Protein AF-A0A1B6EBG6-F1 (afdb_monomer_lite)

Foldseek 3Di:
DDDDDPDDDDPPVPVVVVVLVVVLVVVLVVLVVVLVVLLLVQCVVVVLVPPPPDDPVVSVVVVVVVVVVVVVVVVVVVPPPDDDDDDDDDDDDDPDPPPPDPPVVVVVVVVVCVPDPVSVVVSPPPRGDPVSVVVSVVSVVVSVVSNVVSPDDPVNVVVVVVVVVVVVVVVVVVVVVVVVVVVVVVVVVVVVVVVVVVVVVVVVVVVVVVVVVVVVVVVVVVVVVVVVVVVVVVVVVVVVVVVVVVVVVVVVVVVVVVVVVVVVVVVVVVVVVVVVVVVVVVVVVVVVVVVVVVVVVVVVVVVVVVVVVVVVVVVVVVVVVVVVVVVVVVVVVVVVVVVVVVVVVVVVVVVVVVVVVVVVVVVVVVVVVVVVDDDDDDDDDDDDDDD

Secondary structure (DSSP, 8-state):
----------TTHHHHHHHHHHHHHHHHHHHHHHHHHHHHHTTHHHHHS-TTSS-HHHHHHHHHHHHHHHHHHHHHHTTS-S-----------------SS-HHHHHHHHHHHHH-SSTTTT-SSSSS-HHHHHHHHHHHHHHHHHHHHHTS-HHHHHHHHHHHHHHHHHHHHHHHHHHHHHHHHHHHHHHHHHHHHHHHHHHHHHHHHHHHHHHHHHHHHHHHHHHHHHHHHHHHHHHHHHHHHHHHHHHHHHHHHHHHHHHHHHHHHHHHHHHHHHHHHHHHHHHHHHHHHHHHHHHHHHHHHHHHHHHHHHHHHHHHHHHHHHHHHHHHHHHHHHHHHHHHHHHHHHHHHHHHHHHHHHHHHHHHHHHTS--------------

pLDDT: mean 76.15, std 21.65, range [29.75, 98.5]

Sequence (387 aa):
MEQCHKRNSSPIGSYFDLEAAEHKKRLLNIIEDSIKKSELLLCLPSIIDNKSILNEDQIEYIQEIIHLIDDEDKSYASLQETNLPPLNSTYVKKSITVDKMKMDDIFHIIKLIQSNTETKHLLSSDTLSEGAIDFINKLKQLYSCIAQRLLLSPCNEKVKKIELNQLYNKNERDKEEVIRLKEKLCKKLLEKEELIEQKKIEIKKEQEKIDKVQKQCIENILKKREDTAKQVNWDMKNSEFRLEELQNELKIAQHQRETQLKEYISSEKELRTKRFKMQSQLAAMLQKYDTDIGDRQAQSEEITAAFEEEKKQLTELQECFDLQEEKYELLMYEKEKYEQSVWEGKLYAIQCKIAARKIQRFFRSYLALSRAKGKKGKGKGKGKKKK

InterPro domains:
  IPR042815 Dynein regulatory complex protein 10 [PTHR31598] (20-386)

Radius of gyration: 119.05 Å; chains: 1; bounding box: 199×51×336 Å

Structure (mmCIF, N/CA/C/O backbone):
data_AF-A0A1B6EBG6-F1
#
_entry.id   AF-A0A1B6EBG6-F1
#
loop_
_atom_site.group_PDB
_atom_site.id
_atom_site.type_symbol
_atom_site.label_atom_id
_atom_site.label_alt_id
_atom_site.label_comp_id
_atom_site.label_asym_id
_atom_site.label_entity_id
_atom_site.label_seq_id
_atom_site.pdbx_PDB_ins_code
_atom_site.Cartn_x
_atom_site.Cartn_y
_atom_site.Cartn_z
_atom_site.occupancy
_atom_site.B_iso_or_equiv
_atom_site.auth_seq_id
_atom_site.auth_comp_id
_atom_site.auth_asym_id
_atom_site.auth_atom_id
_atom_site.pdbx_PDB_model_num
ATOM 1 N N . MET A 1 1 ? -78.189 -10.616 65.320 1.00 39.75 1 MET A N 1
ATOM 2 C CA . MET A 1 1 ? -79.387 -11.253 65.899 1.00 39.75 1 MET A CA 1
ATOM 3 C C . MET A 1 1 ? -79.477 -10.845 67.354 1.00 39.75 1 MET A C 1
ATOM 5 O O . MET A 1 1 ? -78.913 -11.494 68.224 1.00 39.75 1 MET A O 1
ATOM 9 N N . GLU A 1 2 ? -80.114 -9.699 67.570 1.00 34.16 2 GLU A N 1
ATOM 10 C CA . GLU A 1 2 ? -80.626 -9.280 68.869 1.00 34.16 2 GLU A CA 1
ATOM 11 C C . GLU A 1 2 ? -81.743 -10.248 69.266 1.00 34.16 2 GLU A C 1
ATOM 13 O O . GLU A 1 2 ? -82.705 -10.420 68.519 1.00 34.16 2 GLU A O 1
ATOM 18 N N . GLN A 1 3 ? -81.627 -10.890 70.426 1.00 35.03 3 GLN A N 1
ATOM 19 C CA . GLN A 1 3 ? -82.767 -11.538 71.061 1.00 35.03 3 GLN A CA 1
ATOM 20 C C . GLN A 1 3 ? -82.889 -11.068 72.503 1.00 35.03 3 GLN A C 1
ATOM 22 O O . GLN A 1 3 ? -82.057 -11.333 73.368 1.00 35.03 3 GLN A O 1
ATOM 27 N N . CYS A 1 4 ? -83.983 -10.339 72.699 1.00 34.69 4 CYS A N 1
ATOM 28 C CA . CYS A 1 4 ? -84.637 -9.995 73.939 1.00 34.69 4 CYS A CA 1
ATOM 29 C C . CYS A 1 4 ? -84.537 -11.079 75.017 1.00 34.69 4 CYS A C 1
ATOM 31 O O . CYS A 1 4 ? -85.119 -12.153 74.879 1.00 34.69 4 CYS A O 1
ATOM 33 N N . HIS A 1 5 ? -83.996 -10.712 76.175 1.00 33.84 5 HIS A N 1
ATOM 34 C CA . HIS A 1 5 ? -84.451 -11.256 77.451 1.00 33.84 5 HIS A CA 1
ATOM 35 C C . HIS A 1 5 ? -84.776 -10.108 78.411 1.00 33.84 5 HIS A C 1
ATOM 37 O O . HIS A 1 5 ? -84.014 -9.760 79.306 1.00 33.84 5 HIS A O 1
ATOM 43 N N . LYS A 1 6 ? -85.973 -9.535 78.214 1.00 39.28 6 LYS A N 1
ATOM 44 C CA . LYS A 1 6 ? -86.756 -8.945 79.302 1.00 39.28 6 LYS A CA 1
ATOM 45 C C . LYS A 1 6 ? -87.203 -10.101 80.200 1.00 39.28 6 LYS A C 1
ATOM 47 O O . LYS A 1 6 ? -87.991 -10.935 79.764 1.00 39.28 6 LYS A O 1
ATOM 52 N N . ARG A 1 7 ? -86.706 -10.163 81.435 1.00 35.25 7 ARG A N 1
ATOM 53 C CA . ARG A 1 7 ? -87.302 -10.982 82.498 1.00 35.25 7 ARG A CA 1
ATOM 54 C C . ARG A 1 7 ? -87.563 -10.115 83.722 1.00 35.25 7 ARG A C 1
ATOM 56 O O . ARG A 1 7 ? -86.643 -9.729 84.428 1.00 35.25 7 ARG A O 1
ATOM 63 N N . ASN A 1 8 ? -88.851 -9.841 83.901 1.00 34.91 8 ASN A N 1
ATOM 64 C CA . ASN A 1 8 ? -89.603 -9.889 85.150 1.00 34.91 8 ASN A CA 1
ATOM 65 C C . ASN A 1 8 ? -88.948 -9.244 86.378 1.00 34.91 8 ASN A C 1
ATOM 67 O O . ASN A 1 8 ? -88.370 -9.915 87.229 1.00 34.91 8 ASN A O 1
ATOM 71 N N . SER A 1 9 ? -89.166 -7.938 86.512 1.00 35.00 9 SER A N 1
ATOM 72 C CA . SER A 1 9 ? -89.182 -7.247 87.798 1.00 35.00 9 SER A CA 1
ATOM 73 C C . SER A 1 9 ? -90.409 -7.702 88.602 1.00 35.00 9 SER A C 1
ATOM 75 O O . SER A 1 9 ? -91.515 -7.205 88.390 1.00 35.00 9 SER A O 1
ATOM 77 N N . SER A 1 10 ? -90.229 -8.665 89.509 1.00 37.53 10 SER A N 1
ATOM 78 C CA . SER A 1 10 ? -91.221 -8.952 90.553 1.00 37.53 10 SER A CA 1
ATOM 79 C C . SER A 1 10 ? -91.356 -7.740 91.489 1.00 37.53 10 SER A C 1
ATOM 81 O O . SER A 1 10 ? -90.334 -7.255 91.983 1.00 37.53 10 SER A O 1
ATOM 83 N N . PRO A 1 11 ? -92.579 -7.278 91.814 1.00 41.28 11 PRO A N 1
ATOM 84 C CA . PRO A 1 11 ? -92.833 -6.140 92.699 1.00 41.28 11 PRO A CA 1
ATOM 85 C C . PRO A 1 11 ? -92.739 -6.550 94.179 1.00 41.28 11 PRO A C 1
ATOM 87 O O . PRO A 1 11 ? -93.590 -6.209 94.989 1.00 41.28 11 PRO A O 1
ATOM 90 N N . ILE A 1 12 ? -91.713 -7.328 94.533 1.00 43.34 12 ILE A N 1
ATOM 91 C CA . ILE A 1 12 ? -91.461 -7.785 95.912 1.00 43.34 12 ILE A CA 1
ATOM 92 C C . ILE A 1 12 ? -90.379 -6.908 96.577 1.00 43.34 12 ILE A C 1
ATOM 94 O O . ILE A 1 12 ? -90.289 -6.851 97.798 1.00 43.34 12 ILE A O 1
ATOM 98 N N . GLY A 1 13 ? -89.611 -6.141 95.789 1.00 46.44 13 GLY A N 1
ATOM 99 C CA . GLY A 1 13 ? -88.611 -5.195 96.305 1.00 46.44 13 GLY A CA 1
ATOM 100 C C . GLY A 1 13 ? -89.210 -3.970 97.003 1.00 46.44 13 GLY A C 1
ATOM 101 O O . GLY A 1 13 ? -88.637 -3.477 97.962 1.00 46.44 13 GLY A O 1
ATOM 102 N N . SER A 1 14 ? -90.411 -3.530 96.610 1.00 51.00 14 SER A N 1
ATOM 103 C CA . SER A 1 14 ? -90.979 -2.255 97.075 1.00 51.00 14 SER A CA 1
ATOM 104 C C . SER A 1 14 ? -91.249 -2.192 98.581 1.00 51.00 14 SER A C 1
ATOM 106 O O . SER A 1 14 ? -91.132 -1.114 99.152 1.00 51.00 14 SER A O 1
ATOM 108 N N . TYR A 1 15 ? -91.635 -3.299 99.222 1.00 51.75 15 TYR A N 1
ATOM 109 C CA . TYR A 1 15 ? -91.964 -3.297 100.654 1.00 51.75 15 TYR A CA 1
ATOM 110 C C . TYR A 1 15 ? -90.695 -3.353 101.520 1.00 51.75 15 TYR A C 1
ATOM 112 O O . TYR A 1 15 ? -90.538 -2.562 102.446 1.00 51.75 15 TYR A O 1
ATOM 120 N N . PHE A 1 16 ? -89.734 -4.201 101.136 1.00 54.12 16 PHE A N 1
ATOM 121 C CA . PHE A 1 16 ? -88.417 -4.274 101.776 1.00 54.12 16 PHE A CA 1
ATOM 122 C C . PHE A 1 16 ? -87.587 -2.999 101.569 1.00 54.12 16 PHE A C 1
ATOM 124 O O . PHE A 1 16 ? -86.836 -2.614 102.460 1.00 54.12 16 PHE A O 1
ATOM 131 N N . ASP A 1 17 ? -87.731 -2.320 100.428 1.00 56.59 17 ASP A N 1
ATOM 132 C CA . ASP A 1 17 ? -87.020 -1.071 100.140 1.00 56.59 17 ASP A CA 1
ATOM 133 C C . ASP A 1 17 ? -87.580 0.126 100.934 1.00 56.59 17 ASP A C 1
ATOM 135 O O . ASP A 1 17 ? -86.813 1.020 101.295 1.00 56.59 17 ASP A O 1
ATOM 139 N N . LEU A 1 18 ? -88.879 0.131 101.263 1.00 59.19 18 LEU A N 1
ATOM 140 C CA . LEU A 1 18 ? -89.523 1.145 102.114 1.00 59.19 18 LEU A CA 1
ATOM 141 C C . LEU A 1 18 ? -89.114 0.996 103.586 1.00 59.19 18 LEU A C 1
ATOM 143 O O . LEU A 1 18 ? -88.675 1.965 104.205 1.00 59.19 18 LEU A O 1
ATOM 147 N N . GLU A 1 19 ? -89.169 -0.225 104.117 1.00 59.69 19 GLU A N 1
ATOM 148 C CA . GLU A 1 19 ? -88.767 -0.535 105.495 1.00 59.69 19 GLU A CA 1
ATOM 149 C C . GLU A 1 19 ? -87.252 -0.319 105.684 1.00 59.69 19 GLU A C 1
ATOM 151 O O . GLU A 1 19 ? -86.804 0.322 106.637 1.00 59.69 19 GLU A O 1
ATOM 156 N N . ALA A 1 20 ? -86.436 -0.731 104.705 1.00 60.78 20 ALA A N 1
ATOM 157 C CA . ALA A 1 20 ? -85.004 -0.448 104.701 1.00 60.78 20 ALA A CA 1
ATOM 158 C C . ALA A 1 20 ? -84.694 1.055 104.582 1.00 60.78 20 ALA A C 1
ATOM 160 O O . ALA A 1 20 ? -83.731 1.517 105.193 1.00 60.78 20 ALA A O 1
ATOM 161 N N . ALA A 1 21 ? -85.473 1.839 103.830 1.00 62.97 21 ALA A N 1
ATOM 162 C CA . ALA A 1 21 ? -85.311 3.294 103.758 1.00 62.97 21 ALA A CA 1
ATOM 163 C C . ALA A 1 21 ? -85.639 3.983 105.092 1.00 62.97 21 ALA A C 1
ATOM 165 O O . ALA A 1 21 ? -84.940 4.915 105.500 1.00 62.97 21 ALA A O 1
ATOM 166 N N . GLU A 1 22 ? -86.648 3.493 105.807 1.00 63.84 22 GLU A N 1
ATOM 167 C CA . GLU A 1 22 ? -87.023 4.002 107.123 1.00 63.84 22 GLU A CA 1
ATOM 168 C C . GLU A 1 22 ? -85.966 3.657 108.185 1.00 63.84 22 GLU A C 1
ATOM 170 O O . GLU A 1 22 ? -85.532 4.530 108.942 1.00 63.84 22 GLU A O 1
ATOM 175 N N . HIS A 1 23 ? -85.432 2.430 108.165 1.00 65.31 23 HIS A N 1
ATOM 176 C CA . HIS A 1 23 ? -84.299 2.033 109.006 1.00 65.31 23 HIS A CA 1
ATOM 177 C C . HIS A 1 23 ? -83.018 2.821 108.698 1.00 65.31 23 HIS A C 1
ATOM 179 O O . HIS A 1 23 ? -82.321 3.223 109.630 1.00 65.31 23 HIS A O 1
ATOM 185 N N . LYS A 1 24 ? -82.728 3.107 107.419 1.00 68.69 24 LYS A N 1
ATOM 186 C CA . LYS A 1 24 ? -81.608 3.972 106.997 1.00 68.69 24 LYS A CA 1
ATOM 187 C C . LYS A 1 24 ? -81.733 5.374 107.586 1.00 68.69 24 LYS A C 1
ATOM 189 O O . LYS A 1 24 ? -80.773 5.883 108.158 1.00 68.69 24 LYS A O 1
ATOM 194 N N . LYS A 1 25 ? -82.922 5.978 107.490 1.00 69.88 25 LYS A N 1
ATOM 195 C CA . LYS A 1 25 ? -83.197 7.314 108.034 1.00 69.88 25 LYS A CA 1
ATOM 196 C C . LYS A 1 25 ? -83.078 7.336 109.559 1.00 69.88 25 LYS A C 1
ATOM 198 O O . LYS A 1 25 ? -82.500 8.260 110.119 1.00 69.88 25 LYS A O 1
ATOM 203 N N . ARG A 1 26 ? -83.560 6.287 110.231 1.00 70.50 26 ARG A N 1
ATOM 204 C CA . ARG A 1 26 ? -83.475 6.149 111.690 1.00 70.50 26 ARG A CA 1
ATOM 205 C C . ARG A 1 26 ? -82.030 6.001 112.173 1.00 70.50 26 ARG A C 1
ATOM 207 O O . ARG A 1 26 ? -81.647 6.674 113.120 1.00 70.50 26 ARG A O 1
ATOM 214 N N . LEU A 1 27 ? -81.220 5.182 111.500 1.00 70.75 27 LEU A N 1
ATOM 215 C CA . LEU A 1 27 ? -79.791 5.020 111.795 1.00 70.75 27 LEU A CA 1
ATOM 216 C C . LEU A 1 27 ? -78.996 6.312 111.577 1.00 70.75 27 LEU A C 1
ATOM 218 O O . LEU A 1 27 ? -78.186 6.671 112.427 1.00 70.75 27 LEU A O 1
ATOM 222 N N . LEU A 1 28 ? -79.249 7.027 110.476 1.00 73.12 28 LEU A N 1
ATOM 223 C CA . LEU A 1 28 ? -78.593 8.309 110.204 1.00 73.12 28 LEU A CA 1
ATOM 224 C C . LEU A 1 28 ? -78.962 9.369 111.250 1.00 73.12 28 LEU A C 1
ATOM 226 O O . LEU A 1 28 ? -78.067 10.040 111.756 1.00 73.12 28 LEU A O 1
ATOM 230 N N . ASN A 1 29 ? -80.237 9.453 111.640 1.00 74.00 29 ASN A N 1
ATOM 231 C CA . ASN A 1 29 ? -80.686 10.386 112.676 1.00 74.00 29 ASN A CA 1
ATOM 232 C C . ASN A 1 29 ? -80.079 10.072 114.051 1.00 74.00 29 ASN A C 1
ATOM 234 O O . ASN A 1 29 ? -79.683 10.989 114.759 1.00 74.00 29 ASN A O 1
ATOM 238 N N . ILE A 1 30 ? -79.962 8.791 114.425 1.00 74.88 30 ILE A N 1
ATOM 239 C CA . ILE A 1 30 ? -79.330 8.393 115.694 1.00 74.88 30 ILE A CA 1
ATOM 240 C C . ILE A 1 30 ? -77.870 8.850 115.735 1.00 74.88 30 ILE A C 1
ATOM 242 O O . ILE A 1 30 ? -77.429 9.401 116.738 1.00 74.88 30 ILE A O 1
ATOM 246 N N . ILE A 1 31 ? -77.124 8.648 114.647 1.00 69.69 31 ILE A N 1
ATOM 247 C CA . ILE A 1 31 ? -75.711 9.038 114.581 1.00 69.69 31 ILE A CA 1
ATOM 248 C C . ILE A 1 31 ? -75.572 10.565 114.591 1.00 69.69 31 ILE A C 1
ATOM 250 O O . ILE A 1 31 ? -74.693 11.092 115.265 1.00 69.69 31 ILE A O 1
ATOM 254 N N . GLU A 1 32 ? -76.454 11.285 113.899 1.00 74.88 32 GLU A N 1
ATOM 255 C CA . GLU A 1 32 ? -76.462 12.749 113.888 1.00 74.88 32 GLU A CA 1
ATOM 256 C C . GLU A 1 32 ? -76.785 13.341 115.272 1.00 74.88 32 GLU A C 1
ATOM 258 O O . GLU A 1 32 ? -76.116 14.270 115.726 1.00 74.88 32 GLU A O 1
ATOM 263 N N . ASP A 1 33 ? -77.753 12.764 115.986 1.00 71.44 33 ASP A N 1
ATOM 264 C CA . ASP A 1 33 ? -78.082 13.153 117.360 1.00 71.44 33 ASP A CA 1
ATOM 265 C C . ASP A 1 33 ? -76.958 12.805 118.344 1.00 71.44 33 ASP A C 1
ATOM 267 O O . ASP A 1 33 ? -76.707 13.556 119.289 1.00 71.44 33 ASP A O 1
ATOM 271 N N . SER A 1 34 ? -76.253 11.691 118.130 1.00 69.06 34 SER A N 1
ATOM 272 C CA . SER A 1 34 ? -75.056 11.342 118.899 1.00 69.06 34 SER A CA 1
ATOM 273 C C . SER A 1 34 ? -73.919 12.335 118.664 1.00 69.06 34 SER A C 1
ATOM 275 O O . SER A 1 34 ? -73.299 12.755 119.635 1.00 69.06 34 SER A O 1
ATOM 277 N N . ILE A 1 35 ? -73.688 12.777 117.423 1.00 69.25 35 ILE A N 1
ATOM 278 C CA . ILE A 1 35 ? -72.683 13.807 117.110 1.00 69.25 35 ILE A CA 1
ATOM 279 C C . ILE A 1 35 ? -73.016 15.114 117.840 1.00 69.25 35 ILE A C 1
ATOM 281 O O . ILE A 1 35 ? -72.152 15.655 118.523 1.00 69.25 35 ILE A O 1
ATOM 285 N N . LYS A 1 36 ? -74.276 15.568 117.792 1.00 69.31 36 LYS A N 1
ATOM 286 C CA . LYS A 1 36 ? -74.722 16.798 118.477 1.00 69.31 36 LYS A CA 1
ATOM 287 C C . LYS A 1 36 ? -74.581 16.718 120.001 1.00 69.31 36 LYS A C 1
ATOM 289 O O . LYS A 1 36 ? -74.233 17.702 120.646 1.00 69.31 36 LYS A O 1
ATOM 294 N N . LYS A 1 37 ? -74.849 15.553 120.600 1.00 67.88 37 LYS A N 1
ATOM 295 C CA . LYS A 1 37 ? -74.680 15.336 122.049 1.00 67.88 37 LYS A CA 1
ATOM 296 C C . LYS A 1 37 ? -73.206 15.269 122.454 1.00 67.88 37 LYS A C 1
ATOM 298 O O . LYS A 1 37 ? -72.853 15.806 123.498 1.00 67.88 37 LYS A O 1
ATOM 303 N N . SER A 1 38 ? -72.353 14.657 121.631 1.00 66.50 38 SER A N 1
ATOM 304 C CA . SER A 1 38 ? -70.903 14.633 121.848 1.00 66.50 38 SER A CA 1
ATOM 305 C C . SER A 1 38 ? -70.270 16.019 121.692 1.00 66.50 38 SER A C 1
ATOM 307 O O . SER A 1 38 ? -69.427 16.373 122.508 1.00 66.50 38 SER A O 1
ATOM 309 N N . GLU A 1 39 ? -70.719 16.831 120.728 1.00 67.06 39 GLU A N 1
ATOM 310 C CA . GLU A 1 39 ? -70.319 18.243 120.588 1.00 67.06 39 GLU A CA 1
ATOM 311 C C . GLU A 1 39 ? -70.648 19.056 121.856 1.00 67.06 39 GLU A C 1
ATOM 313 O O . GLU A 1 39 ? -69.866 19.905 122.267 1.00 67.06 39 GLU A O 1
ATOM 318 N N . LEU A 1 40 ? -71.768 18.759 122.523 1.00 64.06 40 LEU A N 1
ATOM 319 C CA . LEU A 1 40 ? -72.212 19.471 123.726 1.00 64.06 40 LEU A CA 1
ATOM 320 C C . LEU A 1 40 ? -71.469 19.026 125.001 1.00 64.06 40 LEU A C 1
ATOM 322 O O . LEU A 1 40 ? -71.148 19.860 125.843 1.00 64.06 40 LEU A O 1
ATOM 326 N N . LEU A 1 41 ? -71.154 17.731 125.122 1.00 64.25 41 LEU A N 1
ATOM 327 C CA . LEU A 1 41 ? -70.350 17.166 126.219 1.00 64.25 41 LEU A CA 1
ATOM 328 C C . LEU A 1 41 ? -68.899 17.661 126.207 1.00 64.25 41 LEU A C 1
ATOM 330 O O . LEU A 1 41 ? -68.328 17.921 127.259 1.00 64.25 41 LEU A O 1
ATOM 334 N N . LEU A 1 42 ? -68.308 17.824 125.023 1.00 63.78 42 LEU A N 1
ATOM 335 C CA . LEU A 1 42 ? -66.916 18.260 124.875 1.00 63.78 42 LEU A CA 1
ATOM 336 C C . LEU A 1 42 ? -66.709 19.758 125.173 1.00 63.78 42 LEU A C 1
ATOM 338 O O . LEU A 1 42 ? -65.576 20.178 125.386 1.00 63.78 42 LEU A O 1
ATOM 342 N N . CYS A 1 43 ? -67.787 20.546 125.239 1.00 61.38 43 CYS A N 1
ATOM 343 C CA . CYS A 1 43 ? -67.765 21.973 125.582 1.00 61.38 43 CYS A CA 1
ATOM 344 C C . CYS A 1 43 ? -68.012 22.258 127.077 1.00 61.38 43 CYS A C 1
ATOM 346 O O . CYS A 1 43 ? -67.940 23.414 127.491 1.00 61.38 43 CYS A O 1
ATOM 348 N N . LEU A 1 44 ? -68.315 21.239 127.894 1.00 62.00 44 LEU A N 1
ATOM 349 C CA . LEU A 1 44 ? -68.616 21.406 129.324 1.00 62.00 44 LEU A CA 1
ATOM 350 C C . LEU A 1 44 ? -67.492 22.080 130.136 1.00 62.00 44 LEU A C 1
ATOM 352 O O . LEU A 1 44 ? -67.810 22.992 130.897 1.00 62.00 44 LEU A O 1
ATOM 356 N N . PRO A 1 45 ? -66.205 21.720 129.971 1.00 59.12 45 PRO A N 1
ATOM 357 C CA . PRO A 1 45 ? -65.117 22.342 130.732 1.00 59.12 45 PRO A CA 1
ATOM 358 C C . PRO A 1 45 ? -65.005 23.859 130.492 1.00 59.12 45 PRO A C 1
ATOM 360 O O . PRO A 1 45 ? -64.887 24.636 131.433 1.00 59.12 45 PRO A O 1
ATOM 363 N N . SER A 1 46 ? -65.168 24.310 129.245 1.00 58.22 46 SER A N 1
ATOM 364 C CA . SER A 1 46 ? -65.089 25.731 128.865 1.00 58.22 46 SER A CA 1
ATO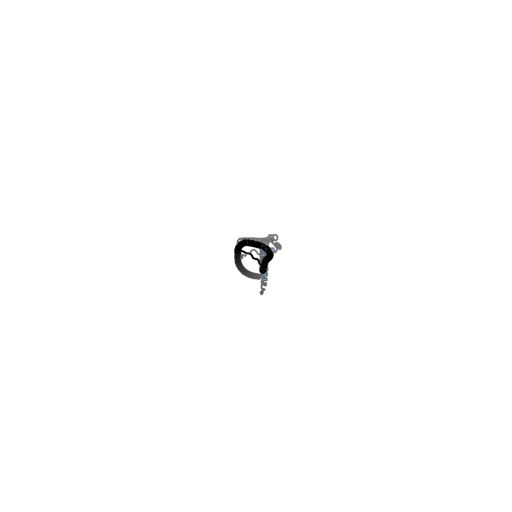M 365 C C . SER A 1 46 ? -66.292 26.571 129.319 1.00 58.22 46 SER A C 1
ATOM 367 O O . SER A 1 46 ? -66.213 27.799 129.374 1.00 58.22 46 SER A O 1
ATOM 369 N N . ILE A 1 47 ? -67.420 25.926 129.630 1.00 58.97 47 ILE A N 1
ATOM 370 C CA . ILE A 1 47 ? -68.619 26.577 130.181 1.00 58.97 47 ILE A CA 1
ATOM 371 C C . ILE A 1 47 ? -68.467 26.791 131.696 1.00 58.97 47 ILE A C 1
ATOM 373 O O . ILE A 1 47 ? -69.001 27.759 132.230 1.00 58.97 47 ILE A O 1
ATOM 377 N N . ILE A 1 48 ? -67.703 25.934 132.375 1.00 58.12 48 ILE A N 1
ATOM 378 C CA . ILE A 1 48 ? -67.468 25.993 133.827 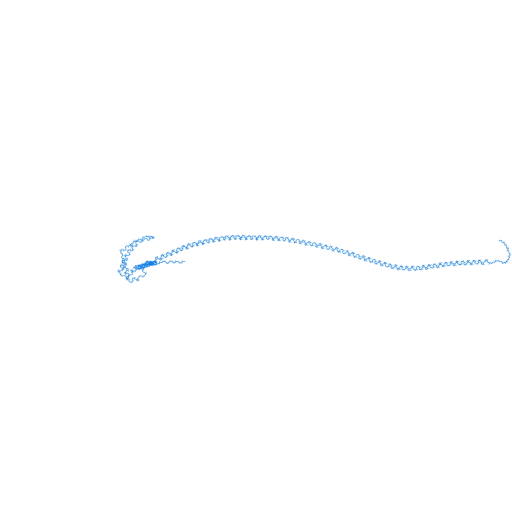1.00 58.12 48 ILE A CA 1
ATOM 379 C C . ILE A 1 48 ? -66.405 27.041 134.184 1.00 58.12 48 ILE A C 1
ATOM 381 O O . ILE A 1 48 ? -66.502 27.681 135.230 1.00 58.12 48 ILE A O 1
ATOM 385 N N . ASP A 1 49 ? -65.450 27.295 133.285 1.00 55.97 49 ASP A N 1
ATOM 386 C CA . ASP A 1 49 ? -64.428 28.338 133.461 1.00 55.97 49 ASP A CA 1
ATOM 387 C C . ASP A 1 49 ? -64.968 29.777 133.291 1.00 55.97 49 ASP A C 1
ATOM 389 O O . ASP A 1 49 ? -64.353 30.736 133.765 1.00 55.97 49 ASP A O 1
ATOM 393 N N . ASN A 1 50 ? -66.151 29.963 132.689 1.00 56.38 50 ASN A N 1
ATOM 394 C CA . ASN A 1 50 ? -66.825 31.263 132.600 1.00 56.38 50 ASN A CA 1
ATOM 395 C C . ASN A 1 50 ? -67.806 31.462 133.770 1.00 56.38 50 ASN A C 1
ATOM 397 O O . ASN A 1 50 ? -68.993 31.153 133.680 1.00 56.38 50 ASN A O 1
ATOM 401 N N . LYS A 1 51 ? -67.313 32.047 134.868 1.00 54.56 51 LYS A N 1
ATOM 402 C CA . LYS A 1 51 ? -68.040 32.288 136.138 1.00 54.56 51 LYS A CA 1
ATOM 403 C C . LYS A 1 51 ? -69.259 33.235 136.079 1.00 54.56 51 LYS A C 1
ATOM 405 O O . LYS A 1 51 ? -69.755 33.644 137.122 1.00 54.56 51 LYS A O 1
ATOM 410 N N . SER A 1 52 ? -69.749 33.622 134.904 1.00 53.12 52 SER A N 1
ATOM 411 C CA . SER A 1 52 ? -70.807 34.634 134.749 1.00 53.12 52 SER A CA 1
ATOM 412 C C . SER A 1 52 ? -72.187 34.091 134.354 1.00 53.12 52 SER A C 1
ATOM 414 O O . SER A 1 52 ? -73.104 34.891 134.198 1.00 53.12 52 SER A O 1
ATOM 416 N N . ILE A 1 53 ? -72.367 32.771 134.190 1.00 55.12 53 ILE A N 1
ATOM 417 C CA . ILE A 1 53 ? -73.615 32.204 133.624 1.00 55.12 53 ILE A CA 1
ATOM 418 C C . ILE A 1 53 ? -74.278 31.136 134.523 1.00 55.12 53 ILE A C 1
ATOM 420 O O . ILE A 1 53 ? -75.449 30.809 134.331 1.00 55.12 53 ILE A O 1
ATOM 424 N N . LEU A 1 54 ? -73.588 30.614 135.539 1.00 57.91 54 LEU A N 1
ATOM 425 C CA . LEU A 1 54 ? -74.125 29.590 136.446 1.00 57.91 54 LEU A CA 1
ATOM 426 C C . LEU A 1 54 ? -74.155 30.122 137.886 1.00 57.91 54 LEU A C 1
ATOM 428 O O . LEU A 1 54 ? -73.197 30.753 138.329 1.00 57.91 54 LEU A O 1
ATOM 432 N N . ASN A 1 55 ? -75.256 29.880 138.608 1.00 55.50 55 ASN A N 1
ATOM 433 C CA . ASN A 1 55 ? -75.362 30.228 140.030 1.00 55.50 55 ASN A CA 1
ATOM 434 C C . ASN A 1 55 ? -74.301 29.455 140.832 1.00 55.50 55 ASN A C 1
ATOM 436 O O . ASN A 1 55 ? -74.003 28.311 140.493 1.00 55.50 55 A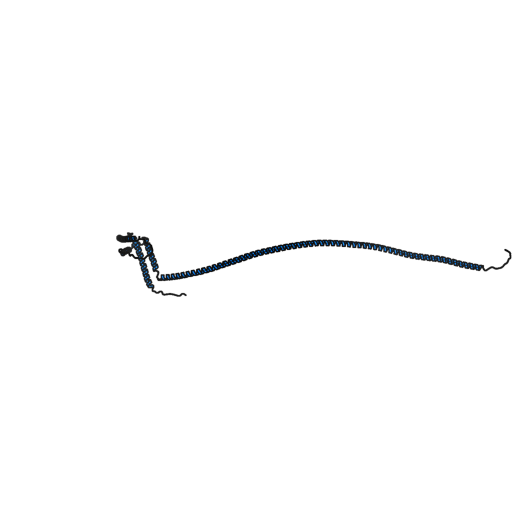SN A O 1
ATOM 440 N N . GLU A 1 56 ? -73.755 30.064 141.888 1.00 52.44 56 GLU A N 1
ATOM 441 C CA . GLU A 1 56 ? -72.640 29.521 142.688 1.00 52.44 56 GLU A CA 1
ATOM 442 C C . GLU A 1 56 ? -72.913 28.075 143.161 1.00 52.44 56 GLU A C 1
ATOM 444 O O . GLU A 1 56 ? -72.071 27.201 142.970 1.00 52.44 56 GLU A O 1
ATOM 449 N N . ASP A 1 57 ? -74.153 27.781 143.572 1.00 54.84 57 ASP A N 1
ATOM 450 C CA . ASP A 1 57 ? -74.614 26.438 143.967 1.00 54.84 57 ASP A CA 1
ATOM 451 C C . ASP A 1 57 ? -74.609 25.403 142.816 1.00 54.84 57 ASP A C 1
ATOM 453 O O . ASP A 1 57 ? -74.456 24.201 143.031 1.00 54.84 57 ASP A O 1
ATOM 457 N N . GLN A 1 58 ? -74.797 25.842 141.566 1.00 57.66 58 GLN A N 1
ATOM 458 C CA . GLN A 1 58 ? -74.776 24.968 140.383 1.00 57.66 58 GLN A CA 1
ATOM 459 C C . GLN A 1 58 ? -73.350 24.696 139.902 1.00 57.66 58 GLN A C 1
ATOM 461 O O . GLN A 1 58 ? -73.077 23.612 139.389 1.00 57.66 58 GLN A O 1
ATOM 466 N N . ILE A 1 59 ? -72.446 25.665 140.070 1.00 59.69 59 ILE A N 1
ATOM 467 C CA . ILE A 1 59 ? -71.018 25.485 139.791 1.00 59.69 59 ILE A CA 1
ATOM 468 C C . ILE A 1 59 ? -70.426 24.499 140.796 1.00 59.69 59 ILE A C 1
ATOM 470 O O . ILE A 1 59 ? -69.696 23.602 140.383 1.00 59.69 59 ILE A O 1
ATOM 474 N N . GLU A 1 60 ? -70.793 24.606 142.074 1.00 56.97 60 GLU A N 1
ATOM 475 C CA . GLU A 1 60 ? -70.323 23.697 143.122 1.00 56.97 60 GLU A CA 1
ATOM 476 C C . GLU A 1 60 ? -70.801 22.255 142.870 1.00 56.97 60 GLU A C 1
ATOM 478 O O . GLU A 1 60 ? -69.992 21.332 142.891 1.00 56.97 60 GLU A O 1
ATOM 483 N N . TYR A 1 61 ? -72.066 22.062 142.469 1.00 62.62 61 TYR A N 1
ATOM 484 C CA . TYR A 1 61 ? -72.600 20.740 142.103 1.00 62.62 61 TYR A CA 1
ATOM 485 C C . TYR A 1 61 ? -71.927 20.131 140.857 1.00 62.62 61 TYR A C 1
ATOM 487 O O . TYR A 1 61 ? -71.659 18.930 140.800 1.00 62.62 61 TYR A O 1
ATOM 495 N N . ILE A 1 62 ? -71.623 20.947 139.842 1.00 60.88 62 ILE A N 1
ATOM 496 C CA . ILE A 1 62 ? -70.934 20.482 138.628 1.00 60.88 62 ILE A CA 1
ATOM 497 C C . ILE A 1 62 ? -69.450 20.196 138.912 1.00 60.88 62 ILE A C 1
ATOM 499 O O . ILE A 1 62 ? -68.911 19.221 138.390 1.00 60.88 62 ILE A O 1
ATOM 503 N N . GLN A 1 63 ? -68.791 20.998 139.752 1.00 59.84 63 GLN A N 1
ATOM 504 C CA . GLN A 1 63 ? -67.408 20.766 140.176 1.00 59.84 63 GLN A CA 1
ATOM 505 C C . GLN A 1 63 ? -67.281 19.526 141.061 1.00 59.84 63 GLN A C 1
ATOM 507 O O . GLN A 1 63 ? -66.327 18.775 140.889 1.00 59.84 63 GLN A O 1
ATOM 512 N N . GLU A 1 64 ? -68.251 19.254 141.937 1.00 58.97 64 GLU A N 1
ATOM 513 C CA . GLU A 1 64 ? -68.291 18.030 142.744 1.00 58.97 64 GLU A CA 1
ATOM 514 C C . GLU A 1 64 ? -68.404 16.780 141.852 1.00 58.97 64 GLU A C 1
ATOM 516 O O . GLU A 1 64 ? -67.696 15.793 142.055 1.00 58.97 64 GLU A O 1
ATOM 521 N N . ILE A 1 65 ? -69.206 16.848 140.783 1.00 61.03 65 ILE A N 1
ATOM 522 C CA . ILE A 1 65 ? -69.331 15.758 139.804 1.00 61.03 65 ILE A CA 1
ATOM 523 C C . ILE A 1 65 ? -68.071 15.616 138.935 1.00 61.03 65 ILE A C 1
ATOM 525 O O . ILE A 1 65 ? -67.667 14.494 138.642 1.00 61.03 65 ILE A O 1
ATOM 529 N N . ILE A 1 66 ? -67.408 16.708 138.550 1.00 61.38 66 ILE A N 1
ATOM 530 C CA . ILE A 1 66 ? -66.137 16.641 137.804 1.00 61.38 66 ILE A CA 1
ATOM 531 C C . ILE A 1 66 ? -65.002 16.109 138.673 1.00 61.38 66 ILE A C 1
ATOM 533 O O . ILE A 1 66 ? -64.205 15.310 138.193 1.00 61.38 66 ILE A O 1
ATOM 537 N N . HIS A 1 67 ? -64.956 16.470 139.954 1.00 59.72 67 HIS A N 1
ATOM 538 C CA . HIS A 1 67 ? -63.958 15.939 140.877 1.00 59.72 67 HIS A CA 1
ATOM 539 C C . HIS A 1 67 ? -64.143 14.429 141.103 1.00 59.72 67 HIS A C 1
ATOM 541 O O . HIS A 1 67 ? -63.160 13.700 141.226 1.00 59.72 67 HIS A O 1
ATOM 547 N N . LEU A 1 68 ? -65.391 13.943 141.085 1.00 58.62 68 LEU A N 1
ATOM 548 C CA . LEU A 1 68 ? -65.697 12.509 141.074 1.00 58.62 68 LEU A CA 1
ATOM 549 C C . LEU A 1 68 ? -65.252 11.822 139.769 1.00 58.62 68 LEU A C 1
ATOM 551 O O . LEU A 1 68 ? -64.811 10.676 139.814 1.00 58.62 68 LEU A O 1
ATOM 555 N N . ILE A 1 69 ? -65.324 12.509 138.623 1.00 59.22 69 ILE A N 1
ATOM 556 C CA . ILE A 1 69 ? -64.847 11.997 137.325 1.00 59.22 69 ILE A CA 1
ATOM 557 C C . ILE A 1 69 ? -63.309 11.944 137.281 1.00 59.22 69 ILE A C 1
ATOM 559 O O . ILE A 1 69 ? -62.757 10.932 136.857 1.00 59.22 69 ILE A O 1
ATOM 563 N N . ASP A 1 70 ? -62.612 12.967 137.782 1.00 58.25 70 ASP A N 1
ATOM 564 C CA . ASP A 1 70 ? -61.141 13.010 137.834 1.00 58.25 70 ASP A CA 1
ATOM 565 C C . ASP A 1 70 ? -60.542 11.960 138.794 1.00 58.25 70 ASP A C 1
ATOM 567 O O . ASP A 1 70 ? -59.450 11.432 138.545 1.00 58.25 70 ASP A O 1
ATOM 571 N N . ASP A 1 71 ? -61.240 11.627 139.887 1.00 55.47 71 ASP A N 1
ATOM 572 C CA . ASP A 1 71 ? -60.822 10.562 140.808 1.00 55.47 71 ASP A CA 1
ATOM 573 C C . ASP A 1 71 ? -61.037 9.155 140.217 1.00 55.47 71 ASP A C 1
ATOM 575 O O . ASP A 1 71 ? -60.234 8.252 140.481 1.00 55.47 71 ASP A O 1
ATOM 579 N N . GLU A 1 72 ? -62.043 8.960 139.353 1.00 53.50 72 GLU A N 1
ATOM 580 C CA . GLU A 1 72 ? -62.171 7.724 138.570 1.00 53.50 72 GLU A CA 1
ATOM 581 C C . GLU A 1 72 ? -61.149 7.661 137.416 1.00 53.50 72 GLU A C 1
ATOM 583 O O . GLU A 1 72 ? -60.548 6.605 137.209 1.00 53.50 72 GLU A O 1
ATOM 588 N N . ASP A 1 73 ? -60.839 8.767 136.728 1.00 51.00 73 ASP A N 1
ATOM 589 C CA . ASP A 1 73 ? -59.879 8.787 135.607 1.00 51.00 73 ASP A CA 1
ATOM 590 C C . ASP A 1 73 ? -58.425 8.505 136.044 1.00 51.00 73 ASP A C 1
ATOM 592 O O . ASP A 1 73 ? -57.672 7.823 135.338 1.00 51.00 73 ASP A O 1
ATOM 596 N N . LYS A 1 74 ? -58.027 8.897 137.264 1.00 53.66 74 LYS A N 1
ATOM 597 C CA . LYS A 1 74 ? -56.739 8.470 137.857 1.00 53.66 74 LYS A CA 1
ATOM 598 C C . LYS A 1 74 ? -56.684 6.962 138.142 1.00 53.66 74 LYS A C 1
ATOM 600 O O . LYS A 1 74 ? -55.603 6.362 138.098 1.00 53.66 74 LYS A O 1
ATOM 605 N N . SER A 1 75 ? -57.836 6.332 138.384 1.00 52.12 75 SER A N 1
ATOM 606 C CA . SER A 1 75 ? -57.963 4.874 138.530 1.00 52.12 75 SER A CA 1
ATOM 607 C C . SER A 1 75 ? -57.819 4.139 137.187 1.00 52.12 75 SER A C 1
ATOM 609 O O . SER A 1 75 ? -57.327 3.012 137.147 1.00 52.12 75 SER A O 1
ATOM 611 N N . TYR A 1 76 ? -58.154 4.791 136.066 1.00 48.62 76 TYR A N 1
ATOM 612 C CA . TYR A 1 76 ? -57.963 4.246 134.715 1.00 48.62 76 TYR A CA 1
ATOM 613 C C . TYR A 1 76 ? -56.569 4.498 134.129 1.00 48.62 76 TYR A C 1
ATOM 615 O O . TYR A 1 76 ? -56.034 3.625 133.438 1.00 48.62 76 TYR A O 1
ATOM 623 N N . ALA A 1 77 ? -55.940 5.639 134.430 1.00 44.66 77 ALA A N 1
ATOM 624 C CA . ALA A 1 77 ? -54.598 5.969 133.938 1.00 44.66 77 ALA A CA 1
ATOM 625 C C . ALA A 1 77 ? -53.513 4.991 134.437 1.00 44.66 77 ALA A C 1
ATOM 627 O O . ALA A 1 77 ? -52.539 4.724 133.735 1.00 44.66 77 ALA A O 1
ATOM 628 N N . SER A 1 78 ? -53.710 4.374 135.605 1.00 48.31 78 SER A N 1
ATOM 629 C CA . SER A 1 78 ? -52.784 3.389 136.185 1.00 48.31 78 SER A CA 1
ATOM 630 C C . SER A 1 78 ? -52.858 1.985 135.550 1.00 48.31 78 SER A C 1
ATOM 632 O O . SER A 1 78 ? -52.021 1.135 135.850 1.00 48.31 78 SER A O 1
ATOM 634 N N . LEU A 1 79 ? -53.794 1.732 134.622 1.00 47.94 79 LEU A N 1
ATOM 635 C CA . LEU A 1 79 ? -53.917 0.457 133.892 1.00 47.94 79 LEU A CA 1
ATOM 636 C C . LEU A 1 79 ? -53.320 0.477 132.469 1.00 47.94 79 LEU A C 1
ATOM 638 O O . LEU A 1 79 ? -53.253 -0.576 131.834 1.00 47.94 79 LEU A O 1
ATOM 642 N N . GLN A 1 80 ? -52.863 1.626 131.955 1.00 44.12 80 GLN A N 1
ATOM 643 C CA . GLN A 1 80 ? -52.354 1.751 130.576 1.00 44.12 80 GLN A CA 1
ATOM 644 C C . GLN A 1 80 ? -50.828 1.594 130.416 1.00 44.12 80 GLN A C 1
ATOM 646 O O . GLN A 1 80 ? -50.342 1.565 129.289 1.00 44.12 80 GLN A O 1
ATOM 651 N N . GLU A 1 81 ? -50.058 1.403 131.493 1.00 41.62 81 GLU A N 1
ATOM 652 C CA . GLU A 1 81 ? -48.585 1.302 131.416 1.00 41.62 81 GLU A CA 1
ATOM 653 C C . GLU A 1 81 ? -48.015 -0.105 131.132 1.00 41.62 81 GLU A C 1
ATOM 655 O O . GLU A 1 81 ? -46.806 -0.320 131.230 1.00 41.62 81 GLU A O 1
ATOM 660 N N . THR A 1 82 ? -48.823 -1.082 130.705 1.00 39.53 82 THR A N 1
ATOM 661 C CA . THR A 1 82 ? -48.282 -2.393 130.288 1.00 39.53 82 THR A CA 1
ATOM 662 C C . THR A 1 82 ? -48.363 -2.601 128.776 1.00 39.53 82 THR A C 1
ATOM 664 O O . THR A 1 82 ? -49.423 -2.782 128.187 1.00 39.53 82 THR A O 1
ATOM 667 N N . ASN A 1 83 ? -47.179 -2.555 128.160 1.00 43.19 83 ASN A N 1
ATOM 668 C CA . ASN A 1 83 ? -46.863 -2.855 126.762 1.00 43.19 83 ASN A CA 1
ATOM 669 C C . ASN A 1 83 ? -47.676 -4.015 126.159 1.00 43.19 83 ASN A C 1
ATOM 671 O O . ASN A 1 83 ? -47.621 -5.116 126.704 1.00 43.19 83 ASN A O 1
ATOM 675 N N . LEU A 1 84 ? -48.248 -3.847 124.953 1.00 33.28 84 LEU A N 1
ATOM 676 C CA . LEU A 1 84 ? -48.402 -4.984 124.033 1.00 33.28 84 LEU A CA 1
ATOM 677 C C . LEU A 1 84 ? -48.439 -4.622 122.521 1.00 33.28 84 LEU A C 1
ATOM 679 O O . LEU A 1 84 ? -49.018 -3.596 122.160 1.00 33.28 84 LEU A O 1
ATOM 683 N N . PRO A 1 85 ? -47.836 -5.458 121.636 1.00 38.59 85 PRO A N 1
ATOM 684 C CA . PRO A 1 85 ? -47.679 -5.252 120.183 1.00 38.59 85 PRO A CA 1
ATOM 685 C C . PRO A 1 85 ? -48.874 -5.805 119.354 1.00 38.59 85 PRO A C 1
ATOM 687 O O . PRO A 1 85 ? -49.853 -6.266 119.939 1.00 38.59 85 PRO A O 1
ATOM 690 N N . PRO A 1 86 ? -48.842 -5.754 117.998 1.00 45.03 86 PRO A N 1
ATOM 691 C CA . PRO A 1 86 ? -50.043 -5.628 117.172 1.00 45.03 86 PRO A CA 1
ATOM 692 C C . PRO A 1 86 ? -50.641 -6.948 116.641 1.00 45.03 86 PRO A C 1
ATOM 694 O O . PRO A 1 86 ? -49.994 -7.990 116.609 1.00 45.03 86 PRO A O 1
ATOM 697 N N . LEU A 1 87 ? -51.850 -6.789 116.083 1.00 39.62 87 LEU A N 1
ATOM 698 C CA . LEU A 1 87 ? -52.710 -7.702 115.308 1.00 39.62 87 LEU A CA 1
ATOM 699 C C . LEU A 1 87 ? -53.657 -8.650 116.076 1.00 39.62 87 LEU A C 1
ATOM 701 O O . LEU A 1 87 ? -53.265 -9.410 116.950 1.00 39.62 87 LEU A O 1
ATOM 705 N N . ASN A 1 88 ? -54.905 -8.658 115.579 1.00 34.50 88 ASN A N 1
ATOM 706 C CA . ASN A 1 88 ? -56.061 -9.518 115.880 1.00 34.50 88 ASN A CA 1
ATOM 707 C C . ASN A 1 88 ? -56.956 -9.096 117.060 1.00 34.50 88 ASN A C 1
ATOM 709 O O . ASN A 1 88 ? -56.889 -9.610 118.172 1.00 34.50 88 ASN A O 1
ATOM 713 N N . SER A 1 89 ? -57.891 -8.193 116.746 1.00 29.75 89 SER A N 1
ATOM 714 C CA . SER A 1 89 ? -59.062 -7.874 117.567 1.00 29.75 89 SER A CA 1
ATOM 715 C C . SER A 1 89 ? -60.058 -9.039 117.550 1.00 29.75 89 SER A C 1
ATOM 717 O O . SER A 1 89 ? -60.892 -9.165 116.652 1.00 29.75 89 SER A O 1
ATOM 719 N N . THR A 1 90 ? -59.971 -9.889 118.570 1.00 32.62 90 THR A N 1
ATOM 720 C CA . THR A 1 90 ? -61.112 -10.666 119.063 1.00 32.62 90 THR A CA 1
ATOM 721 C C . THR A 1 90 ? -61.567 -10.030 120.367 1.00 32.62 90 THR A C 1
ATOM 723 O O . THR A 1 90 ? -60.890 -10.094 121.388 1.00 32.62 90 THR A O 1
ATOM 726 N N . TYR A 1 91 ? -62.726 -9.386 120.285 1.00 31.67 91 TYR A N 1
ATOM 727 C CA . TYR A 1 91 ? -63.509 -8.849 121.385 1.00 31.67 91 TYR A CA 1
ATOM 728 C C . TYR A 1 91 ? -63.698 -9.872 122.513 1.00 31.67 91 TYR A C 1
ATOM 730 O O . TYR A 1 91 ? -64.325 -10.908 122.298 1.00 31.67 91 TYR A O 1
ATOM 738 N N . VAL A 1 92 ? -63.305 -9.516 123.739 1.00 32.56 92 VAL A N 1
ATOM 739 C CA . VAL A 1 92 ? -63.973 -10.011 124.949 1.00 32.56 92 VAL A CA 1
ATOM 740 C C . VAL A 1 92 ? -64.234 -8.842 125.891 1.00 32.56 92 VAL A C 1
ATOM 742 O O . VAL A 1 92 ? -63.330 -8.189 126.401 1.00 32.56 92 VAL A O 1
ATOM 745 N N . LYS A 1 93 ? -65.533 -8.611 126.080 1.00 38.47 93 LYS A N 1
ATOM 746 C CA . LYS A 1 93 ? -66.181 -7.755 127.069 1.00 38.47 93 LYS A CA 1
ATOM 747 C C . LYS A 1 93 ? -65.528 -7.864 128.452 1.00 38.47 93 LYS A C 1
ATOM 749 O O . LYS A 1 93 ? -65.575 -8.924 129.072 1.00 38.47 93 LYS A O 1
ATOM 754 N N . LYS A 1 94 ? -65.115 -6.726 129.001 1.00 34.41 94 LYS A N 1
ATOM 755 C CA . LYS A 1 94 ? -65.336 -6.420 130.416 1.00 34.41 94 LYS A CA 1
ATOM 756 C C . LYS A 1 94 ? -66.169 -5.151 130.472 1.00 34.41 94 LYS A C 1
ATOM 758 O O . LYS A 1 94 ? -65.665 -4.047 130.315 1.00 34.41 94 LYS A O 1
ATOM 763 N N . SER A 1 95 ? -67.475 -5.363 130.604 1.00 32.56 95 SER A N 1
ATOM 764 C CA . SER A 1 95 ? -68.421 -4.346 131.034 1.00 32.56 95 SER A CA 1
ATOM 765 C C . SER A 1 95 ? -67.979 -3.874 132.410 1.00 32.56 95 SER A C 1
ATOM 767 O O . SER A 1 95 ? -68.044 -4.640 133.371 1.00 32.56 95 SER A O 1
ATOM 769 N N . ILE A 1 96 ? -67.497 -2.643 132.488 1.00 33.75 96 ILE A N 1
ATOM 770 C CA . ILE A 1 96 ? -67.362 -1.959 133.761 1.00 33.75 96 ILE A CA 1
ATOM 771 C C . ILE A 1 96 ? -68.773 -1.517 134.116 1.00 33.75 96 ILE A C 1
ATOM 773 O O . ILE A 1 96 ? -69.423 -0.752 133.407 1.00 33.75 96 ILE A O 1
ATOM 777 N N . THR A 1 97 ? -69.263 -2.136 135.176 1.00 34.44 97 THR A N 1
ATOM 778 C CA . THR A 1 97 ? -70.409 -1.738 135.976 1.00 34.44 97 THR A CA 1
ATOM 779 C C . THR A 1 97 ? -70.224 -0.290 136.421 1.00 34.44 97 THR A C 1
ATOM 781 O O . THR A 1 97 ? -69.575 -0.023 137.429 1.00 34.44 97 THR A O 1
ATOM 784 N N . VAL A 1 98 ? -70.777 0.641 135.644 1.00 39.66 98 VAL A N 1
ATOM 785 C CA . VAL A 1 98 ? -71.044 2.023 136.058 1.00 39.66 98 VAL A CA 1
ATOM 786 C C . VAL A 1 98 ? -72.220 1.962 137.032 1.00 39.66 98 VAL A C 1
ATOM 788 O O . VAL A 1 98 ? -73.362 2.183 136.650 1.00 39.66 98 VAL A O 1
ATOM 791 N N . ASP A 1 99 ? -71.957 1.548 138.272 1.00 45.94 99 ASP A N 1
ATOM 792 C CA . ASP A 1 99 ? -72.997 1.356 139.296 1.00 45.94 99 ASP A CA 1
ATOM 793 C C . ASP A 1 99 ? -72.986 2.436 140.389 1.00 45.94 99 ASP A C 1
ATOM 795 O O . ASP A 1 99 ? -73.630 2.284 141.425 1.00 45.94 99 ASP A O 1
ATOM 799 N N . LYS A 1 100 ? -72.315 3.574 140.159 1.00 51.31 100 LYS A N 1
ATOM 800 C CA . LYS A 1 100 ? -72.448 4.780 141.005 1.00 51.31 100 LYS A CA 1
ATOM 801 C C . LYS A 1 100 ? -72.434 6.108 140.242 1.00 51.31 100 LYS A C 1
ATOM 803 O O . LYS A 1 100 ? -72.163 7.147 140.826 1.00 51.31 100 LYS A O 1
ATOM 808 N N . MET A 1 101 ? -72.809 6.092 138.967 1.00 48.22 101 MET A N 1
ATOM 809 C CA . MET A 1 101 ? -73.044 7.307 138.187 1.00 48.22 101 MET A CA 1
ATOM 810 C C . MET A 1 101 ? -74.421 7.156 137.550 1.00 48.22 101 MET A C 1
ATOM 812 O O . MET A 1 101 ? -74.589 6.367 136.617 1.00 48.22 101 MET A O 1
ATOM 816 N N . LYS A 1 102 ? -75.458 7.818 138.080 1.00 57.31 102 LYS A N 1
ATOM 817 C CA . LYS A 1 102 ? -76.754 7.754 137.401 1.00 57.31 102 LYS A CA 1
ATOM 818 C C . LYS A 1 102 ? -76.572 8.498 136.080 1.00 57.31 102 LYS A C 1
ATOM 820 O O . LYS A 1 102 ? -76.288 9.689 136.068 1.00 57.31 102 LYS A O 1
ATOM 825 N N . MET A 1 103 ? -76.752 7.805 134.954 1.00 53.72 103 MET A N 1
ATOM 826 C CA . MET A 1 103 ? -76.887 8.429 133.626 1.00 53.72 103 MET A CA 1
ATOM 827 C C . MET A 1 103 ? -77.916 9.569 133.640 1.00 53.72 103 MET A C 1
ATOM 829 O O . MET A 1 103 ? -77.800 10.504 132.853 1.00 53.72 103 MET A O 1
ATOM 833 N N . ASP A 1 104 ? -78.875 9.515 134.567 1.00 55.97 104 ASP A N 1
ATOM 834 C CA . ASP A 1 104 ? -79.834 10.579 134.845 1.00 55.97 104 ASP A CA 1
ATOM 835 C C . ASP A 1 104 ? -79.183 11.885 135.316 1.00 55.97 104 ASP A C 1
ATOM 837 O O . ASP A 1 104 ? -79.693 12.934 134.944 1.00 55.97 104 ASP A O 1
ATOM 841 N N . ASP A 1 105 ? -78.056 11.853 136.036 1.00 58.06 105 ASP A N 1
ATOM 842 C CA . ASP A 1 105 ? -77.352 13.041 136.541 1.00 58.06 105 ASP A CA 1
ATOM 843 C C . ASP A 1 105 ? -76.590 13.749 135.404 1.00 58.06 105 ASP A C 1
ATOM 845 O O . ASP A 1 105 ? -76.708 14.962 135.230 1.00 58.06 105 ASP A O 1
ATOM 849 N N . ILE A 1 106 ? -75.924 12.990 134.520 1.00 59.66 106 ILE A N 1
ATOM 850 C CA . ILE A 1 106 ? -75.304 13.518 133.285 1.00 59.66 106 ILE A CA 1
ATOM 851 C C . ILE A 1 106 ? -76.381 14.048 132.328 1.00 59.66 106 ILE A C 1
ATOM 853 O O . ILE A 1 106 ? -76.237 15.123 131.742 1.00 59.66 106 ILE A O 1
ATOM 857 N N . PHE A 1 107 ? -77.499 13.328 132.180 1.00 58.75 107 PHE A N 1
ATOM 858 C CA . PHE A 1 107 ? -78.639 13.815 131.409 1.00 58.75 107 PHE A CA 1
ATOM 859 C C . PHE A 1 107 ? -79.277 15.052 132.051 1.00 58.75 107 PHE A C 1
ATOM 861 O O . PHE A 1 107 ? -79.710 15.925 131.304 1.00 58.75 107 PHE A O 1
ATOM 868 N N . HIS A 1 108 ? -79.318 15.172 133.384 1.00 61.03 108 HIS A N 1
ATOM 869 C CA . HIS A 1 108 ? -79.814 16.363 134.082 1.00 61.03 108 HIS A CA 1
ATOM 870 C C . HIS A 1 108 ? -78.925 17.571 133.806 1.00 61.03 108 HIS A C 1
ATOM 872 O O . HIS A 1 108 ? -79.449 18.628 133.468 1.00 61.03 108 HIS A O 1
ATOM 878 N N . ILE A 1 109 ? -77.601 17.398 133.842 1.00 59.97 109 ILE A N 1
ATOM 879 C CA . ILE A 1 109 ? -76.624 18.434 133.484 1.00 59.97 109 ILE A CA 1
ATOM 880 C C . ILE A 1 109 ? -76.800 18.857 132.018 1.00 59.97 109 ILE A C 1
ATOM 882 O O . ILE A 1 109 ? -76.922 20.044 131.725 1.00 59.97 109 ILE A O 1
ATOM 886 N N . ILE A 1 110 ? -76.925 17.903 131.089 1.00 60.22 110 ILE A N 1
ATOM 887 C CA . ILE A 1 110 ? -77.166 18.198 129.667 1.00 60.22 110 ILE A CA 1
ATOM 888 C C . ILE A 1 110 ? -78.511 18.915 129.467 1.00 60.22 110 ILE A C 1
ATOM 890 O O . ILE A 1 110 ? -78.599 19.843 128.663 1.00 60.22 110 ILE A O 1
ATOM 894 N N . LYS A 1 111 ? -79.560 18.538 130.207 1.00 62.25 111 LYS A N 1
ATOM 895 C CA . LYS A 1 111 ? -80.891 19.159 130.119 1.00 62.25 111 LYS A CA 1
ATOM 896 C C . LYS A 1 111 ? -80.915 20.559 130.742 1.00 62.25 111 LYS A C 1
ATOM 898 O O . LYS A 1 111 ? -81.560 21.445 130.186 1.00 62.25 111 LYS A O 1
ATOM 903 N N . LEU A 1 112 ? -80.191 20.779 131.841 1.00 60.34 112 LEU A N 1
ATOM 904 C CA . LEU A 1 112 ? -79.994 22.085 132.481 1.00 60.34 112 LEU A CA 1
ATOM 905 C C . LEU A 1 112 ? -79.218 23.039 131.560 1.00 60.34 112 LEU A C 1
ATOM 907 O O . LEU A 1 112 ? -79.663 24.161 131.333 1.00 60.34 112 LEU A O 1
ATOM 911 N N . ILE A 1 113 ? -78.138 22.569 130.926 1.00 58.94 113 ILE A N 1
ATOM 912 C CA . ILE A 1 113 ? -77.342 23.354 129.965 1.00 58.94 113 ILE A CA 1
ATOM 913 C C . ILE A 1 113 ? -78.135 23.654 128.681 1.00 58.94 113 ILE A C 1
ATOM 915 O O . ILE A 1 113 ? -78.005 24.744 128.126 1.00 58.94 113 ILE A O 1
ATOM 919 N N . GLN A 1 114 ? -78.996 22.736 128.224 1.00 58.53 114 GLN A N 1
ATOM 920 C CA . GLN A 1 114 ? -79.886 22.946 127.071 1.00 58.53 114 GLN A CA 1
ATOM 921 C C . GLN A 1 114 ? -81.077 23.881 127.356 1.00 58.53 114 GLN A C 1
ATOM 923 O O . GLN A 1 114 ? -81.696 24.362 126.404 1.00 58.53 114 GLN A O 1
ATOM 928 N N . SER A 1 115 ? -81.403 24.131 128.631 1.00 56.53 115 SER A N 1
ATOM 929 C CA . SER A 1 115 ? -82.523 24.990 129.050 1.00 56.53 115 SER A CA 1
ATOM 930 C C . SER A 1 115 ? -82.152 26.479 129.144 1.00 56.53 115 SER A C 1
ATOM 932 O O . SER A 1 115 ? -83.048 27.319 129.114 1.00 56.53 115 SER A O 1
ATOM 934 N N . ASN A 1 116 ? -80.859 26.822 129.190 1.00 56.97 116 ASN A N 1
ATOM 935 C CA . ASN A 1 116 ? -80.378 28.203 129.096 1.00 56.97 116 ASN A CA 1
ATOM 936 C C . ASN A 1 116 ? -80.170 28.604 127.627 1.00 56.97 116 ASN A C 1
ATOM 938 O O . ASN A 1 116 ? -79.479 27.932 126.867 1.00 56.97 116 ASN A O 1
ATOM 942 N N . THR A 1 117 ? -80.767 29.714 127.194 1.00 56.75 117 THR A N 1
ATOM 943 C CA . THR A 1 117 ? -80.694 30.180 125.796 1.00 56.75 117 THR A CA 1
ATOM 944 C C . THR A 1 117 ? -79.348 30.806 125.421 1.00 56.75 117 THR A C 1
ATOM 946 O O . THR A 1 117 ? -79.017 30.855 124.239 1.00 56.75 117 THR A O 1
ATOM 949 N N . GLU A 1 118 ? -78.541 31.226 126.398 1.00 53.69 118 GLU A N 1
ATOM 950 C CA . GLU A 1 118 ? -77.257 31.910 126.166 1.00 53.69 118 GLU A CA 1
ATOM 951 C C . GLU A 1 118 ? -76.054 30.954 126.046 1.00 53.69 118 GLU A C 1
ATOM 953 O O . GLU A 1 118 ? -75.070 31.279 125.384 1.00 53.69 118 GLU A O 1
ATOM 958 N N . THR A 1 119 ? -76.159 29.716 126.544 1.00 53.06 119 THR A N 1
ATOM 959 C CA . THR A 1 119 ? -75.137 28.660 126.366 1.00 53.06 119 THR A CA 1
ATOM 960 C C . THR A 1 119 ? -75.072 28.140 124.924 1.00 53.06 119 THR A C 1
ATOM 962 O O . THR A 1 119 ? -74.050 27.600 124.503 1.00 53.06 119 THR A O 1
ATOM 965 N N . LYS A 1 120 ? -76.123 28.358 124.117 1.00 53.44 120 LYS A N 1
ATOM 966 C CA . LYS A 1 120 ? -76.131 28.030 122.681 1.00 53.44 120 LYS A CA 1
ATOM 967 C C . LYS A 1 120 ? -75.216 28.921 121.840 1.00 53.44 120 LYS A C 1
ATOM 969 O O . LYS A 1 120 ? -74.772 28.482 120.783 1.00 53.44 120 LYS A O 1
ATOM 974 N N . HIS A 1 121 ? -74.932 30.146 122.286 1.00 53.38 121 HIS A N 1
ATOM 975 C CA . HIS A 1 121 ? -74.090 31.089 121.544 1.00 53.38 121 HIS A CA 1
ATOM 976 C C . HIS A 1 121 ? -72.583 30.886 121.786 1.00 53.38 121 HIS A C 1
ATOM 978 O O . HIS A 1 121 ? -71.787 31.292 120.942 1.00 53.38 121 HIS A O 1
ATOM 984 N N . LEU A 1 122 ? -72.190 30.178 122.856 1.00 51.66 122 LEU A N 1
ATOM 985 C CA . LEU A 1 122 ? -70.797 29.779 123.113 1.00 51.66 122 LEU A CA 1
ATOM 986 C C . LEU A 1 122 ? -70.346 28.525 122.329 1.00 51.66 122 LEU A C 1
ATOM 988 O O . LEU A 1 122 ? -69.178 28.159 122.393 1.00 51.66 122 LEU A O 1
ATOM 992 N N . LEU A 1 123 ? -71.235 27.881 121.560 1.00 53.38 123 LEU A N 1
ATOM 993 C CA . LEU A 1 123 ? -70.956 26.683 120.739 1.00 53.38 123 LEU A CA 1
ATOM 994 C C . LEU A 1 123 ? -70.218 26.981 119.416 1.00 53.38 123 LEU A C 1
ATOM 996 O O . LEU A 1 123 ? -70.267 26.188 118.475 1.00 53.38 123 LEU A O 1
ATOM 1000 N N . SER A 1 124 ? -69.537 28.120 119.317 1.00 51.94 124 SER A N 1
ATOM 1001 C CA . SER A 1 124 ? -68.722 28.450 118.146 1.00 51.94 124 SER A CA 1
ATOM 1002 C C . SER A 1 124 ? -67.290 27.984 118.400 1.00 51.94 124 SER A C 1
ATOM 1004 O O . SER A 1 124 ? -66.640 28.568 119.254 1.00 51.94 124 SER A O 1
ATOM 1006 N N . SER A 1 125 ? -66.895 26.906 117.706 1.00 52.94 125 SER A N 1
ATOM 1007 C CA . SER A 1 125 ? -65.580 26.280 117.392 1.00 52.94 125 SER A CA 1
ATOM 1008 C C . SER A 1 125 ? -64.252 26.658 118.079 1.00 52.94 125 SER A C 1
ATOM 1010 O O . SER A 1 125 ? -63.285 25.926 117.885 1.00 52.94 125 SER A O 1
ATOM 1012 N N . ASP A 1 126 ? -64.157 27.722 118.866 1.00 53.47 126 ASP A N 1
ATOM 1013 C CA . ASP A 1 126 ? -62.893 28.360 119.246 1.00 53.47 126 ASP A CA 1
ATOM 1014 C C . ASP A 1 126 ? -62.472 28.056 120.699 1.00 53.47 126 ASP A C 1
ATOM 1016 O O . ASP A 1 126 ? -61.426 28.514 121.151 1.00 53.47 126 ASP A O 1
ATOM 1020 N N . THR A 1 127 ? -63.249 27.249 121.431 1.00 54.44 127 THR A N 1
ATOM 1021 C CA . THR A 1 127 ? -62.964 26.821 122.819 1.00 54.44 127 THR A CA 1
ATOM 1022 C C . THR A 1 127 ? -62.671 25.322 122.971 1.00 54.44 127 THR A C 1
ATOM 1024 O O . THR A 1 127 ? -62.417 24.861 124.082 1.00 54.44 127 THR A O 1
ATOM 1027 N N . LEU A 1 128 ? -62.668 24.546 121.878 1.00 60.06 128 LEU A N 1
ATOM 1028 C CA . LEU A 1 128 ? -62.449 23.094 121.916 1.00 60.06 128 LEU A CA 1
ATOM 1029 C C . LEU A 1 128 ? -60.970 22.704 121.757 1.00 60.06 128 LEU A C 1
ATOM 1031 O O . LEU A 1 128 ? -60.255 23.228 120.907 1.00 60.06 128 LEU A O 1
ATOM 1035 N N . SER A 1 129 ? -60.539 21.703 122.530 1.00 60.41 129 SER A N 1
ATOM 1036 C CA . SER A 1 129 ? -59.237 21.039 122.371 1.00 60.41 129 SER A CA 1
ATOM 1037 C C . SER A 1 129 ? -59.101 20.382 120.986 1.00 60.41 129 SER A C 1
ATOM 1039 O O . SER A 1 129 ? -60.062 19.818 120.459 1.00 60.41 129 SER A O 1
ATOM 1041 N N . GLU A 1 130 ? -57.894 20.396 120.410 1.00 66.12 130 GLU A N 1
ATOM 1042 C CA . GLU A 1 130 ? -57.578 19.831 119.085 1.00 66.12 130 GLU A CA 1
ATOM 1043 C C . GLU A 1 130 ? -58.033 18.363 118.945 1.00 66.12 130 GLU A C 1
ATOM 1045 O O . GLU A 1 130 ? -58.594 17.972 117.921 1.00 66.12 130 GLU A O 1
ATOM 1050 N N . GLY A 1 131 ? -57.921 17.566 120.016 1.00 64.62 131 GLY A N 1
ATOM 1051 C CA . GLY A 1 131 ? -58.395 16.176 120.042 1.00 64.62 131 GLY A CA 1
ATOM 1052 C C . GLY A 1 131 ? -59.923 16.021 119.969 1.00 64.62 131 GLY A C 1
ATOM 1053 O O . GLY A 1 131 ? -60.419 15.036 119.419 1.00 64.62 131 GLY A O 1
ATOM 1054 N N . ALA A 1 132 ? -60.684 17.000 120.464 1.00 63.44 132 ALA A N 1
ATOM 1055 C CA . ALA A 1 132 ? -62.146 17.000 120.398 1.00 63.44 132 ALA A CA 1
ATOM 1056 C C . ALA A 1 132 ? -62.642 17.305 118.976 1.00 63.44 132 ALA A C 1
ATOM 1058 O O . ALA A 1 132 ? -63.559 16.648 118.475 1.00 63.44 132 ALA A O 1
ATOM 1059 N N . ILE A 1 133 ? -61.984 18.248 118.294 1.00 69.06 133 ILE A N 1
ATOM 1060 C CA . ILE A 1 133 ? -62.261 18.593 116.893 1.00 69.06 133 ILE A CA 1
ATOM 1061 C C . ILE A 1 133 ? -61.969 17.391 115.983 1.00 69.06 133 ILE A C 1
ATOM 1063 O O . ILE A 1 133 ? -62.775 17.056 115.111 1.00 69.06 133 ILE A O 1
ATOM 1067 N N . ASP A 1 134 ? -60.859 16.691 116.218 1.00 75.38 134 ASP A N 1
ATOM 1068 C CA . ASP A 1 134 ? -60.459 15.532 115.418 1.00 75.38 134 ASP A CA 1
ATOM 1069 C C . ASP A 1 134 ? -61.415 14.333 115.601 1.00 75.38 134 ASP A C 1
ATOM 1071 O O . ASP A 1 134 ? -61.782 13.652 114.636 1.00 75.38 134 ASP A O 1
ATOM 1075 N N . PHE A 1 135 ? -61.918 14.118 116.822 1.00 75.56 135 PHE A N 1
ATOM 1076 C CA . PHE A 1 135 ? -62.958 13.124 117.105 1.00 75.56 135 PHE A CA 1
ATOM 1077 C C . PHE A 1 135 ? -64.285 13.447 116.400 1.00 75.56 135 PHE A C 1
ATOM 1079 O O . PHE A 1 135 ? -64.866 12.578 115.740 1.00 75.56 135 PHE A O 1
ATOM 1086 N N . ILE A 1 136 ? -64.739 14.705 116.462 1.00 74.56 136 ILE A N 1
ATOM 1087 C CA . ILE A 1 136 ? -65.952 15.166 115.768 1.00 74.56 136 ILE A CA 1
ATOM 1088 C C . ILE A 1 136 ? -65.800 15.008 114.247 1.00 74.56 136 ILE A C 1
ATOM 1090 O O . ILE A 1 136 ? -66.722 14.535 113.575 1.00 74.56 136 ILE A O 1
ATOM 1094 N N . ASN A 1 137 ? -64.631 15.328 113.688 1.00 78.06 137 ASN A N 1
ATOM 1095 C CA . ASN A 1 137 ? -64.353 15.161 112.261 1.00 78.06 137 ASN A CA 1
ATOM 1096 C C . ASN A 1 137 ? -64.368 13.689 111.830 1.00 78.06 137 ASN A C 1
ATOM 1098 O O . ASN A 1 137 ? -64.951 13.363 110.792 1.00 78.06 137 ASN A O 1
ATOM 1102 N N . LYS A 1 138 ? -63.805 12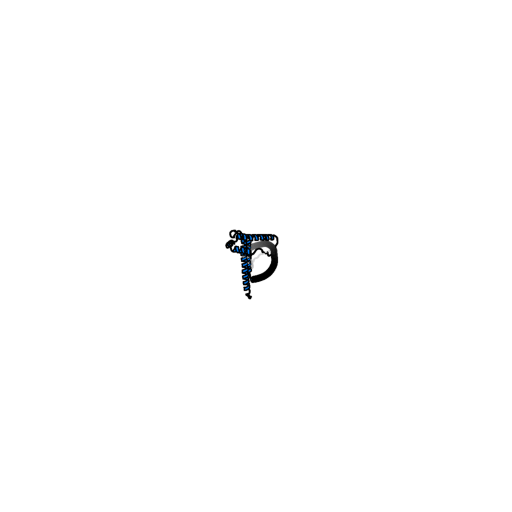.775 112.629 1.00 79.94 138 LYS A N 1
ATOM 1103 C CA . LYS A 1 138 ? -63.882 11.328 112.359 1.00 79.94 138 LYS A CA 1
ATOM 1104 C C . LYS A 1 138 ? -65.312 10.799 112.444 1.00 79.94 138 LYS A C 1
ATOM 1106 O O . LYS A 1 138 ? -65.697 9.983 111.607 1.00 79.94 138 LYS A O 1
ATOM 1111 N N . LEU A 1 139 ? -66.129 11.293 113.376 1.00 74.25 139 LEU A N 1
ATOM 1112 C CA . LEU A 1 139 ? -67.554 10.951 113.433 1.00 74.25 139 LEU A CA 1
ATOM 1113 C C . LEU A 1 139 ? -68.333 11.487 112.220 1.00 74.25 139 LEU A C 1
ATOM 1115 O O . LEU A 1 139 ? -69.172 10.775 111.669 1.00 74.25 139 LEU A O 1
ATOM 1119 N N . LYS A 1 140 ? -68.014 12.694 111.736 1.00 77.56 140 LYS A N 1
ATOM 1120 C CA . LYS A 1 140 ? -68.592 13.254 110.499 1.00 77.56 140 LYS A CA 1
ATOM 1121 C C . LYS A 1 140 ? -68.162 12.469 109.249 1.00 77.56 140 LYS A C 1
ATOM 1123 O O . LYS A 1 140 ? -68.985 12.230 108.365 1.00 77.56 140 LYS A O 1
ATOM 1128 N N . GLN A 1 141 ? -66.916 11.993 109.180 1.00 78.56 141 GLN A N 1
ATOM 1129 C CA . GLN A 1 141 ? -66.457 11.080 108.120 1.00 78.56 141 GLN A CA 1
ATOM 1130 C C . GLN A 1 141 ? -67.121 9.700 108.209 1.00 78.56 141 GLN A C 1
ATOM 1132 O O . GLN A 1 141 ? -67.457 9.099 107.190 1.00 78.56 141 GLN A O 1
ATOM 1137 N N . LEU A 1 142 ? -67.354 9.192 109.420 1.00 78.44 142 LEU A N 1
ATOM 1138 C CA . LEU A 1 142 ? -68.096 7.951 109.618 1.00 78.44 142 LEU A CA 1
ATOM 1139 C C . LEU A 1 142 ? -69.542 8.100 109.129 1.00 78.44 142 LEU A C 1
ATOM 1141 O O . LEU A 1 142 ? -70.032 7.223 108.417 1.00 78.44 142 LEU A O 1
ATOM 1145 N N . TYR A 1 143 ? -70.191 9.228 109.430 1.00 77.38 143 TYR A N 1
ATOM 1146 C CA . TYR A 1 143 ? -71.515 9.564 108.905 1.00 77.38 143 TYR A CA 1
ATOM 1147 C C . TYR A 1 143 ? -71.529 9.582 107.369 1.00 77.38 143 TYR A C 1
ATOM 1149 O O . TYR A 1 143 ? -72.382 8.931 106.766 1.00 77.38 143 TYR A O 1
ATOM 1157 N N . SER A 1 144 ? -70.566 10.244 106.715 1.00 75.31 144 SER A N 1
ATOM 1158 C CA . SER A 1 144 ? -70.518 10.298 105.245 1.00 75.31 144 SER A CA 1
ATOM 1159 C C . SER A 1 144 ? -70.263 8.923 104.610 1.00 75.31 144 SER A C 1
ATOM 1161 O O . SER A 1 144 ? -70.896 8.573 103.611 1.00 75.31 144 SER A O 1
ATOM 1163 N N . CYS A 1 145 ? -69.410 8.100 105.222 1.00 73.44 145 CYS A N 1
ATOM 1164 C CA . CYS A 1 145 ? -69.087 6.753 104.753 1.00 73.44 145 CYS A CA 1
ATOM 1165 C C . CYS A 1 145 ? -70.277 5.786 104.917 1.00 73.44 145 CYS A C 1
ATOM 1167 O O . CYS A 1 145 ? -70.593 5.002 104.016 1.00 73.44 145 CYS A O 1
ATOM 1169 N N . ILE A 1 146 ? -70.996 5.880 106.042 1.00 71.56 146 ILE A N 1
ATOM 1170 C CA . ILE A 1 146 ? -72.224 5.119 106.299 1.00 71.56 146 ILE A CA 1
ATOM 1171 C C . ILE A 1 146 ? -73.345 5.574 105.356 1.00 71.56 146 ILE A C 1
ATOM 1173 O O . ILE A 1 146 ? -74.008 4.725 104.762 1.00 71.56 146 ILE A O 1
ATOM 1177 N N . ALA A 1 147 ? -73.513 6.879 105.129 1.00 70.69 147 ALA A N 1
ATOM 1178 C CA . ALA A 1 147 ? -74.492 7.411 104.181 1.00 70.69 147 ALA A CA 1
ATOM 1179 C C . ALA A 1 147 ? -74.238 6.914 102.745 1.00 70.69 147 ALA A C 1
ATOM 1181 O O . ALA A 1 147 ? -75.164 6.451 102.078 1.00 70.69 147 ALA A O 1
ATOM 1182 N N . GLN A 1 148 ? -72.982 6.916 102.287 1.00 69.69 148 GLN A N 1
ATOM 1183 C CA . GLN A 1 148 ? -72.610 6.387 100.969 1.00 69.69 148 GLN A CA 1
ATOM 1184 C C . GLN A 1 148 ? -72.856 4.878 100.842 1.00 69.69 148 GLN A C 1
ATOM 1186 O O . GLN A 1 148 ? -73.338 4.418 99.806 1.00 69.69 148 GLN A O 1
ATOM 1191 N N . ARG A 1 149 ? -72.576 4.096 101.892 1.00 66.25 149 ARG A N 1
ATOM 1192 C CA . ARG A 1 149 ? -72.841 2.649 101.896 1.00 66.25 149 ARG A CA 1
ATOM 1193 C C . ARG A 1 149 ? -74.329 2.314 101.972 1.00 66.25 149 ARG A C 1
ATOM 1195 O O . ARG A 1 149 ? -74.764 1.368 101.328 1.00 66.25 149 ARG A O 1
ATOM 1202 N N . LEU A 1 150 ? -75.124 3.104 102.691 1.00 67.00 150 LEU A N 1
ATOM 1203 C CA . LEU A 1 150 ? -76.576 2.922 102.790 1.00 67.00 150 LEU A CA 1
ATOM 1204 C C . LEU A 1 150 ? -77.317 3.299 101.493 1.00 67.00 150 LEU A C 1
ATOM 1206 O O . LEU A 1 150 ? -78.439 2.833 101.283 1.00 67.00 150 LEU A O 1
ATOM 1210 N N . LEU A 1 151 ? -76.710 4.090 100.600 1.00 64.56 151 LEU A N 1
ATOM 1211 C CA . LEU A 1 151 ? -77.242 4.381 99.259 1.00 64.56 151 LEU A CA 1
ATOM 1212 C C . LEU A 1 151 ? -77.078 3.213 98.269 1.00 64.56 151 LEU A C 1
ATOM 1214 O O . LEU A 1 151 ? -77.731 3.194 97.225 1.00 64.56 151 LEU A O 1
ATOM 1218 N N . LEU A 1 152 ? -76.251 2.214 98.586 1.00 60.50 152 LEU A N 1
ATOM 1219 C CA . LEU A 1 152 ? -76.074 1.029 97.752 1.00 60.50 152 LEU A CA 1
ATOM 1220 C C . LEU A 1 152 ? -77.105 -0.040 98.143 1.00 60.50 152 LEU A C 1
ATOM 1222 O O . LEU A 1 152 ? -77.130 -0.537 99.266 1.00 60.50 152 LEU A O 1
ATOM 1226 N N . SER A 1 153 ? -77.994 -0.385 97.206 1.00 62.06 153 SER A N 1
ATOM 1227 C CA . SER A 1 153 ? -78.894 -1.534 97.356 1.00 62.06 153 SER A CA 1
ATOM 1228 C C . SER A 1 153 ? -78.123 -2.839 97.088 1.00 62.06 153 SER A C 1
ATOM 1230 O O . SER A 1 153 ? -77.333 -2.878 96.137 1.00 62.06 153 SER A O 1
ATOM 1232 N N . PRO A 1 154 ? -78.376 -3.933 97.836 1.00 62.34 154 PRO A N 1
ATOM 1233 C CA . PRO A 1 154 ? -77.749 -5.243 97.616 1.00 62.34 154 PRO A CA 1
ATOM 1234 C C . PRO A 1 154 ? -77.858 -5.775 96.174 1.00 62.34 154 PRO A C 1
ATOM 1236 O O . PRO A 1 154 ? -77.042 -6.588 95.737 1.00 62.34 154 PRO A O 1
ATOM 1239 N N . CYS A 1 155 ? -78.854 -5.322 95.407 1.00 65.00 155 CYS A N 1
ATOM 1240 C CA . CYS A 1 155 ? -79.002 -5.656 93.989 1.00 65.00 155 CYS A CA 1
ATOM 1241 C C . CYS A 1 155 ? -77.944 -4.980 93.099 1.00 65.00 155 CYS A C 1
ATOM 1243 O O . CYS A 1 155 ? -77.405 -5.626 92.200 1.00 65.00 155 CYS A O 1
ATOM 1245 N N . ASN A 1 156 ? -77.580 -3.725 93.374 1.00 69.50 156 ASN A N 1
ATOM 1246 C CA . ASN A 1 156 ? -76.588 -2.984 92.587 1.00 69.50 156 ASN A CA 1
ATOM 1247 C C . ASN A 1 156 ? -75.174 -3.557 92.771 1.00 69.50 156 ASN A C 1
ATOM 1249 O O . ASN A 1 156 ? -74.396 -3.608 91.820 1.00 69.50 156 ASN A O 1
ATOM 1253 N N . GLU A 1 157 ? -74.852 -4.064 93.964 1.00 70.62 157 GLU A N 1
ATOM 1254 C CA . GLU A 1 157 ? -73.581 -4.757 94.212 1.00 70.62 157 GLU A CA 1
ATOM 1255 C C . GLU A 1 157 ? -73.467 -6.068 93.422 1.00 70.62 157 GLU A C 1
ATOM 1257 O O . GLU A 1 157 ? -72.404 -6.377 92.878 1.00 70.62 157 GLU A O 1
ATOM 1262 N N . LYS A 1 158 ? -74.568 -6.822 93.295 1.00 76.56 158 LYS A N 1
ATOM 1263 C CA . LYS A 1 158 ? -74.609 -8.046 92.479 1.00 76.56 158 LYS A CA 1
ATOM 1264 C C . LYS A 1 158 ? -74.419 -7.745 90.992 1.00 76.56 158 LYS A C 1
ATOM 1266 O O . LYS A 1 158 ? -73.640 -8.441 90.344 1.00 76.56 158 LYS A O 1
ATOM 1271 N N . VAL A 1 159 ? -75.079 -6.710 90.466 1.00 80.19 159 VAL A N 1
ATOM 1272 C CA . VAL A 1 159 ? -74.932 -6.282 89.060 1.00 80.19 159 VAL A CA 1
ATOM 1273 C C . VAL A 1 159 ? -73.495 -5.850 88.776 1.00 80.19 159 VAL A C 1
ATOM 1275 O O . VAL A 1 159 ? -72.865 -6.394 87.872 1.00 80.19 159 VAL A O 1
ATOM 1278 N N . LYS A 1 160 ? -72.925 -4.986 89.623 1.00 83.69 160 LYS A N 1
ATOM 1279 C CA . LYS A 1 160 ? -71.533 -4.533 89.496 1.00 83.69 160 LYS A CA 1
ATOM 1280 C C . LYS A 1 160 ? -70.541 -5.698 89.527 1.00 83.69 160 LYS A C 1
ATOM 1282 O O . LYS A 1 160 ? -69.573 -5.703 88.775 1.00 83.69 160 LYS A O 1
ATOM 1287 N N . LYS A 1 161 ? -70.784 -6.717 90.360 1.00 84.50 161 LYS A N 1
ATOM 1288 C CA . LYS A 1 161 ? -69.952 -7.930 90.419 1.00 84.50 161 LYS A CA 1
ATOM 1289 C C . LYS A 1 161 ? -70.044 -8.773 89.140 1.00 84.50 161 LYS A C 1
ATOM 1291 O O . LYS A 1 161 ? -69.028 -9.299 88.691 1.00 84.50 161 LYS A O 1
ATOM 1296 N N . ILE A 1 162 ? -71.233 -8.903 88.548 1.00 84.50 162 ILE A N 1
ATOM 1297 C CA . ILE A 1 162 ? -71.426 -9.621 87.277 1.00 84.50 162 ILE A CA 1
ATOM 1298 C C . ILE A 1 162 ? -70.724 -8.881 86.134 1.00 84.50 162 ILE A C 1
ATOM 1300 O O . ILE A 1 162 ? -69.995 -9.512 85.372 1.00 84.50 162 ILE A O 1
ATOM 1304 N N . GLU A 1 163 ? -70.886 -7.561 86.045 1.00 87.75 163 GLU A N 1
ATOM 1305 C CA . GLU A 1 163 ? -70.194 -6.723 85.056 1.00 87.75 163 GLU A CA 1
ATOM 1306 C C . GLU A 1 163 ? -68.670 -6.816 85.205 1.00 87.75 163 GLU A C 1
ATOM 1308 O O . GLU A 1 163 ? -67.963 -7.008 84.216 1.00 87.75 163 GLU A O 1
ATOM 1313 N N . LEU A 1 164 ? -68.158 -6.776 86.441 1.00 89.25 164 LEU A N 1
ATOM 1314 C CA . LEU A 1 164 ? -66.729 -6.928 86.718 1.00 89.25 164 LEU A CA 1
ATOM 1315 C C . LEU A 1 164 ? -66.202 -8.295 86.256 1.00 89.25 164 LEU A C 1
ATOM 1317 O O . LEU A 1 164 ? -65.150 -8.367 85.629 1.00 89.25 164 LEU A O 1
ATOM 1321 N N . ASN A 1 165 ? -66.951 -9.373 86.508 1.00 88.00 165 ASN A N 1
ATOM 1322 C CA . ASN A 1 165 ? -66.594 -10.716 86.046 1.00 88.00 165 ASN A CA 1
ATOM 1323 C C . ASN A 1 165 ? -66.650 -10.842 84.516 1.00 88.00 165 ASN A C 1
ATOM 1325 O O . ASN A 1 165 ? -65.806 -11.508 83.920 1.00 88.00 165 ASN A O 1
ATOM 1329 N N . GLN A 1 166 ? -67.621 -10.206 83.856 1.00 90.38 166 GLN A N 1
ATOM 1330 C CA . GLN A 1 166 ? -67.696 -10.184 82.392 1.00 90.38 166 GLN A CA 1
ATOM 1331 C C . GLN A 1 166 ? -66.516 -9.425 81.780 1.00 90.38 166 GLN A C 1
ATOM 1333 O O . GLN A 1 166 ? -65.913 -9.915 80.823 1.00 90.38 166 GLN A O 1
ATOM 1338 N N . LEU A 1 167 ? -66.156 -8.269 82.347 1.00 90.94 167 LEU A N 1
ATOM 1339 C CA . LEU A 1 167 ? -64.968 -7.512 81.953 1.00 90.94 167 LEU A CA 1
ATOM 1340 C C . LEU A 1 167 ? -63.690 -8.308 82.207 1.00 90.94 167 LEU A C 1
ATOM 1342 O O . LEU A 1 167 ? -62.821 -8.324 81.344 1.00 90.94 167 LEU A O 1
ATOM 1346 N N . TYR A 1 168 ? -63.594 -9.016 83.332 1.00 92.38 168 TYR A N 1
ATOM 1347 C CA . TYR A 1 168 ? -62.465 -9.894 83.632 1.00 92.38 168 TYR A CA 1
ATOM 1348 C C . TYR A 1 168 ? -62.332 -11.016 82.595 1.00 92.38 168 TYR A C 1
ATOM 1350 O O . TYR A 1 168 ? -61.285 -11.153 81.974 1.00 92.38 168 TYR A O 1
ATOM 1358 N N . ASN A 1 169 ? -63.414 -11.746 82.309 1.00 91.62 169 ASN A N 1
ATOM 1359 C CA . ASN A 1 169 ? -63.417 -12.813 81.303 1.00 91.62 169 ASN A CA 1
ATOM 1360 C C . ASN A 1 169 ? -63.165 -12.293 79.880 1.00 91.62 169 ASN A C 1
ATOM 1362 O O . ASN A 1 169 ? -62.673 -13.024 79.021 1.00 91.62 169 ASN A O 1
ATOM 1366 N N . LYS A 1 170 ? -63.556 -11.050 79.579 1.00 92.75 170 LYS A N 1
ATOM 1367 C CA . LYS A 1 170 ? -63.202 -10.399 78.315 1.00 92.75 170 LYS A CA 1
ATOM 1368 C C . LYS A 1 170 ? -61.711 -10.063 78.285 1.00 92.75 170 LYS A C 1
ATOM 1370 O O . LYS A 1 170 ? -61.053 -10.417 77.323 1.00 92.75 170 LYS A O 1
ATOM 1375 N N . ASN A 1 171 ? -61.179 -9.485 79.355 1.00 92.31 171 ASN A N 1
ATOM 1376 C CA . ASN A 1 171 ? -59.765 -9.146 79.473 1.00 92.31 171 ASN A CA 1
ATOM 1377 C C . ASN A 1 171 ? -58.869 -10.396 79.394 1.00 92.31 171 ASN A C 1
ATOM 1379 O O . ASN A 1 171 ? -57.853 -10.371 78.716 1.00 92.31 171 ASN A O 1
ATOM 1383 N N . GLU A 1 172 ? -59.262 -11.516 80.008 1.00 93.44 172 GLU A N 1
ATOM 1384 C CA . GLU A 1 172 ? -58.544 -12.791 79.859 1.00 93.44 172 GLU A CA 1
ATOM 1385 C C . GLU A 1 172 ? -58.551 -13.296 78.406 1.00 93.44 172 GLU A C 1
ATOM 1387 O O . GLU A 1 172 ? -57.498 -13.645 77.877 1.00 93.44 172 GLU A O 1
ATOM 1392 N N . ARG A 1 173 ? -59.694 -13.238 77.707 1.00 93.44 173 ARG A N 1
ATOM 1393 C CA . ARG A 1 173 ? -59.760 -13.582 76.273 1.00 93.44 173 ARG A CA 1
ATOM 1394 C C . ARG A 1 173 ? -58.912 -12.652 75.406 1.00 93.44 173 ARG A C 1
ATOM 1396 O O . ARG A 1 173 ? -58.185 -13.128 74.539 1.00 93.44 173 ARG A O 1
ATOM 1403 N N . ASP A 1 174 ? -58.968 -11.349 75.662 1.00 93.50 174 ASP A N 1
ATOM 1404 C CA . ASP A 1 174 ? -58.181 -10.351 74.940 1.00 93.50 174 ASP A CA 1
ATOM 1405 C C . ASP A 1 174 ? -56.674 -10.578 75.185 1.00 93.50 174 ASP A C 1
ATOM 1407 O O . ASP A 1 174 ? -55.873 -10.478 74.257 1.00 93.50 174 ASP A O 1
ATOM 1411 N N . LYS A 1 175 ? -56.265 -10.967 76.404 1.00 94.12 175 LYS A N 1
ATOM 1412 C CA . LYS A 1 175 ? -54.876 -11.362 76.706 1.00 94.12 175 LYS A CA 1
ATOM 1413 C C . LYS A 1 175 ? -54.447 -12.597 75.918 1.00 94.12 175 LYS A C 1
ATOM 1415 O O . LYS A 1 175 ? -53.363 -12.584 75.336 1.00 94.12 175 LYS A O 1
ATOM 1420 N N . GLU A 1 176 ? -55.270 -13.643 75.877 1.00 94.06 176 GLU A N 1
ATOM 1421 C CA . GLU A 1 176 ? -54.993 -14.845 75.079 1.00 94.06 176 GLU A CA 1
ATOM 1422 C C . GLU A 1 176 ? -54.879 -14.518 73.583 1.00 94.06 176 GLU A C 1
ATOM 1424 O O . GLU A 1 176 ? -53.981 -15.015 72.897 1.00 94.06 176 GLU A O 1
ATOM 1429 N N . GLU A 1 177 ? -55.749 -13.649 73.068 1.00 94.56 177 GLU A N 1
ATOM 1430 C CA . GLU A 1 177 ? -55.702 -13.198 71.679 1.00 94.56 177 GLU A CA 1
ATOM 1431 C C . GLU A 1 177 ? -54.434 -12.386 71.389 1.00 94.56 177 GLU A C 1
ATOM 1433 O O . GLU A 1 177 ? -53.756 -12.640 70.391 1.00 94.56 177 GLU A O 1
ATOM 1438 N N . VAL A 1 178 ? -54.040 -11.486 72.294 1.00 94.56 178 VAL A N 1
ATOM 1439 C CA . VAL A 1 178 ? -52.771 -10.750 72.206 1.00 94.56 178 VAL A CA 1
ATOM 1440 C C . VAL A 1 178 ? -51.580 -11.708 72.189 1.00 94.56 178 VAL A C 1
ATOM 1442 O O . VAL A 1 178 ? -50.663 -11.506 71.394 1.00 94.56 178 VAL A O 1
ATOM 1445 N N . ILE A 1 179 ? -51.580 -12.760 73.015 1.00 95.19 179 ILE A N 1
ATOM 1446 C CA . ILE A 1 179 ? -50.516 -13.776 73.008 1.00 95.19 179 ILE A CA 1
ATOM 1447 C C . ILE A 1 179 ? -50.479 -14.495 71.654 1.00 95.19 179 ILE A C 1
ATOM 1449 O O . ILE A 1 179 ? -49.425 -14.532 71.020 1.00 95.19 179 ILE A O 1
ATOM 1453 N N . ARG A 1 180 ? -51.621 -14.973 71.139 1.00 95.69 180 ARG A N 1
ATOM 1454 C CA . ARG A 1 180 ? -51.685 -15.633 69.819 1.00 95.69 180 ARG A CA 1
ATOM 1455 C C . ARG A 1 180 ? -51.219 -14.727 68.682 1.00 95.69 180 ARG A C 1
ATOM 1457 O O . ARG A 1 180 ? -50.542 -15.190 67.763 1.00 95.69 180 ARG A O 1
ATOM 1464 N N . LEU A 1 181 ? -51.598 -13.450 68.700 1.00 95.38 181 LEU A N 1
ATOM 1465 C CA . LEU A 1 181 ? -51.175 -12.484 67.687 1.00 95.38 181 LEU A CA 1
ATOM 1466 C C . LEU A 1 181 ? -49.675 -12.201 67.783 1.00 95.38 181 LEU A C 1
ATOM 1468 O O . LEU A 1 181 ? -49.009 -12.168 66.749 1.00 95.38 181 LEU A O 1
ATOM 1472 N N . LYS A 1 182 ? -49.126 -12.080 68.998 1.00 95.00 182 LYS A N 1
ATOM 1473 C CA . LYS A 1 182 ? -47.679 -11.959 69.220 1.00 95.00 182 LYS A CA 1
ATOM 1474 C C . LYS A 1 182 ? -46.926 -13.179 68.698 1.00 95.00 182 LYS A C 1
ATOM 1476 O O . LYS A 1 182 ? -45.940 -13.013 67.992 1.00 95.00 182 LYS A O 1
ATOM 1481 N N . GLU A 1 183 ? -47.410 -14.390 68.959 1.00 95.38 183 GLU A N 1
ATOM 1482 C CA . GLU A 1 183 ? -46.804 -15.618 68.432 1.00 95.38 183 GLU A CA 1
ATOM 1483 C C . GLU A 1 183 ? -46.837 -15.674 66.902 1.00 95.38 183 GLU A C 1
ATOM 1485 O O . GLU A 1 183 ? -45.830 -15.995 66.270 1.00 95.38 183 GLU A O 1
ATOM 1490 N N . LYS A 1 184 ? -47.977 -15.336 66.283 1.00 95.94 184 LYS A N 1
ATOM 1491 C CA . LYS A 1 184 ? -48.091 -15.256 64.817 1.00 95.94 184 LYS A CA 1
ATOM 1492 C C . LYS A 1 184 ? -47.141 -14.210 64.238 1.00 95.94 184 LYS A C 1
ATOM 1494 O O . LYS A 1 184 ? -46.518 -14.472 63.211 1.00 95.94 184 LYS A O 1
ATOM 1499 N N . LEU A 1 185 ? -47.013 -13.056 64.891 1.00 95.69 185 LEU A N 1
ATOM 1500 C CA . LEU A 1 185 ? -46.091 -12.002 64.483 1.00 95.69 185 LEU A CA 1
ATOM 1501 C C . LEU A 1 185 ? -44.636 -12.471 64.591 1.00 95.69 185 LEU A C 1
ATOM 1503 O O . LEU A 1 185 ? -43.901 -12.334 63.621 1.00 95.69 185 LEU A O 1
ATOM 1507 N N . CYS A 1 186 ? -44.241 -13.090 65.708 1.00 95.69 186 CYS A N 1
ATOM 1508 C CA . CYS A 1 186 ? -42.900 -13.653 65.879 1.00 95.69 186 CYS A CA 1
ATOM 1509 C C . CYS A 1 186 ? -42.578 -14.699 64.806 1.00 95.69 186 CYS A C 1
ATOM 1511 O O . CYS A 1 186 ? -41.509 -14.637 64.207 1.00 95.69 186 CYS A O 1
ATOM 1513 N N . LYS A 1 187 ? -43.511 -15.610 64.495 1.00 96.50 187 LYS A N 1
ATOM 1514 C CA . LYS A 1 187 ? -43.330 -16.585 63.404 1.00 96.50 187 LYS A CA 1
ATOM 1515 C C . LYS A 1 187 ? -43.125 -15.899 62.052 1.00 96.50 187 LYS A C 1
ATOM 1517 O O . LYS A 1 187 ? -42.213 -16.258 61.320 1.00 96.50 187 LYS A O 1
ATOM 1522 N N . LYS A 1 188 ? -43.928 -14.877 61.737 1.00 95.81 188 LYS A N 1
ATOM 1523 C CA . LYS A 1 188 ? -43.806 -14.123 60.478 1.00 95.81 188 LYS A CA 1
ATOM 1524 C C . LYS A 1 188 ? -42.526 -13.295 60.391 1.00 95.81 188 LYS A C 1
ATOM 1526 O O . LYS A 1 188 ? -42.006 -13.120 59.292 1.00 95.81 188 LYS A O 1
ATOM 1531 N N . LEU A 1 189 ? -42.033 -12.780 61.517 1.00 95.31 189 LEU A N 1
ATOM 1532 C CA . LEU A 1 189 ? -40.743 -12.098 61.583 1.00 95.31 189 LEU A CA 1
ATOM 1533 C C . LEU A 1 189 ? -39.602 -13.082 61.329 1.00 95.31 189 LEU A C 1
ATOM 1535 O O . LEU A 1 189 ? -38.805 -12.819 60.438 1.00 95.31 189 LEU A O 1
ATOM 1539 N N . LEU A 1 190 ? -39.599 -14.241 61.996 1.00 96.75 190 LEU A N 1
ATOM 1540 C CA . LEU A 1 190 ? -38.597 -15.291 61.779 1.00 96.75 190 LEU A CA 1
ATOM 1541 C C . LEU A 1 190 ? -38.571 -15.784 60.324 1.00 96.75 190 LEU A C 1
ATOM 1543 O O . LEU A 1 190 ? -37.507 -15.807 59.717 1.00 96.75 190 LEU A O 1
ATOM 1547 N N . GLU A 1 191 ? -39.732 -16.087 59.729 1.00 96.69 191 GLU A N 1
ATOM 1548 C CA . GLU A 1 191 ? -39.832 -16.481 58.310 1.00 96.69 191 GLU A CA 1
ATOM 1549 C C . GLU A 1 191 ? -39.244 -15.409 57.371 1.00 96.69 191 GLU A C 1
ATOM 1551 O O . GLU A 1 191 ? -38.562 -15.723 56.393 1.00 96.69 191 GLU A O 1
ATOM 1556 N N . LYS A 1 192 ? -39.497 -14.123 57.657 1.00 96.50 192 LYS A N 1
ATOM 1557 C CA . LYS A 1 192 ? -38.910 -13.015 56.890 1.00 96.50 192 LYS A CA 1
ATOM 1558 C C . LYS A 1 192 ? -37.404 -12.908 57.099 1.00 96.50 192 LYS A C 1
ATOM 1560 O O . LYS A 1 192 ? -36.696 -12.663 56.127 1.00 96.50 192 LYS A O 1
ATOM 1565 N N . GLU A 1 193 ? -36.928 -13.063 58.329 1.00 96.31 193 GLU A N 1
ATOM 1566 C CA . GLU A 1 193 ? -35.506 -13.009 58.680 1.00 96.31 193 GLU A CA 1
ATOM 1567 C C . GLU A 1 193 ? -34.725 -14.104 57.935 1.00 96.31 193 GLU A C 1
ATOM 1569 O O . GLU A 1 193 ? -33.705 -13.820 57.307 1.00 96.31 193 GLU A O 1
ATOM 1574 N N . GLU A 1 194 ? -35.257 -15.331 57.911 1.00 96.50 194 GLU A N 1
ATOM 1575 C CA . GLU A 1 194 ? -34.686 -16.460 57.168 1.00 96.50 194 GLU A CA 1
ATOM 1576 C C . GLU A 1 194 ? -34.637 -16.187 55.660 1.00 96.50 194 GLU A C 1
ATOM 1578 O O . GLU A 1 194 ? -33.610 -16.418 55.019 1.00 96.50 194 GLU A O 1
ATOM 1583 N N . LEU A 1 195 ? -35.716 -15.647 55.083 1.00 97.12 195 LEU A N 1
ATOM 1584 C CA . LEU A 1 195 ? -35.763 -15.314 53.659 1.00 97.12 195 LEU A CA 1
ATOM 1585 C C . LEU A 1 195 ? -34.786 -14.184 53.303 1.00 97.12 195 LEU A C 1
ATOM 1587 O O . LEU A 1 195 ? -34.134 -14.236 52.258 1.00 97.12 195 LEU A O 1
ATOM 1591 N N . ILE A 1 196 ? -34.646 -13.180 54.173 1.00 96.62 196 ILE A N 1
ATOM 1592 C CA . ILE A 1 196 ? -33.649 -12.115 54.022 1.00 96.62 196 ILE A CA 1
ATOM 1593 C C . ILE A 1 196 ? -32.239 -12.710 54.039 1.00 96.62 196 ILE A C 1
ATOM 1595 O O . ILE A 1 196 ? -31.415 -12.331 53.207 1.00 96.62 196 ILE A O 1
ATOM 1599 N N . GLU A 1 197 ? -31.950 -13.649 54.939 1.00 96.44 197 GLU A N 1
ATOM 1600 C CA . GLU A 1 197 ? -30.624 -14.259 55.024 1.00 96.44 197 GLU A CA 1
ATOM 1601 C C . GLU A 1 197 ? -30.313 -15.137 53.804 1.00 96.44 197 GLU A C 1
ATOM 1603 O O . GLU A 1 197 ? -29.231 -15.031 53.223 1.00 96.44 197 GLU A O 1
ATOM 1608 N N . GLN A 1 198 ? -31.288 -15.911 53.319 1.00 97.25 198 GLN A N 1
ATOM 1609 C CA . GLN A 1 198 ? -31.161 -16.652 52.059 1.00 97.25 198 GLN A CA 1
ATOM 1610 C C . GLN A 1 198 ? -30.868 -15.715 50.882 1.00 97.25 198 GLN A C 1
ATOM 1612 O O . GLN A 1 198 ? -29.937 -15.958 50.110 1.00 97.25 198 GLN A O 1
ATOM 1617 N N . LYS A 1 199 ? -31.600 -14.598 50.776 1.00 97.25 199 LYS A N 1
ATOM 1618 C CA . LYS A 1 199 ? -31.383 -13.601 49.719 1.00 97.25 199 LYS A CA 1
ATOM 1619 C C . LYS A 1 199 ? -30.024 -12.917 49.833 1.00 97.25 199 LYS A C 1
ATOM 1621 O O . LYS A 1 199 ? -29.368 -12.714 48.817 1.00 97.25 199 LYS A O 1
ATOM 1626 N N . LYS A 1 200 ? -29.543 -12.620 51.043 1.00 97.00 200 LYS A N 1
ATOM 1627 C CA . LYS A 1 200 ? -28.181 -12.097 51.248 1.00 97.00 200 LYS A CA 1
ATOM 1628 C C . LYS A 1 200 ? -27.114 -13.080 50.769 1.00 97.00 200 LYS A C 1
ATOM 1630 O O . LYS A 1 200 ? -26.126 -12.653 50.175 1.00 97.00 200 LYS A O 1
ATOM 1635 N N . ILE A 1 201 ? -27.294 -14.379 51.013 1.00 97.12 201 ILE A N 1
ATOM 1636 C CA . ILE A 1 201 ? -26.372 -15.418 50.531 1.00 97.12 201 ILE A CA 1
ATOM 1637 C C . ILE A 1 201 ? -26.396 -15.495 48.998 1.00 97.12 201 ILE A C 1
ATOM 1639 O O . ILE A 1 201 ? -25.335 -15.590 48.382 1.00 97.12 201 ILE A O 1
ATOM 1643 N N . GLU A 1 202 ? -27.575 -15.431 48.373 1.00 97.38 202 GLU A N 1
ATOM 1644 C CA . GLU A 1 202 ? -27.708 -15.388 46.909 1.00 97.38 202 GLU A CA 1
ATOM 1645 C C . GLU A 1 202 ? -27.000 -14.167 46.310 1.00 97.38 202 GLU A C 1
ATOM 1647 O O . GLU A 1 202 ? -26.177 -14.332 45.411 1.00 97.38 202 GLU A O 1
ATOM 1652 N N . ILE A 1 203 ? -27.222 -12.974 46.873 1.00 97.31 203 ILE A N 1
ATOM 1653 C CA . ILE A 1 203 ? -26.565 -11.731 46.439 1.00 97.31 203 ILE A CA 1
ATOM 1654 C C . ILE A 1 203 ? -25.040 -11.858 46.525 1.00 97.31 203 ILE A C 1
ATOM 1656 O O . ILE A 1 203 ? -24.341 -11.496 45.582 1.00 97.31 203 ILE A O 1
ATOM 1660 N N . LYS A 1 204 ? -24.499 -12.416 47.618 1.00 97.44 204 LYS A N 1
ATOM 1661 C CA . LYS A 1 204 ? -23.047 -12.639 47.753 1.00 97.44 204 LYS A CA 1
ATOM 1662 C C . LYS A 1 204 ? -22.508 -13.579 46.670 1.00 97.44 204 LYS A C 1
ATOM 1664 O O . LYS A 1 204 ? -21.495 -13.270 46.051 1.00 97.44 204 LYS A O 1
ATOM 1669 N N . LYS A 1 205 ? -23.203 -14.688 46.394 1.00 97.62 205 LYS A N 1
ATOM 1670 C CA . LYS A 1 205 ? -22.812 -15.636 45.333 1.00 97.62 205 LYS A CA 1
ATOM 1671 C C . LYS A 1 205 ? -22.859 -15.000 43.944 1.00 97.62 205 LYS A C 1
ATOM 1673 O O . LYS A 1 205 ? -22.022 -15.311 43.099 1.00 97.62 205 LYS A O 1
ATOM 1678 N N . GLU A 1 206 ? -23.850 -14.159 43.671 1.00 97.56 206 GLU A N 1
ATOM 1679 C CA . GLU A 1 206 ? -23.941 -13.427 42.405 1.00 97.56 206 GLU A CA 1
ATOM 1680 C C . GLU A 1 206 ? -22.830 -12.386 42.277 1.00 97.56 206 GLU A C 1
ATOM 1682 O O . GLU A 1 206 ? -22.196 -12.317 41.224 1.00 97.56 206 GLU A O 1
ATOM 1687 N N . GLN A 1 207 ? -22.515 -11.667 43.356 1.00 97.62 207 GLN A N 1
ATOM 1688 C CA . GLN A 1 207 ? -21.402 -10.721 43.389 1.00 97.62 207 GLN A CA 1
ATOM 1689 C C . GLN A 1 207 ? -20.063 -11.412 43.086 1.00 97.62 207 GLN A C 1
ATOM 1691 O O . GLN A 1 207 ? -19.315 -10.956 42.227 1.00 97.62 207 GLN A O 1
ATOM 1696 N N . GLU A 1 208 ? -19.795 -12.570 43.695 1.00 97.69 208 GLU A N 1
ATOM 1697 C CA . GLU A 1 208 ? -18.587 -13.362 43.416 1.00 97.69 208 GLU A CA 1
ATOM 1698 C C . GLU A 1 208 ? -18.501 -13.815 41.949 1.00 97.69 208 GLU A C 1
ATOM 1700 O O . GLU A 1 208 ? -17.420 -13.820 41.350 1.00 97.69 208 GLU A O 1
ATOM 1705 N N . LYS A 1 209 ? -19.636 -14.191 41.340 1.00 97.94 209 LYS A N 1
ATOM 1706 C CA . LYS A 1 209 ? -19.691 -14.541 39.912 1.00 97.94 209 LYS A CA 1
ATOM 1707 C C . LYS A 1 209 ? -19.388 -13.332 39.034 1.00 97.94 209 LYS A C 1
ATOM 1709 O O . LYS A 1 209 ? -18.624 -13.474 38.080 1.00 97.94 209 LYS A O 1
ATOM 1714 N N . ILE A 1 210 ? -19.960 -12.170 39.352 1.00 97.81 210 ILE A N 1
ATOM 1715 C CA . ILE A 1 210 ? -19.703 -10.915 38.636 1.00 97.81 210 ILE A CA 1
ATOM 1716 C C . ILE A 1 210 ? -18.215 -10.575 38.709 1.00 97.81 210 ILE A C 1
ATOM 1718 O O . ILE A 1 210 ? -17.591 -10.381 37.666 1.00 97.81 210 ILE A O 1
ATOM 1722 N N . ASP A 1 211 ? -17.621 -10.602 39.901 1.00 97.75 211 ASP A N 1
ATOM 1723 C CA . ASP A 1 211 ? -16.204 -10.293 40.101 1.00 97.75 211 ASP A CA 1
ATOM 1724 C C . ASP A 1 211 ? -15.298 -11.273 39.337 1.00 97.75 211 ASP A C 1
ATOM 1726 O O . ASP A 1 211 ? -14.288 -10.881 38.746 1.00 97.75 211 ASP A O 1
ATOM 1730 N N . LYS A 1 212 ? -15.662 -12.563 39.301 1.00 98.06 212 LYS A N 1
ATOM 1731 C CA . LYS A 1 212 ? -14.936 -13.577 38.526 1.00 98.06 212 LYS A CA 1
ATOM 1732 C C . LYS A 1 212 ? -14.997 -13.297 37.025 1.00 98.06 212 LYS A C 1
ATOM 1734 O O . LYS A 1 212 ? -13.962 -13.354 36.362 1.00 98.06 212 LYS A O 1
ATOM 1739 N N . VAL A 1 213 ? -16.180 -12.987 36.494 1.00 98.12 213 VAL A N 1
ATOM 1740 C CA . VAL A 1 213 ? -16.353 -12.651 35.073 1.00 98.12 213 VAL A CA 1
ATOM 1741 C C . VAL A 1 213 ? -15.592 -11.373 34.733 1.00 98.12 213 VAL A C 1
ATOM 1743 O O . VAL A 1 213 ? -14.874 -11.350 33.739 1.00 98.12 213 VAL A O 1
ATOM 1746 N N . GLN A 1 214 ? -15.659 -10.340 35.576 1.00 97.81 214 GLN A N 1
ATOM 1747 C CA . GLN A 1 214 ? -14.908 -9.099 35.374 1.00 97.81 214 GLN A CA 1
ATOM 1748 C C . GLN A 1 214 ? -13.398 -9.347 35.308 1.00 97.81 214 GLN A C 1
ATOM 1750 O O . GLN A 1 214 ? -12.747 -8.876 34.376 1.00 97.81 214 GLN A O 1
ATOM 1755 N N . LYS A 1 215 ? -12.842 -10.136 36.238 1.00 97.81 215 LYS A N 1
ATOM 1756 C CA . LYS A 1 215 ? -11.417 -10.509 36.220 1.00 97.81 215 LYS A CA 1
ATOM 1757 C C . LYS A 1 215 ? -11.035 -11.242 34.934 1.00 97.81 215 LYS A C 1
ATOM 1759 O O . LYS A 1 215 ? -10.055 -10.867 34.297 1.00 97.81 215 LYS A O 1
ATOM 1764 N N . GLN A 1 216 ? -11.838 -12.220 34.515 1.00 97.94 216 GLN A N 1
ATOM 1765 C CA . GLN A 1 216 ? -11.611 -12.955 33.266 1.00 97.94 216 GLN A CA 1
ATOM 1766 C C . GLN A 1 216 ? -11.701 -12.048 32.034 1.00 97.94 216 GLN A C 1
ATOM 1768 O O . GLN A 1 216 ? -10.889 -12.166 31.121 1.00 97.94 216 GLN A O 1
ATOM 1773 N N . CYS A 1 217 ? -12.658 -11.119 31.993 1.00 97.19 217 CYS A N 1
ATOM 1774 C CA . CYS A 1 217 ? -12.769 -10.144 30.913 1.00 97.19 217 CYS A CA 1
ATOM 1775 C C . CYS A 1 217 ? -11.529 -9.249 30.838 1.00 97.19 217 CYS A C 1
ATOM 1777 O O . CYS A 1 217 ? -10.986 -9.072 29.750 1.00 97.19 217 CYS A O 1
ATOM 1779 N N . ILE A 1 218 ? -11.059 -8.723 31.973 1.00 97.81 218 ILE A N 1
ATOM 1780 C CA . ILE A 1 218 ? -9.854 -7.884 32.032 1.00 97.81 218 ILE A CA 1
ATOM 1781 C C . ILE A 1 218 ? -8.633 -8.670 31.544 1.00 97.81 218 ILE A C 1
ATOM 1783 O O . ILE A 1 218 ? -7.903 -8.184 30.683 1.00 97.81 218 ILE A O 1
ATOM 1787 N N . GLU A 1 219 ? -8.436 -9.894 32.031 1.00 98.06 219 GLU A N 1
ATOM 1788 C CA . GLU A 1 219 ? -7.322 -10.754 31.624 1.00 98.06 219 GLU A CA 1
ATOM 1789 C C . GLU A 1 219 ? -7.365 -11.079 30.122 1.00 98.06 219 GLU A C 1
ATOM 1791 O O . GLU A 1 219 ? -6.361 -10.937 29.424 1.00 98.06 219 GLU A O 1
ATOM 1796 N N . ASN A 1 220 ? -8.544 -11.413 29.589 1.00 98.00 220 ASN A N 1
ATOM 1797 C CA . ASN A 1 220 ? -8.734 -11.670 28.161 1.00 98.00 220 ASN A CA 1
ATOM 1798 C C . ASN A 1 220 ? -8.450 -10.431 27.302 1.00 98.00 220 ASN A C 1
ATOM 1800 O O . ASN A 1 220 ? -7.842 -10.548 26.237 1.00 98.00 220 ASN A O 1
ATOM 1804 N N . ILE A 1 221 ? -8.873 -9.244 27.748 1.00 97.88 221 ILE A N 1
ATOM 1805 C CA . ILE A 1 221 ? -8.597 -7.980 27.054 1.00 97.88 221 ILE A CA 1
ATOM 1806 C C . ILE A 1 221 ? -7.093 -7.697 27.052 1.00 97.88 221 ILE A C 1
ATOM 1808 O O . ILE A 1 221 ? -6.543 -7.359 26.003 1.00 97.88 221 ILE A O 1
ATOM 1812 N N . LEU A 1 222 ? -6.420 -7.858 28.196 1.00 98.12 222 LEU A N 1
ATOM 1813 C CA . LEU A 1 222 ? -4.976 -7.646 28.313 1.00 98.12 222 LEU A CA 1
ATOM 1814 C C . LEU A 1 222 ? -4.195 -8.612 27.420 1.00 98.12 222 LEU A C 1
ATOM 1816 O O . LEU A 1 222 ? -3.352 -8.166 26.644 1.00 98.12 222 LEU A O 1
ATOM 1820 N N . LYS A 1 223 ? -4.532 -9.904 27.458 1.00 98.19 223 LYS A N 1
ATOM 1821 C CA . LYS A 1 223 ? -3.901 -10.922 26.615 1.00 98.19 223 LYS A CA 1
ATOM 1822 C C . LYS A 1 223 ? -4.105 -10.630 25.131 1.00 98.19 223 LYS A C 1
ATOM 1824 O O . LYS A 1 223 ? -3.144 -10.599 24.372 1.00 98.19 223 LYS A O 1
ATOM 1829 N N . LYS A 1 224 ? -5.340 -10.320 24.718 1.00 97.88 224 LYS A N 1
ATOM 1830 C CA . LYS A 1 224 ? -5.639 -9.982 23.320 1.00 97.88 224 LYS A CA 1
ATOM 1831 C C . LYS A 1 224 ? -4.884 -8.734 22.870 1.00 97.88 224 LYS A C 1
ATOM 1833 O O . LYS A 1 224 ? -4.378 -8.707 21.754 1.00 97.88 224 LYS A O 1
ATOM 1838 N N . ARG A 1 225 ? -4.768 -7.720 23.732 1.00 98.06 225 ARG A N 1
ATOM 1839 C CA . ARG A 1 225 ? -3.968 -6.523 23.453 1.00 98.06 225 ARG A CA 1
ATOM 1840 C C . ARG A 1 225 ? -2.500 -6.883 23.233 1.00 98.06 225 ARG A C 1
ATOM 1842 O O . ARG A 1 225 ? -1.919 -6.433 22.251 1.00 98.06 225 ARG A O 1
ATOM 1849 N N . GLU A 1 226 ? -1.915 -7.696 24.104 1.00 98.00 226 GLU A N 1
ATOM 1850 C CA . GLU A 1 226 ? -0.520 -8.121 23.977 1.00 98.00 226 GLU A CA 1
ATOM 1851 C C . GLU A 1 226 ? -0.284 -8.950 22.706 1.00 98.00 226 GLU A C 1
ATOM 1853 O O . GLU A 1 226 ? 0.657 -8.676 21.963 1.00 98.00 226 GLU A O 1
ATOM 1858 N N . ASP A 1 227 ? -1.172 -9.898 22.405 1.00 98.00 227 ASP A N 1
ATOM 1859 C CA . ASP A 1 227 ? -1.094 -10.727 21.200 1.00 98.00 227 ASP A CA 1
ATOM 1860 C C . ASP A 1 227 ? -1.219 -9.873 19.929 1.00 98.00 227 ASP A C 1
ATOM 1862 O O . ASP A 1 227 ? -0.422 -10.018 19.002 1.00 98.00 227 ASP A O 1
ATOM 1866 N N . THR A 1 228 ? -2.149 -8.908 19.900 1.00 97.75 228 THR A N 1
ATOM 1867 C CA . THR A 1 228 ? -2.257 -7.965 18.772 1.00 97.75 228 THR A CA 1
ATOM 1868 C C . THR A 1 228 ? -1.027 -7.072 18.640 1.00 97.75 228 THR A C 1
ATOM 1870 O O . THR A 1 228 ? -0.585 -6.824 17.525 1.00 97.75 228 THR A O 1
ATOM 1873 N N . ALA A 1 229 ? -0.426 -6.625 19.747 1.00 97.75 229 ALA A N 1
ATOM 1874 C CA . ALA A 1 229 ? 0.793 -5.822 19.707 1.00 97.75 229 ALA A CA 1
ATOM 1875 C C . ALA A 1 229 ? 1.989 -6.630 19.179 1.00 97.75 229 ALA A C 1
ATOM 1877 O O . ALA A 1 229 ? 2.771 -6.118 18.378 1.00 97.75 229 ALA A O 1
ATOM 1878 N N . LYS A 1 230 ? 2.111 -7.903 19.578 1.00 98.12 230 LYS A N 1
ATOM 1879 C CA . LYS A 1 230 ? 3.117 -8.831 19.039 1.00 98.12 230 LYS A CA 1
ATOM 1880 C C . LYS A 1 230 ? 2.922 -9.050 17.544 1.00 98.12 230 LYS A C 1
ATOM 1882 O O . LYS A 1 230 ? 3.898 -8.957 16.805 1.00 98.12 230 LYS A O 1
ATOM 1887 N N . GLN A 1 231 ? 1.682 -9.281 17.114 1.00 97.75 231 GLN A N 1
ATOM 1888 C CA . GLN A 1 231 ? 1.347 -9.467 15.705 1.00 97.75 231 GLN A CA 1
ATOM 1889 C C . GLN A 1 231 ? 1.697 -8.224 14.881 1.00 97.75 231 GLN A C 1
ATOM 1891 O O . GLN A 1 231 ? 2.444 -8.331 13.918 1.00 97.75 231 GLN A O 1
ATOM 1896 N N . VAL A 1 232 ? 1.258 -7.037 15.312 1.00 97.69 232 VAL A N 1
ATOM 1897 C CA . VAL A 1 232 ? 1.556 -5.771 14.623 1.00 97.69 232 VAL A CA 1
ATOM 1898 C C . VAL A 1 232 ? 3.062 -5.515 14.544 1.00 97.69 232 VAL A C 1
ATOM 1900 O O . VAL A 1 232 ? 3.557 -5.107 13.501 1.00 97.69 232 VAL A O 1
ATOM 1903 N N . ASN A 1 233 ? 3.813 -5.773 15.618 1.00 98.19 233 ASN A N 1
ATOM 1904 C CA . ASN A 1 233 ? 5.268 -5.610 15.608 1.00 98.19 233 ASN A CA 1
ATOM 1905 C C . ASN A 1 233 ? 5.957 -6.601 14.655 1.00 98.19 233 ASN A C 1
ATOM 1907 O O . ASN A 1 233 ? 6.935 -6.250 13.997 1.00 98.19 233 ASN A O 1
ATOM 1911 N N . TRP A 1 234 ? 5.460 -7.837 14.575 1.00 98.25 234 TRP A N 1
ATOM 1912 C CA . TRP A 1 234 ? 5.960 -8.825 13.624 1.00 98.25 234 TRP A CA 1
ATOM 1913 C C . TR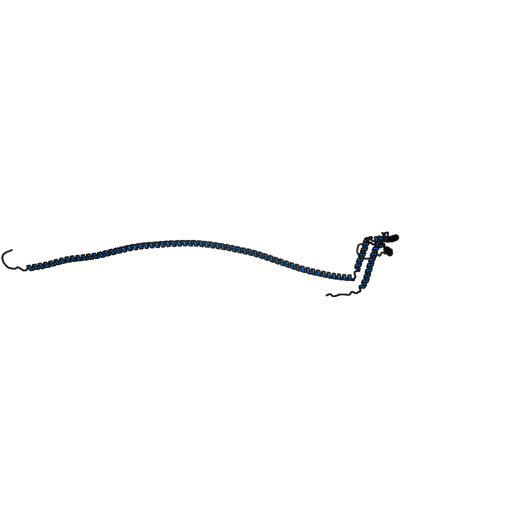P A 1 234 ? 5.652 -8.415 12.177 1.00 98.25 234 TRP A C 1
ATOM 1915 O O . TRP A 1 234 ? 6.565 -8.394 11.353 1.00 98.25 234 TRP A O 1
ATOM 1925 N N . ASP A 1 235 ? 4.415 -7.995 11.894 1.00 98.00 235 ASP A N 1
ATOM 1926 C CA . ASP A 1 235 ? 3.990 -7.513 10.575 1.00 98.00 235 ASP A CA 1
ATOM 1927 C C . ASP A 1 235 ? 4.800 -6.279 10.142 1.00 98.00 235 ASP A C 1
ATOM 1929 O O . ASP A 1 235 ? 5.248 -6.197 8.998 1.00 98.00 235 ASP A O 1
ATOM 1933 N N . MET A 1 236 ? 5.050 -5.346 11.068 1.00 98.06 236 MET A N 1
ATOM 1934 C CA . MET A 1 236 ? 5.870 -4.155 10.834 1.00 98.06 236 MET A CA 1
ATOM 1935 C C . MET A 1 236 ? 7.299 -4.535 10.440 1.00 98.06 236 MET A C 1
ATOM 1937 O O . MET A 1 236 ? 7.768 -4.105 9.391 1.00 98.06 236 MET A O 1
ATOM 1941 N N . LYS A 1 237 ? 7.965 -5.400 11.216 1.00 98.25 237 LYS A N 1
ATOM 1942 C CA . LYS A 1 237 ? 9.326 -5.866 10.900 1.00 98.25 237 LYS A CA 1
ATOM 1943 C C . LYS A 1 237 ? 9.395 -6.610 9.571 1.00 98.25 237 LYS A C 1
ATOM 1945 O O . LYS A 1 237 ? 10.339 -6.427 8.810 1.00 98.25 237 LYS A O 1
ATOM 1950 N N . ASN A 1 238 ? 8.400 -7.446 9.281 1.00 98.25 238 ASN A N 1
ATOM 1951 C CA . ASN A 1 238 ? 8.329 -8.160 8.012 1.00 98.25 238 ASN A CA 1
ATOM 1952 C C . ASN A 1 238 ? 8.149 -7.187 6.832 1.00 98.25 238 ASN A C 1
ATOM 1954 O O . ASN A 1 238 ? 8.789 -7.340 5.793 1.00 98.25 238 ASN A O 1
ATOM 1958 N N . SER A 1 239 ? 7.325 -6.150 7.006 1.00 97.44 239 SER A N 1
ATOM 1959 C CA . SER A 1 239 ? 7.160 -5.086 6.014 1.00 97.44 239 SER A CA 1
ATOM 1960 C C . SER A 1 239 ? 8.432 -4.255 5.832 1.00 97.44 239 SER A C 1
ATOM 1962 O O . SER A 1 239 ? 8.762 -3.912 4.700 1.00 97.44 239 SER A O 1
ATOM 1964 N N . GLU A 1 240 ? 9.142 -3.923 6.912 1.00 98.19 240 GLU A N 1
ATOM 1965 C CA . GLU A 1 240 ? 10.424 -3.206 6.864 1.00 98.19 240 GLU A CA 1
ATOM 1966 C C . GLU A 1 240 ? 11.473 -4.011 6.095 1.00 98.19 240 GLU A C 1
ATOM 1968 O O . GLU A 1 240 ? 12.094 -3.484 5.174 1.00 98.19 240 GLU A O 1
ATOM 1973 N N . PHE A 1 241 ? 11.598 -5.306 6.401 1.00 98.38 241 PHE A N 1
ATOM 1974 C CA . PHE A 1 241 ? 12.496 -6.209 5.686 1.00 98.38 241 PHE A CA 1
ATOM 1975 C C . PHE A 1 241 ? 12.157 -6.278 4.192 1.00 98.38 241 PHE A C 1
ATOM 1977 O O . PHE A 1 241 ? 13.031 -6.119 3.341 1.00 98.38 241 PHE A O 1
ATOM 1984 N N . ARG A 1 242 ? 10.871 -6.431 3.851 1.00 98.38 242 ARG A N 1
ATOM 1985 C CA . ARG A 1 242 ? 10.440 -6.472 2.448 1.00 98.38 242 ARG A CA 1
ATOM 1986 C C . ARG A 1 242 ? 10.713 -5.158 1.715 1.00 98.38 242 ARG A C 1
ATOM 1988 O O . ARG A 1 242 ? 11.037 -5.165 0.529 1.00 98.38 242 ARG A O 1
ATOM 1995 N N . LEU A 1 243 ? 10.567 -4.031 2.404 1.00 98.25 243 LEU A N 1
ATOM 1996 C CA . LEU A 1 243 ? 10.864 -2.714 1.853 1.00 98.25 243 LEU A CA 1
ATOM 1997 C C . LEU A 1 243 ? 12.365 -2.554 1.591 1.00 98.25 243 LEU A C 1
ATOM 1999 O O . LEU A 1 243 ? 12.735 -2.041 0.536 1.00 98.25 243 LEU A O 1
ATOM 2003 N N . GLU A 1 244 ? 13.221 -3.028 2.495 1.00 98.12 244 GLU A N 1
ATOM 2004 C CA . GLU A 1 244 ? 14.674 -3.034 2.307 1.00 98.12 244 GLU A CA 1
ATOM 2005 C C . GLU A 1 244 ? 15.094 -3.920 1.121 1.00 98.12 244 GLU A C 1
ATOM 2007 O O . GLU A 1 244 ? 15.883 -3.483 0.278 1.00 98.12 244 GLU A O 1
ATOM 2012 N N . GLU A 1 245 ? 14.514 -5.119 0.985 1.00 98.38 245 GLU A N 1
ATOM 2013 C CA . GLU A 1 245 ? 14.718 -5.984 -0.186 1.00 98.38 245 GLU A CA 1
ATOM 2014 C C . GLU A 1 245 ? 14.354 -5.267 -1.490 1.00 98.38 245 GLU A C 1
ATOM 2016 O O . GLU A 1 245 ? 15.176 -5.187 -2.404 1.00 98.38 245 GLU A O 1
ATOM 2021 N N . LEU A 1 246 ? 13.153 -4.683 -1.565 1.00 98.31 246 LEU A N 1
ATOM 2022 C CA . LEU A 1 246 ? 12.685 -3.973 -2.758 1.00 98.31 246 LEU A CA 1
ATOM 2023 C C . LEU A 1 246 ? 13.546 -2.745 -3.077 1.00 98.31 246 LEU A C 1
ATOM 2025 O O . LEU A 1 246 ? 13.802 -2.449 -4.245 1.00 98.31 246 LEU A O 1
ATOM 2029 N N . GLN A 1 247 ? 14.028 -2.027 -2.060 1.00 98.38 247 GLN A N 1
ATOM 2030 C CA . GLN A 1 247 ? 14.963 -0.920 -2.258 1.00 98.38 247 GLN A CA 1
ATOM 2031 C C . GLN A 1 247 ? 16.302 -1.396 -2.827 1.00 98.38 247 GLN A C 1
ATOM 2033 O O . GLN A 1 247 ? 16.880 -0.717 -3.680 1.00 98.38 247 GLN A O 1
ATOM 2038 N N . ASN A 1 248 ? 16.800 -2.548 -2.381 1.00 98.06 248 ASN A N 1
ATOM 2039 C CA . ASN A 1 248 ? 18.030 -3.132 -2.903 1.00 98.06 248 ASN A CA 1
ATOM 2040 C C . ASN A 1 248 ? 17.850 -3.635 -4.342 1.00 98.06 248 ASN A C 1
ATOM 2042 O O . ASN A 1 248 ? 18.683 -3.324 -5.193 1.00 98.06 248 ASN A O 1
ATOM 2046 N N . GLU A 1 249 ? 16.740 -4.311 -4.650 1.00 98.38 249 GLU A N 1
ATOM 2047 C CA . GLU A 1 249 ? 16.379 -4.703 -6.020 1.00 98.38 249 GLU A CA 1
ATOM 2048 C C . GLU A 1 249 ? 16.298 -3.484 -6.949 1.00 98.38 249 GLU A C 1
ATOM 2050 O O . GLU A 1 249 ? 16.855 -3.496 -8.049 1.00 98.38 249 GLU A O 1
ATOM 2055 N N . LEU A 1 250 ? 15.680 -2.392 -6.488 1.00 98.44 250 LEU A N 1
ATOM 2056 C CA . LEU A 1 250 ? 15.577 -1.147 -7.247 1.00 98.44 250 LEU A CA 1
ATOM 2057 C C . LEU A 1 250 ? 16.953 -0.527 -7.523 1.00 98.44 250 LEU A C 1
ATOM 2059 O O . LEU A 1 250 ? 17.217 -0.122 -8.656 1.00 98.44 250 LEU A O 1
ATOM 2063 N N . LYS A 1 251 ? 17.852 -0.495 -6.531 1.00 98.44 251 LYS A N 1
ATOM 2064 C CA . LYS A 1 251 ? 19.235 -0.020 -6.720 1.00 98.44 251 LYS A CA 1
ATOM 2065 C C . LYS A 1 251 ? 19.995 -0.882 -7.730 1.00 98.44 251 LYS A C 1
ATOM 2067 O O . LYS A 1 251 ? 20.686 -0.342 -8.594 1.00 98.44 251 LYS A O 1
ATOM 2072 N N . ILE A 1 252 ? 19.851 -2.207 -7.655 1.00 98.38 252 ILE A N 1
ATOM 2073 C CA . ILE A 1 252 ? 20.482 -3.142 -8.599 1.00 98.38 252 ILE A CA 1
ATOM 2074 C C . ILE A 1 252 ? 19.953 -2.901 -10.017 1.00 98.38 252 ILE A C 1
ATOM 2076 O O . ILE A 1 252 ? 20.747 -2.750 -10.945 1.00 98.38 252 ILE A O 1
ATOM 2080 N N . ALA A 1 253 ? 18.634 -2.798 -10.190 1.00 98.31 253 ALA A N 1
ATOM 2081 C CA . ALA A 1 253 ? 18.013 -2.547 -11.488 1.00 98.31 253 ALA A CA 1
ATOM 2082 C C . ALA A 1 253 ? 18.431 -1.188 -12.080 1.00 98.31 253 ALA A C 1
ATOM 2084 O O . ALA A 1 253 ? 18.720 -1.088 -13.274 1.00 98.31 253 ALA A O 1
ATOM 2085 N N . GLN A 1 254 ? 18.521 -0.142 -11.251 1.00 98.50 254 GLN A N 1
ATOM 2086 C CA . GLN A 1 254 ? 19.030 1.168 -11.666 1.00 98.50 254 GLN A CA 1
ATOM 2087 C C . GLN A 1 254 ? 20.476 1.080 -12.156 1.00 98.50 254 GLN A C 1
ATOM 2089 O O . GLN A 1 254 ? 20.780 1.569 -13.245 1.00 98.50 254 GLN A O 1
ATOM 2094 N N . HIS A 1 255 ? 21.344 0.409 -11.396 1.00 98.38 255 HIS A N 1
ATOM 2095 C CA . HIS A 1 255 ? 22.740 0.223 -11.776 1.00 98.38 255 HIS A CA 1
ATOM 2096 C C . HIS A 1 255 ? 22.880 -0.572 -13.082 1.00 98.38 255 HIS A C 1
ATOM 2098 O O . HIS A 1 255 ? 23.613 -0.163 -13.980 1.00 98.38 255 HIS A O 1
ATOM 2104 N N . GLN A 1 256 ? 22.130 -1.669 -13.233 1.00 98.31 256 GLN A N 1
ATOM 2105 C CA . GLN A 1 256 ? 22.109 -2.463 -14.466 1.00 98.31 256 GLN A CA 1
ATOM 2106 C C . GLN A 1 256 ? 21.681 -1.624 -15.673 1.00 98.31 256 GLN A C 1
ATOM 2108 O O . GLN A 1 256 ? 22.347 -1.652 -16.707 1.00 98.31 256 GLN A O 1
ATOM 2113 N N . ARG A 1 257 ? 20.615 -0.827 -15.531 1.00 98.38 257 ARG A N 1
ATOM 2114 C CA . ARG A 1 257 ? 20.135 0.072 -16.587 1.00 98.38 257 ARG A CA 1
ATOM 2115 C C . ARG A 1 257 ? 21.202 1.088 -16.991 1.00 98.38 257 ARG A C 1
ATOM 2117 O O . ARG A 1 257 ? 21.387 1.342 -18.178 1.00 98.38 257 ARG A O 1
ATOM 2124 N N . GLU A 1 258 ? 21.892 1.689 -16.026 1.00 98.38 258 GLU A N 1
ATOM 2125 C CA . GLU A 1 258 ? 22.955 2.660 -16.297 1.00 98.38 258 GLU A CA 1
ATOM 2126 C C . GLU A 1 258 ? 24.156 2.033 -17.003 1.00 98.38 258 GLU A C 1
ATOM 2128 O O . GLU A 1 258 ? 24.696 2.631 -17.936 1.00 98.38 258 GLU A O 1
ATOM 2133 N N . THR A 1 259 ? 24.559 0.832 -16.590 1.00 98.38 259 THR A N 1
ATOM 2134 C CA . THR A 1 259 ? 25.644 0.081 -17.229 1.00 98.38 259 THR A CA 1
ATOM 2135 C C . THR A 1 259 ? 25.286 -0.271 -18.671 1.00 98.38 259 THR A C 1
ATOM 2137 O O . THR A 1 259 ? 26.028 0.092 -19.582 1.00 98.38 259 THR A O 1
ATOM 2140 N N . GLN A 1 260 ? 24.100 -0.841 -18.905 1.00 98.31 260 GLN A N 1
ATOM 2141 C CA . GLN A 1 260 ? 23.615 -1.147 -20.256 1.00 98.31 260 GLN A CA 1
ATOM 2142 C C . GLN A 1 260 ? 23.514 0.106 -21.129 1.00 98.31 260 GLN A C 1
ATOM 2144 O O . GLN A 1 260 ? 23.907 0.094 -22.291 1.00 98.31 260 GLN A O 1
ATOM 2149 N N . LEU A 1 261 ? 23.026 1.222 -20.581 1.00 98.44 261 LEU A N 1
ATOM 2150 C CA . LEU A 1 261 ? 22.948 2.479 -21.321 1.00 98.44 261 LEU A CA 1
ATOM 2151 C C . LEU A 1 261 ? 24.337 2.962 -21.759 1.00 98.44 261 LEU A C 1
ATOM 2153 O O . LEU A 1 261 ? 24.501 3.400 -22.897 1.00 98.44 261 LEU A O 1
ATOM 2157 N N . LYS A 1 262 ? 25.346 2.868 -20.885 1.00 98.12 262 LYS A N 1
ATOM 2158 C CA . LYS A 1 262 ? 26.734 3.219 -21.227 1.00 98.12 262 LYS A CA 1
ATOM 2159 C C . LYS A 1 262 ? 27.291 2.309 -22.323 1.00 98.12 262 LYS A C 1
ATOM 2161 O O . LYS A 1 262 ? 27.909 2.817 -23.258 1.00 98.12 262 LYS A O 1
ATOM 2166 N N . GLU A 1 263 ? 27.039 1.005 -22.244 1.00 98.25 263 GLU A N 1
ATOM 2167 C CA . GLU A 1 263 ? 27.444 0.029 -23.265 1.00 98.25 263 GLU A CA 1
ATOM 2168 C C . GLU A 1 263 ? 26.781 0.312 -24.621 1.00 98.25 263 GLU A C 1
ATOM 2170 O O . GLU A 1 263 ? 27.460 0.360 -25.652 1.00 98.25 263 GLU A O 1
ATOM 2175 N N . TYR A 1 264 ? 25.475 0.592 -24.635 1.00 98.00 264 TYR A N 1
ATOM 2176 C CA . TYR A 1 264 ? 24.758 0.957 -25.856 1.00 98.00 264 TYR A CA 1
ATOM 2177 C C . TYR A 1 264 ? 25.267 2.268 -26.452 1.00 98.00 264 TYR A C 1
ATOM 2179 O O . TYR A 1 264 ? 25.504 2.336 -27.653 1.00 98.00 264 TYR A O 1
ATOM 2187 N N . ILE A 1 265 ? 25.517 3.292 -25.636 1.00 98.19 265 ILE A N 1
ATOM 2188 C CA . ILE A 1 265 ? 26.089 4.555 -26.123 1.00 98.19 265 ILE A CA 1
ATOM 2189 C C . ILE A 1 265 ? 27.500 4.336 -26.692 1.00 98.19 265 ILE A C 1
ATOM 2191 O O . ILE A 1 265 ? 27.847 4.923 -27.717 1.00 98.19 265 ILE A O 1
ATOM 2195 N N . SER A 1 266 ? 28.330 3.509 -26.048 1.00 97.94 266 SER A N 1
ATOM 2196 C CA . SER A 1 266 ? 29.682 3.206 -26.538 1.00 97.94 266 SER A CA 1
ATOM 2197 C C . SER A 1 266 ? 29.642 2.461 -27.872 1.00 97.94 266 SER A C 1
ATOM 2199 O O . SER A 1 266 ? 30.265 2.895 -28.842 1.00 97.94 266 SER A O 1
ATOM 2201 N N . SER A 1 267 ? 28.852 1.388 -27.953 1.00 98.00 267 SER A N 1
ATOM 2202 C CA . SER A 1 267 ? 28.694 0.600 -29.181 1.00 98.00 267 SER A CA 1
ATOM 2203 C C . SER A 1 267 ? 28.086 1.421 -30.321 1.00 98.00 267 SER A C 1
ATOM 2205 O O . SER A 1 267 ? 28.547 1.341 -31.460 1.00 98.00 267 SER A O 1
ATOM 2207 N N . GLU A 1 268 ? 27.114 2.286 -30.030 1.00 97.94 268 GLU A N 1
ATOM 2208 C CA . GLU A 1 268 ? 26.530 3.194 -31.014 1.00 97.94 268 GLU A CA 1
ATOM 2209 C C . GLU A 1 268 ? 27.569 4.188 -31.556 1.00 97.94 268 GLU A C 1
ATOM 2211 O O . GLU A 1 268 ? 27.672 4.379 -32.772 1.00 97.94 268 GLU A O 1
ATOM 2216 N N . LYS A 1 269 ? 28.396 4.783 -30.684 1.00 98.06 269 LYS A N 1
ATOM 2217 C CA . LYS A 1 269 ? 29.509 5.654 -31.100 1.00 98.06 269 LYS A CA 1
ATOM 2218 C C . LYS A 1 269 ? 30.501 4.908 -31.986 1.00 98.06 269 LYS A C 1
ATOM 2220 O O . LYS A 1 269 ? 30.875 5.422 -33.041 1.00 98.06 269 LYS A O 1
ATOM 2225 N N . GLU A 1 270 ? 30.895 3.694 -31.612 1.00 98.25 270 GLU A N 1
ATOM 2226 C CA . GLU A 1 270 ? 31.781 2.864 -32.430 1.00 98.25 270 GLU A CA 1
ATOM 2227 C C . GLU A 1 270 ? 31.184 2.593 -33.814 1.00 98.25 270 GLU A C 1
ATOM 2229 O O . GLU A 1 270 ? 31.858 2.793 -34.828 1.00 98.25 270 GLU A O 1
ATOM 2234 N N . LEU A 1 271 ? 29.906 2.218 -33.890 1.00 98.12 271 LEU A N 1
ATOM 2235 C CA . LEU A 1 271 ? 29.212 1.995 -35.158 1.00 98.12 271 LEU A CA 1
ATOM 2236 C C . LEU A 1 271 ? 29.137 3.270 -36.006 1.00 98.12 271 LEU A C 1
ATOM 2238 O O . LEU A 1 271 ? 29.405 3.215 -37.208 1.00 98.12 271 LEU A O 1
ATOM 2242 N N . ARG A 1 272 ? 28.859 4.432 -35.400 1.00 98.19 272 ARG A N 1
ATOM 2243 C CA . ARG A 1 272 ? 28.896 5.728 -36.100 1.00 98.19 272 ARG A CA 1
ATOM 2244 C C . ARG A 1 272 ? 30.284 6.020 -36.672 1.00 98.19 272 ARG A C 1
ATOM 2246 O O . ARG A 1 272 ? 30.374 6.447 -37.821 1.00 98.19 272 ARG A O 1
ATOM 2253 N N . THR A 1 273 ? 31.357 5.755 -35.923 1.00 98.19 273 THR A N 1
ATOM 2254 C CA . THR A 1 273 ? 32.732 5.958 -36.419 1.00 98.19 273 THR A CA 1
ATOM 2255 C C . THR A 1 273 ? 33.091 4.994 -37.551 1.00 98.19 273 THR A C 1
ATOM 2257 O O . THR A 1 273 ? 33.694 5.420 -38.534 1.00 98.19 273 THR A O 1
ATOM 2260 N N . LYS A 1 274 ? 32.681 3.718 -37.468 1.00 98.06 274 LYS A N 1
ATOM 2261 C CA . LYS A 1 274 ? 32.857 2.729 -38.547 1.00 98.06 274 LYS A CA 1
ATOM 2262 C C . LYS A 1 274 ? 32.112 3.162 -39.808 1.00 98.06 274 LYS A C 1
ATOM 2264 O O . LYS A 1 274 ? 32.713 3.201 -40.879 1.00 98.06 274 LYS A O 1
ATOM 2269 N N . ARG A 1 275 ? 30.844 3.565 -39.666 1.00 98.25 275 ARG A N 1
ATOM 2270 C CA . ARG A 1 275 ? 30.031 4.094 -40.769 1.00 98.25 275 ARG A CA 1
ATOM 2271 C C . ARG A 1 275 ? 30.698 5.303 -41.417 1.00 98.25 275 ARG A C 1
ATOM 2273 O O . ARG A 1 275 ? 30.823 5.328 -42.634 1.00 98.25 275 ARG A O 1
ATOM 2280 N N . PHE A 1 276 ? 31.156 6.267 -40.617 1.00 98.31 276 PHE A N 1
ATOM 2281 C CA . PHE A 1 276 ? 31.846 7.453 -41.122 1.00 98.31 276 PHE A CA 1
ATOM 2282 C C . PHE A 1 276 ? 33.116 7.083 -41.900 1.00 98.31 276 PHE A C 1
ATOM 2284 O O . PHE A 1 276 ? 33.275 7.521 -43.031 1.00 98.31 276 PHE A O 1
ATOM 2291 N N . LYS A 1 277 ? 33.973 6.204 -41.356 1.00 98.38 277 LYS A N 1
ATOM 2292 C CA . LYS A 1 277 ? 35.185 5.731 -42.051 1.00 98.38 277 LYS A CA 1
ATOM 2293 C C . LYS A 1 277 ? 34.866 5.076 -43.395 1.00 98.38 277 LYS A C 1
ATOM 2295 O O . LYS A 1 277 ? 35.519 5.394 -44.384 1.00 98.38 277 LYS A O 1
ATOM 2300 N N . MET A 1 278 ? 33.866 4.194 -43.444 1.00 98.00 278 MET A N 1
ATOM 2301 C CA . MET A 1 278 ? 33.449 3.547 -44.693 1.00 98.00 278 MET A CA 1
ATOM 2302 C C . MET A 1 278 ? 32.885 4.555 -45.700 1.00 98.00 278 MET A C 1
ATOM 2304 O O . MET A 1 278 ? 33.232 4.495 -46.874 1.00 98.00 278 MET A O 1
ATOM 2308 N N . GLN A 1 279 ? 32.062 5.507 -45.250 1.00 97.50 279 GLN A N 1
ATOM 2309 C CA . GLN A 1 279 ? 31.538 6.577 -46.104 1.00 97.50 279 GLN A CA 1
ATOM 2310 C C . GLN A 1 279 ? 32.663 7.456 -46.664 1.00 97.50 279 GLN A C 1
ATOM 2312 O O . GLN A 1 279 ? 32.664 7.746 -47.856 1.00 97.50 279 GLN A O 1
ATOM 2317 N N . SER A 1 280 ? 33.652 7.826 -45.845 1.00 98.06 280 SER A N 1
ATOM 2318 C CA . SER A 1 280 ? 34.827 8.577 -46.302 1.00 98.06 280 SER A CA 1
ATOM 2319 C C . SER A 1 280 ? 35.671 7.786 -47.304 1.00 98.06 280 SER A C 1
ATOM 2321 O O . SER A 1 280 ? 36.132 8.357 -48.287 1.00 98.06 280 SER A O 1
ATOM 2323 N N . GLN A 1 281 ? 35.858 6.477 -47.093 1.00 98.06 281 GLN A N 1
ATOM 2324 C CA . GLN A 1 281 ? 36.559 5.612 -48.049 1.00 98.06 281 GLN A CA 1
ATOM 2325 C C . GLN A 1 281 ? 35.812 5.515 -49.381 1.00 98.06 281 GLN A C 1
ATOM 2327 O O . GLN A 1 281 ? 36.436 5.653 -50.429 1.00 98.06 281 GLN A O 1
ATOM 2332 N N . LEU A 1 282 ? 34.488 5.333 -49.347 1.00 98.06 282 LEU A N 1
ATOM 2333 C CA . LEU A 1 282 ? 33.656 5.299 -50.549 1.00 98.06 282 LEU A CA 1
ATOM 2334 C C . LEU A 1 282 ? 33.721 6.628 -51.308 1.00 98.06 282 LEU A C 1
ATOM 2336 O O . LEU A 1 282 ? 33.935 6.621 -52.514 1.00 98.06 282 LEU A O 1
ATOM 2340 N N . ALA A 1 283 ? 33.602 7.759 -50.608 1.00 98.06 283 ALA A N 1
ATOM 2341 C CA . ALA A 1 283 ? 33.727 9.083 -51.215 1.00 98.06 283 ALA A CA 1
ATOM 2342 C C . ALA A 1 283 ? 35.105 9.285 -51.868 1.00 98.06 283 ALA A C 1
ATOM 2344 O O . ALA A 1 283 ? 35.182 9.774 -52.990 1.00 98.06 283 ALA A O 1
ATOM 2345 N N . ALA A 1 284 ? 36.186 8.845 -51.214 1.00 98.06 284 ALA A N 1
ATOM 2346 C CA . ALA A 1 284 ? 37.529 8.904 -51.785 1.00 98.06 284 ALA A CA 1
ATOM 2347 C C . ALA A 1 284 ? 37.694 7.989 -53.014 1.00 98.06 284 ALA A C 1
ATOM 2349 O O . ALA A 1 284 ? 38.396 8.354 -53.954 1.00 98.06 284 ALA A O 1
ATOM 2350 N N . MET A 1 285 ? 37.066 6.807 -53.023 1.00 98.00 285 MET A N 1
ATOM 2351 C CA . MET A 1 285 ? 37.065 5.913 -54.188 1.00 98.00 285 MET A CA 1
ATOM 2352 C C . MET A 1 285 ? 36.282 6.505 -55.359 1.00 98.00 285 MET A C 1
ATOM 2354 O O . MET A 1 285 ? 36.780 6.466 -56.479 1.00 98.00 285 MET A O 1
ATOM 2358 N N . LEU A 1 286 ? 35.106 7.082 -55.099 1.00 98.06 286 LEU A N 1
ATOM 2359 C CA . LEU A 1 286 ? 34.311 7.773 -56.115 1.00 98.06 286 LEU A CA 1
ATOM 2360 C C . LEU A 1 286 ? 35.081 8.955 -56.699 1.00 98.06 286 LEU A C 1
ATOM 2362 O O . LEU A 1 286 ? 35.233 9.025 -57.907 1.00 98.06 286 LEU A O 1
ATOM 2366 N N . GLN A 1 287 ? 35.672 9.804 -55.855 1.00 98.12 287 GLN A N 1
ATOM 2367 C CA . GLN A 1 287 ? 36.479 10.929 -56.324 1.00 98.12 287 GLN A CA 1
ATOM 2368 C C . GLN A 1 287 ? 37.645 10.466 -57.210 1.00 98.12 287 GLN A C 1
ATOM 2370 O O . GLN A 1 287 ? 37.879 11.050 -58.260 1.00 98.12 287 GLN A O 1
ATOM 2375 N N . LYS A 1 288 ? 38.365 9.405 -56.814 1.00 98.25 288 LYS A N 1
ATOM 2376 C CA . LYS A 1 288 ? 39.441 8.835 -57.642 1.00 98.25 288 LYS A CA 1
ATOM 2377 C C . LYS A 1 288 ? 38.929 8.304 -58.977 1.00 98.25 288 LYS A C 1
ATOM 2379 O O . LYS A 1 288 ? 39.602 8.493 -59.981 1.00 98.25 288 LYS A O 1
ATOM 2384 N N . TYR A 1 289 ? 37.783 7.628 -58.974 1.00 98.44 289 TYR A N 1
ATOM 2385 C CA . TYR A 1 289 ? 37.157 7.124 -60.190 1.00 98.44 289 TYR A CA 1
ATOM 2386 C C . TYR A 1 289 ? 36.745 8.274 -61.115 1.00 98.44 289 TYR A C 1
ATOM 2388 O O . TYR A 1 289 ? 37.108 8.259 -62.284 1.00 98.44 289 TYR A O 1
ATOM 2396 N N . ASP A 1 290 ? 36.071 9.296 -60.584 1.00 98.38 290 ASP A N 1
ATOM 2397 C CA . ASP A 1 290 ? 35.649 10.473 -61.346 1.00 98.38 290 ASP A CA 1
ATOM 2398 C C . ASP A 1 290 ? 36.855 11.215 -61.946 1.00 98.38 290 ASP A C 1
ATOM 2400 O O . ASP A 1 290 ? 36.802 11.639 -63.098 1.00 98.38 290 ASP A O 1
ATOM 2404 N N . THR A 1 291 ? 37.965 11.326 -61.203 1.00 97.94 291 THR A N 1
ATOM 2405 C CA . THR A 1 291 ? 39.221 11.891 -61.722 1.00 97.94 291 THR A CA 1
ATOM 2406 C C . THR A 1 291 ? 39.844 11.017 -62.816 1.00 97.94 291 THR A C 1
ATOM 2408 O O . THR A 1 291 ? 40.127 11.541 -63.884 1.00 97.94 291 THR A O 1
ATOM 2411 N N . ASP A 1 292 ? 40.006 9.703 -62.609 1.00 98.31 292 ASP A N 1
ATOM 2412 C CA . ASP A 1 292 ? 40.608 8.809 -63.622 1.00 98.31 292 ASP A CA 1
ATOM 2413 C C . ASP A 1 292 ? 39.768 8.751 -64.906 1.00 98.31 292 ASP A C 1
ATOM 2415 O O . ASP A 1 292 ? 40.310 8.769 -66.009 1.00 98.31 292 ASP A O 1
ATOM 2419 N N . ILE A 1 293 ? 38.437 8.726 -64.786 1.00 97.94 293 ILE A N 1
ATOM 2420 C CA . ILE A 1 293 ? 37.534 8.796 -65.940 1.00 97.94 293 ILE A CA 1
ATOM 2421 C C . ILE A 1 293 ? 37.654 10.147 -66.646 1.00 97.94 293 ILE A C 1
ATOM 2423 O O . ILE A 1 293 ? 37.731 10.165 -67.872 1.00 97.94 293 ILE A O 1
ATOM 2427 N N . GLY A 1 294 ? 37.705 11.256 -65.902 1.00 98.00 294 GLY A N 1
ATOM 2428 C CA . GLY A 1 294 ? 37.923 12.587 -66.471 1.00 98.00 294 GLY A CA 1
ATOM 2429 C C . GLY A 1 294 ? 39.243 12.686 -67.241 1.00 98.00 294 GLY A C 1
ATOM 2430 O O . GLY A 1 294 ? 39.250 13.134 -68.386 1.00 98.00 294 GLY A O 1
ATOM 2431 N N . ASP A 1 295 ? 40.336 12.189 -66.660 1.00 97.25 295 ASP A N 1
ATOM 2432 C CA . ASP A 1 295 ? 41.663 12.183 -67.283 1.00 97.25 295 ASP A CA 1
ATOM 2433 C C . ASP A 1 295 ? 41.697 11.293 -68.538 1.00 97.25 295 ASP A C 1
ATOM 2435 O O . ASP A 1 295 ? 42.229 11.693 -69.575 1.00 97.25 295 ASP A O 1
ATOM 2439 N N . ARG A 1 296 ? 41.090 10.097 -68.485 1.00 97.44 296 ARG A N 1
ATOM 2440 C CA . ARG A 1 296 ? 40.972 9.195 -69.647 1.00 97.44 296 ARG A CA 1
ATOM 2441 C C . ARG A 1 296 ? 40.122 9.791 -70.760 1.00 97.44 296 ARG A C 1
ATOM 2443 O O . ARG A 1 296 ? 40.458 9.619 -71.930 1.00 97.44 296 ARG A O 1
ATOM 2450 N N . GLN A 1 297 ? 39.031 10.466 -70.409 1.00 97.44 297 GLN A N 1
ATOM 2451 C CA . GLN A 1 297 ? 38.168 11.136 -71.374 1.00 97.44 297 GLN A CA 1
ATOM 2452 C C . GLN A 1 297 ? 38.935 12.260 -72.078 1.00 97.44 297 GLN A C 1
ATOM 2454 O O . GLN A 1 297 ? 38.943 12.298 -73.305 1.00 97.44 297 GLN A O 1
ATOM 2459 N N . ALA A 1 298 ? 39.659 13.094 -71.325 1.00 97.38 298 ALA A N 1
ATOM 2460 C CA . ALA A 1 298 ? 40.498 14.151 -71.886 1.00 97.38 298 ALA A CA 1
ATOM 2461 C C . ALA A 1 298 ? 41.584 13.595 -72.827 1.00 97.38 298 ALA A C 1
ATOM 2463 O O . ALA A 1 298 ? 41.749 14.094 -73.937 1.00 97.38 298 ALA A O 1
ATOM 2464 N N . GLN A 1 299 ? 42.272 12.514 -72.435 1.00 97.06 299 GLN A N 1
ATOM 2465 C CA . GLN A 1 299 ? 43.252 11.834 -73.296 1.00 97.06 299 GLN A CA 1
ATOM 2466 C C . GLN A 1 299 ? 42.611 11.264 -74.568 1.00 97.06 299 GLN A C 1
ATOM 2468 O O . GLN A 1 299 ? 43.179 11.361 -75.654 1.00 97.06 299 GLN A O 1
ATOM 2473 N N . SER A 1 300 ? 41.426 10.658 -74.452 1.00 96.94 300 SER A N 1
ATOM 2474 C CA . SER A 1 300 ? 40.698 10.122 -75.604 1.00 96.94 300 SER A CA 1
ATOM 2475 C C . SER A 1 300 ? 40.291 11.229 -76.573 1.00 96.94 300 SER A C 1
ATOM 2477 O O . SER A 1 300 ? 40.400 11.043 -77.784 1.00 96.94 300 SER A O 1
ATOM 2479 N N . GLU A 1 301 ? 39.824 12.367 -76.062 1.00 97.12 301 GLU A N 1
ATOM 2480 C CA . GLU A 1 301 ? 39.475 13.542 -76.864 1.00 97.12 301 GLU A CA 1
ATOM 2481 C C . GLU A 1 301 ? 40.710 14.128 -77.560 1.00 97.12 301 GLU A C 1
ATOM 2483 O O . GLU A 1 301 ? 40.646 14.408 -78.754 1.00 97.12 301 GLU A O 1
ATOM 2488 N N . GLU A 1 302 ? 41.849 14.221 -76.866 1.00 97.19 302 GLU A N 1
ATOM 2489 C CA . GLU A 1 302 ? 43.124 14.675 -77.438 1.00 97.19 302 GLU A CA 1
ATOM 2490 C C . GLU A 1 302 ? 43.600 13.764 -78.582 1.00 97.19 302 GLU A C 1
ATOM 2492 O O . GLU A 1 302 ? 43.897 14.246 -79.677 1.00 97.19 302 GLU A O 1
ATOM 2497 N N . ILE A 1 303 ? 43.609 12.442 -78.370 1.00 96.62 303 ILE A N 1
ATOM 2498 C CA . ILE A 1 303 ? 43.991 11.465 -79.403 1.00 96.62 303 ILE A CA 1
ATOM 2499 C C . ILE A 1 303 ? 43.015 11.511 -80.581 1.00 96.62 303 ILE A C 1
ATOM 2501 O O . ILE A 1 303 ? 43.442 11.446 -81.732 1.00 96.62 303 ILE A O 1
ATOM 2505 N N . THR A 1 304 ? 41.712 11.630 -80.316 1.00 96.50 304 THR A N 1
ATOM 2506 C CA . THR A 1 304 ? 40.696 11.705 -81.377 1.00 96.50 304 THR A CA 1
ATOM 2507 C C . THR A 1 304 ? 40.875 12.970 -82.210 1.00 96.50 304 THR A C 1
ATOM 2509 O O . THR A 1 304 ? 40.860 12.890 -83.435 1.00 96.50 304 THR A O 1
ATOM 2512 N N . ALA A 1 305 ? 41.123 14.117 -81.572 1.00 96.88 305 ALA A N 1
ATOM 2513 C CA . ALA A 1 305 ? 41.397 15.372 -82.264 1.00 96.88 305 ALA A CA 1
ATOM 2514 C C . ALA A 1 305 ? 42.670 15.287 -83.125 1.00 96.88 305 ALA A C 1
ATOM 2516 O O . ALA A 1 305 ? 42.653 15.708 -84.281 1.00 96.88 305 ALA A O 1
ATOM 2517 N N . ALA A 1 306 ? 43.750 14.698 -82.599 1.00 96.31 306 ALA A N 1
ATOM 2518 C CA . ALA A 1 306 ? 44.981 14.473 -83.357 1.00 96.31 306 ALA A CA 1
ATOM 2519 C C . ALA A 1 306 ? 44.757 13.532 -84.552 1.00 96.31 306 ALA A C 1
ATOM 2521 O O . ALA A 1 306 ? 45.183 13.837 -85.662 1.00 96.31 306 ALA A O 1
ATOM 2522 N N . PHE A 1 307 ? 44.032 12.427 -84.357 1.00 96.44 307 PHE A N 1
ATOM 2523 C CA . PHE A 1 307 ? 43.687 11.490 -85.426 1.00 96.44 307 PHE A CA 1
ATOM 2524 C C . PHE A 1 307 ? 42.832 12.141 -86.520 1.00 96.44 307 PHE A C 1
ATOM 2526 O O . PHE A 1 307 ? 43.054 11.902 -87.705 1.00 96.44 307 PHE A O 1
ATOM 2533 N N . GLU A 1 308 ? 41.850 12.963 -86.148 1.00 96.56 308 GLU A N 1
ATOM 2534 C CA . GLU A 1 308 ? 41.036 13.704 -87.113 1.00 96.56 308 GLU A CA 1
ATOM 2535 C C . GLU A 1 308 ? 41.873 14.697 -87.922 1.00 96.56 308 GLU A C 1
ATOM 2537 O O . GLU A 1 308 ? 41.654 14.833 -89.126 1.00 96.56 308 GLU A O 1
ATOM 2542 N N . GLU A 1 309 ? 42.842 15.358 -87.290 1.00 96.31 309 GLU A N 1
ATOM 2543 C CA . GLU A 1 309 ? 43.767 16.267 -87.963 1.00 96.31 309 GLU A CA 1
ATOM 2544 C C . GLU A 1 309 ? 44.721 15.524 -88.910 1.00 96.31 309 GLU A C 1
ATOM 2546 O O . GLU A 1 309 ? 44.823 15.881 -90.082 1.00 96.31 309 GLU A O 1
ATOM 2551 N N . GLU A 1 310 ? 45.347 14.433 -88.460 1.00 95.19 310 GLU A N 1
ATOM 2552 C CA . GLU A 1 310 ? 46.181 13.573 -89.312 1.00 95.19 310 GLU A CA 1
ATOM 2553 C C . GLU A 1 310 ? 45.386 13.002 -90.491 1.00 95.19 310 GLU A C 1
ATOM 2555 O O . GLU A 1 310 ? 45.880 12.939 -91.617 1.00 95.19 310 GLU A O 1
ATOM 2560 N N . LYS A 1 311 ? 44.123 12.624 -90.265 1.00 96.56 311 LYS A N 1
ATOM 2561 C CA . LYS A 1 311 ? 43.232 12.144 -91.321 1.00 96.56 311 LYS A CA 1
ATOM 2562 C C . LYS A 1 311 ? 42.942 13.231 -92.357 1.00 96.56 311 LYS A C 1
ATOM 2564 O O . LYS A 1 311 ? 42.928 12.911 -93.543 1.00 96.56 311 LYS A O 1
ATOM 2569 N N . LYS A 1 312 ? 42.734 14.487 -91.940 1.00 95.88 312 LYS A N 1
ATOM 2570 C CA . LYS A 1 312 ? 42.581 15.623 -92.869 1.00 95.88 312 LYS A CA 1
ATOM 2571 C C . LYS A 1 312 ? 43.851 15.842 -93.688 1.00 95.88 312 LYS A C 1
ATOM 2573 O O . LYS A 1 312 ? 43.775 15.920 -94.912 1.00 95.88 312 LYS A O 1
ATOM 2578 N N . GLN A 1 313 ? 45.014 15.850 -93.039 1.00 94.31 313 GLN A N 1
ATOM 2579 C CA . GLN A 1 313 ? 46.303 15.994 -93.724 1.00 94.31 313 GLN A CA 1
ATOM 2580 C C . GLN A 1 313 ? 46.545 14.860 -94.727 1.00 94.31 313 GLN A C 1
ATOM 2582 O O . GLN A 1 313 ? 47.013 15.103 -95.836 1.00 94.31 313 GLN A O 1
ATOM 2587 N N . LEU A 1 314 ? 46.182 13.622 -94.374 1.00 94.69 314 LEU A N 1
ATOM 2588 C CA . LEU A 1 314 ? 46.258 12.482 -95.284 1.00 94.69 314 LEU A CA 1
ATOM 2589 C C . LEU A 1 314 ? 45.340 12.665 -96.496 1.00 94.69 314 LEU A C 1
ATOM 2591 O O . LEU A 1 314 ? 45.765 12.378 -97.612 1.00 94.69 314 LEU A O 1
ATOM 2595 N N . THR A 1 315 ? 44.106 13.144 -96.301 1.00 94.81 315 THR A N 1
ATOM 2596 C CA . THR A 1 315 ? 43.194 13.412 -97.424 1.00 94.81 315 THR A CA 1
ATOM 2597 C C . THR A 1 315 ? 43.720 14.515 -98.341 1.00 94.81 315 THR A C 1
ATOM 2599 O O . THR A 1 315 ? 43.733 14.320 -99.550 1.00 94.81 315 THR A O 1
ATOM 2602 N N . GLU A 1 316 ? 44.245 15.614 -97.792 1.00 94.69 316 GLU A N 1
ATOM 2603 C CA . GLU A 1 316 ? 44.845 16.704 -98.580 1.00 94.69 316 GLU A CA 1
ATOM 2604 C C . GLU A 1 316 ? 46.076 16.232 -99.368 1.00 94.69 316 GLU A C 1
ATOM 2606 O O . GLU A 1 316 ? 46.264 16.580 -100.537 1.00 94.69 316 GLU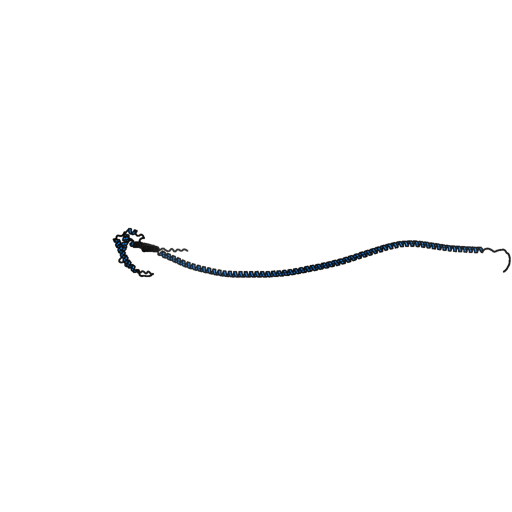 A O 1
ATOM 2611 N N . LEU A 1 317 ? 46.923 15.412 -98.740 1.00 94.56 317 LEU A N 1
ATOM 2612 C CA . LEU A 1 317 ? 48.105 14.852 -99.383 1.00 94.56 317 LEU A CA 1
ATOM 2613 C C . LEU A 1 317 ? 47.725 13.864 -100.491 1.00 94.56 317 LEU A C 1
ATOM 2615 O O . LEU A 1 317 ? 48.341 13.895 -101.554 1.00 94.56 317 LEU A O 1
ATOM 2619 N N . GLN A 1 318 ? 46.712 13.023 -100.265 1.00 93.94 318 GLN A N 1
ATOM 2620 C CA . GLN A 1 318 ? 46.194 12.104 -101.277 1.00 93.94 318 GLN A CA 1
ATOM 2621 C C . GLN A 1 318 ? 45.642 12.871 -102.483 1.00 93.94 318 GLN A C 1
ATOM 2623 O O . GLN A 1 318 ? 46.015 12.558 -103.606 1.00 93.94 318 GLN A O 1
ATOM 2628 N N . GLU A 1 319 ? 44.856 13.931 -102.266 1.00 93.88 319 GLU A N 1
ATOM 2629 C CA . GLU A 1 319 ? 44.368 14.798 -103.349 1.00 93.88 319 GLU A CA 1
ATOM 2630 C C . GLU A 1 319 ? 45.526 15.418 -104.152 1.00 93.88 319 GLU A C 1
ATOM 2632 O O . GLU A 1 319 ? 45.482 15.481 -105.383 1.00 93.88 319 GLU A O 1
ATOM 2637 N N . CYS A 1 320 ? 46.601 15.844 -103.479 1.00 93.56 320 CYS A N 1
ATOM 2638 C CA . CYS A 1 320 ? 47.797 16.351 -104.155 1.00 93.56 320 CYS A CA 1
ATOM 2639 C C . CYS A 1 320 ? 48.527 15.262 -104.956 1.00 93.56 320 CYS A C 1
ATOM 2641 O O . CYS A 1 320 ? 48.998 15.544 -106.062 1.00 93.56 320 CYS A O 1
ATOM 2643 N N . PHE A 1 321 ? 48.636 14.044 -104.413 1.00 93.50 321 PHE A N 1
ATOM 2644 C CA . PHE A 1 321 ? 49.223 12.901 -105.112 1.00 93.50 321 PHE A CA 1
ATOM 2645 C C . PHE A 1 321 ? 48.414 12.531 -106.350 1.00 93.50 321 PHE A C 1
ATOM 2647 O O . PHE A 1 321 ? 49.012 12.408 -107.416 1.00 93.50 321 PHE A O 1
ATOM 2654 N N . ASP A 1 322 ? 47.089 12.447 -106.240 1.00 93.69 322 ASP A N 1
ATOM 2655 C CA . ASP A 1 322 ? 46.196 12.124 -107.355 1.00 93.69 322 ASP A CA 1
ATOM 2656 C C . ASP A 1 322 ? 46.347 13.163 -108.490 1.00 93.69 322 ASP A C 1
ATOM 2658 O O . ASP A 1 322 ? 46.527 12.812 -109.658 1.00 93.69 322 ASP A O 1
ATOM 2662 N N . LEU A 1 323 ? 46.396 14.462 -108.153 1.00 93.56 323 LEU A N 1
ATOM 2663 C CA . LEU A 1 323 ? 46.653 15.541 -109.124 1.00 93.56 323 LEU A CA 1
ATOM 2664 C C . LEU A 1 323 ? 48.055 15.472 -109.752 1.00 93.56 323 LEU A C 1
ATOM 2666 O O . LEU A 1 323 ? 48.258 15.876 -110.903 1.00 93.56 323 LEU A O 1
ATOM 2670 N N . GLN A 1 324 ? 49.062 15.047 -108.988 1.00 92.31 324 GLN A N 1
ATOM 2671 C CA . GLN A 1 324 ? 50.425 14.888 -109.488 1.00 92.31 324 GLN A CA 1
ATOM 2672 C C . GLN A 1 324 ? 50.545 13.662 -110.399 1.00 92.31 324 GLN A C 1
ATOM 2674 O O . GLN A 1 324 ? 51.254 13.738 -111.404 1.00 92.31 324 GLN A O 1
ATOM 2679 N N . GLU A 1 325 ? 49.863 12.568 -110.068 1.00 93.31 325 GLU A N 1
ATOM 2680 C CA . GLU A 1 325 ? 49.793 11.349 -110.869 1.00 93.31 325 GLU A CA 1
ATOM 2681 C C . GLU A 1 325 ? 49.138 11.635 -112.223 1.00 93.31 325 GLU A C 1
ATOM 2683 O O . GLU A 1 325 ? 49.749 11.343 -113.248 1.00 93.31 325 GLU A O 1
ATOM 2688 N N . GLU A 1 326 ? 48.011 12.357 -112.256 1.00 92.69 326 GLU A N 1
ATOM 2689 C CA . GLU A 1 326 ? 47.368 12.787 -113.509 1.00 92.69 326 GLU A CA 1
ATOM 2690 C C . GLU A 1 326 ? 48.333 13.596 -114.402 1.00 92.69 326 GLU A C 1
ATOM 2692 O O . GLU A 1 326 ? 48.477 13.342 -115.602 1.00 92.69 326 GLU A O 1
ATOM 2697 N N . LYS A 1 327 ? 49.071 14.552 -113.818 1.00 92.81 327 LYS A N 1
ATOM 2698 C CA . LYS A 1 327 ? 50.092 15.327 -114.551 1.00 92.81 327 LYS A CA 1
ATOM 2699 C C . LYS A 1 327 ? 51.252 14.459 -115.032 1.00 92.81 327 LYS A C 1
ATOM 2701 O O . LYS A 1 327 ? 51.775 14.690 -116.123 1.00 92.81 327 LYS A O 1
ATOM 2706 N N . TYR A 1 328 ? 51.695 13.509 -114.216 1.00 92.44 328 TYR A N 1
ATOM 2707 C CA . TYR A 1 328 ? 52.773 12.594 -114.569 1.00 92.44 328 TYR A CA 1
ATOM 2708 C C . TYR A 1 328 ? 52.365 11.689 -115.733 1.00 92.44 328 TYR A C 1
ATOM 2710 O O . TYR A 1 328 ? 53.127 11.572 -116.693 1.00 92.44 328 TYR A O 1
ATOM 2718 N N . GLU A 1 329 ? 51.163 11.114 -115.694 1.00 92.81 329 GLU A N 1
ATOM 2719 C CA . GLU A 1 329 ? 50.608 10.307 -116.781 1.00 92.81 329 GLU A CA 1
ATOM 2720 C C . GLU A 1 329 ? 50.526 11.106 -118.086 1.00 92.81 329 GLU A C 1
ATOM 2722 O O . GLU A 1 329 ? 50.977 10.622 -119.127 1.00 92.81 329 GLU A O 1
ATOM 2727 N N . LEU A 1 330 ? 50.053 12.358 -118.033 1.00 92.88 330 LEU A N 1
ATOM 2728 C CA . LEU A 1 330 ? 50.029 13.257 -119.193 1.00 92.88 330 LEU A CA 1
ATOM 2729 C C . LEU A 1 330 ? 51.430 13.501 -119.771 1.00 92.88 330 LEU A C 1
ATOM 2731 O O . LEU A 1 330 ? 51.635 13.343 -120.974 1.00 92.88 330 LEU A O 1
ATOM 2735 N N . LEU A 1 331 ? 52.414 13.837 -118.931 1.00 90.69 331 LEU A N 1
ATOM 2736 C CA . LEU A 1 331 ? 53.796 14.059 -119.375 1.00 90.69 331 LEU A CA 1
ATOM 2737 C C . LEU A 1 331 ? 54.440 12.787 -119.936 1.00 90.69 331 LEU A C 1
ATOM 2739 O O . LEU A 1 331 ? 55.192 12.851 -120.910 1.00 90.69 331 LEU A O 1
ATOM 2743 N N . MET A 1 332 ? 54.164 11.628 -119.337 1.00 90.75 332 MET A N 1
ATOM 2744 C CA . MET A 1 332 ? 54.657 10.341 -119.824 1.00 90.75 332 MET A CA 1
ATOM 2745 C C . MET A 1 332 ? 54.034 9.976 -121.169 1.00 90.75 332 MET A C 1
ATOM 2747 O O . MET A 1 332 ? 54.755 9.530 -122.060 1.00 90.75 332 MET A O 1
ATOM 2751 N N . TYR A 1 333 ? 52.740 10.241 -121.350 1.00 91.94 333 TYR A N 1
ATOM 2752 C CA . TYR A 1 333 ? 52.053 10.081 -122.627 1.00 91.94 333 TYR A CA 1
ATOM 2753 C C . TYR A 1 333 ? 52.614 11.023 -123.706 1.00 91.94 333 TYR A C 1
ATOM 2755 O O . TYR A 1 333 ? 52.889 10.596 -124.830 1.00 91.94 333 TYR A O 1
ATOM 2763 N N . GLU A 1 334 ? 52.850 12.297 -123.376 1.00 89.94 334 GLU A N 1
ATOM 2764 C CA . GLU A 1 334 ? 53.496 13.259 -124.279 1.00 89.94 334 GLU A CA 1
ATOM 2765 C C . GLU A 1 334 ? 54.920 12.829 -124.654 1.00 89.94 334 GLU A C 1
ATOM 2767 O O . GLU A 1 334 ? 55.298 12.878 -125.829 1.00 89.94 334 GLU A O 1
ATOM 2772 N N . LYS A 1 335 ? 55.704 12.363 -123.674 1.00 90.12 335 LYS A N 1
ATOM 2773 C CA . LYS A 1 335 ? 57.049 11.825 -123.894 1.00 90.12 335 LYS A CA 1
ATOM 2774 C C . LYS A 1 335 ? 57.011 10.607 -124.812 1.00 90.12 335 LYS A C 1
ATOM 2776 O O . LYS A 1 335 ? 57.792 10.556 -125.760 1.00 90.12 335 LYS A O 1
ATOM 2781 N N . GLU A 1 336 ? 56.108 9.659 -124.570 1.00 89.81 336 GLU A N 1
ATOM 2782 C CA . GLU A 1 336 ? 55.942 8.476 -125.414 1.00 89.81 336 GLU A CA 1
ATOM 2783 C C . GLU A 1 336 ? 55.595 8.877 -126.854 1.00 89.81 336 GLU A C 1
ATOM 2785 O O . GLU A 1 336 ? 56.244 8.416 -127.794 1.00 89.81 336 GLU A O 1
ATOM 2790 N N . LYS A 1 337 ? 54.651 9.808 -127.050 1.00 89.00 337 LYS A N 1
ATOM 2791 C CA . LYS A 1 337 ? 54.321 10.347 -128.380 1.00 89.00 337 LYS A CA 1
ATOM 2792 C C . LYS A 1 337 ? 55.505 11.019 -129.062 1.00 89.00 337 LYS A C 1
ATOM 2794 O O . LYS A 1 337 ? 55.696 10.851 -130.268 1.00 89.00 337 LYS A O 1
ATOM 2799 N N . TYR A 1 338 ? 56.292 11.797 -128.325 1.00 88.81 338 TYR A N 1
ATOM 2800 C CA . TYR A 1 338 ? 57.486 12.434 -128.866 1.00 88.81 338 TYR A CA 1
ATOM 2801 C C . TYR A 1 338 ? 58.539 11.395 -129.272 1.00 88.81 338 TYR A C 1
ATOM 2803 O O . TYR A 1 338 ? 59.080 11.468 -130.375 1.00 88.81 338 TYR A O 1
ATOM 2811 N N . GLU A 1 339 ? 58.804 10.398 -128.426 1.00 87.81 339 GLU A N 1
ATOM 2812 C CA . GLU A 1 339 ? 59.737 9.308 -128.726 1.00 87.81 339 GLU A CA 1
ATOM 2813 C C . GLU A 1 339 ? 59.275 8.484 -129.937 1.00 87.81 339 GLU A C 1
ATOM 2815 O O . GLU A 1 339 ? 60.093 8.200 -130.819 1.00 87.81 339 GLU A O 1
ATOM 2820 N N . GLN A 1 340 ? 57.973 8.186 -130.037 1.00 87.25 340 GLN A N 1
ATOM 2821 C CA . GLN A 1 340 ? 57.358 7.563 -131.212 1.00 87.25 340 GLN A CA 1
ATOM 2822 C C . GLN A 1 340 ? 57.569 8.424 -132.465 1.00 87.25 340 GLN A C 1
ATOM 2824 O O . GLN A 1 340 ? 58.112 7.929 -133.447 1.00 87.25 340 GLN A O 1
ATOM 2829 N N . SER A 1 341 ? 57.259 9.724 -132.419 1.00 86.69 341 SER A N 1
ATOM 2830 C CA . SER A 1 341 ? 57.471 10.665 -133.532 1.00 86.69 341 SER A CA 1
ATOM 2831 C C . SER A 1 341 ? 58.940 10.748 -133.974 1.00 86.69 341 SER A C 1
ATOM 2833 O O . SER A 1 341 ? 59.254 10.697 -135.166 1.00 86.69 341 SER A O 1
ATOM 2835 N N . VAL A 1 342 ? 59.882 10.807 -133.027 1.00 88.75 342 VAL A N 1
ATOM 2836 C CA . VAL A 1 342 ? 61.324 10.799 -133.323 1.00 88.75 342 VAL A CA 1
ATOM 2837 C C . VAL A 1 342 ? 61.743 9.476 -133.965 1.00 88.75 342 VAL A C 1
ATOM 2839 O O . VAL A 1 342 ? 62.563 9.466 -134.891 1.00 88.75 342 VAL A O 1
ATOM 2842 N N . TRP A 1 343 ? 61.215 8.350 -133.484 1.00 86.44 343 TRP A N 1
ATOM 2843 C CA . TRP A 1 343 ? 61.518 7.032 -134.031 1.00 86.44 343 TRP A CA 1
ATOM 2844 C C . TRP A 1 343 ? 60.926 6.842 -135.430 1.00 86.44 343 TRP A C 1
ATOM 2846 O O . TRP A 1 343 ? 61.645 6.411 -136.334 1.00 86.44 343 TRP A O 1
ATOM 2856 N N . GLU A 1 344 ? 59.682 7.262 -135.649 1.00 85.81 344 GLU A N 1
ATOM 2857 C CA . GLU A 1 344 ? 59.024 7.316 -136.957 1.00 85.81 344 GLU A CA 1
ATOM 2858 C C . GLU A 1 344 ? 59.781 8.226 -137.926 1.00 85.81 344 GLU A C 1
ATOM 2860 O O . GLU A 1 344 ? 60.045 7.831 -139.060 1.00 85.81 344 GLU A O 1
ATOM 2865 N N . GLY A 1 345 ? 60.233 9.401 -137.478 1.00 85.94 345 GLY A N 1
ATOM 2866 C CA . GLY A 1 345 ? 61.067 10.306 -138.267 1.00 85.94 345 GLY A CA 1
ATOM 2867 C C . GLY A 1 345 ? 62.403 9.672 -138.672 1.00 85.94 345 GLY A C 1
ATOM 2868 O O . GLY A 1 345 ? 62.816 9.756 -139.835 1.00 85.94 345 GLY A O 1
ATOM 2869 N N . LYS A 1 346 ? 63.072 8.963 -137.749 1.00 86.50 346 LYS A N 1
ATOM 2870 C CA . LYS A 1 346 ? 64.286 8.180 -138.053 1.00 86.50 346 LYS A CA 1
ATOM 2871 C C . LYS A 1 346 ? 63.990 7.049 -139.042 1.00 86.50 346 LYS A C 1
ATOM 2873 O O . LYS A 1 346 ? 64.760 6.856 -139.987 1.00 86.50 346 LYS A O 1
ATOM 2878 N N . LEU A 1 347 ? 62.888 6.324 -138.858 1.00 84.50 347 LEU A N 1
ATOM 2879 C CA . LEU A 1 347 ? 62.462 5.237 -139.737 1.00 84.50 347 LEU A CA 1
ATOM 2880 C C . LEU A 1 347 ? 62.150 5.757 -141.145 1.00 84.50 347 LEU A C 1
ATOM 2882 O O . LEU A 1 347 ? 62.644 5.199 -142.126 1.00 84.50 347 LEU A O 1
ATOM 2886 N N . TYR A 1 348 ? 61.426 6.869 -141.253 1.00 85.38 348 TYR A N 1
ATOM 2887 C CA . TYR A 1 348 ? 61.124 7.548 -142.508 1.00 85.38 348 TYR A CA 1
ATOM 2888 C C . TYR A 1 348 ? 62.400 8.016 -143.217 1.00 85.38 348 TYR A C 1
ATOM 2890 O O . TYR A 1 348 ? 62.572 7.785 -144.414 1.00 85.38 348 TYR A O 1
ATOM 2898 N N . ALA A 1 349 ? 63.370 8.581 -142.490 1.00 83.69 349 ALA A N 1
ATOM 2899 C CA . ALA A 1 349 ? 64.666 8.945 -143.063 1.00 83.69 349 ALA A CA 1
ATOM 2900 C C . ALA A 1 349 ? 65.431 7.721 -143.608 1.00 83.69 349 ALA A C 1
ATOM 2902 O O . ALA A 1 349 ? 66.062 7.798 -144.668 1.00 83.69 349 ALA A O 1
ATOM 2903 N N . ILE A 1 350 ? 65.368 6.574 -142.920 1.00 83.69 350 ILE A N 1
ATOM 2904 C CA . ILE A 1 350 ? 65.930 5.307 -143.411 1.00 83.69 350 ILE A CA 1
ATOM 2905 C C . ILE A 1 350 ? 65.192 4.844 -144.674 1.00 83.69 350 ILE A C 1
ATOM 2907 O O . ILE A 1 350 ? 65.851 4.502 -145.661 1.00 83.69 350 ILE A O 1
ATOM 2911 N N . GLN A 1 351 ? 63.856 4.877 -144.684 1.00 81.81 351 GLN A N 1
ATOM 2912 C CA . GLN A 1 351 ? 63.039 4.527 -145.850 1.00 81.81 351 GLN A CA 1
ATOM 2913 C C . GLN A 1 351 ? 63.375 5.414 -147.056 1.00 81.81 351 GLN A C 1
ATOM 2915 O O . GLN A 1 351 ? 63.663 4.888 -148.132 1.00 81.81 351 GLN A O 1
ATOM 2920 N N . CYS A 1 352 ? 63.469 6.733 -146.868 1.00 82.00 352 CYS A N 1
ATOM 2921 C CA . CYS A 1 352 ? 63.910 7.688 -147.885 1.00 82.00 352 CYS A CA 1
ATOM 2922 C C . CYS A 1 352 ? 65.313 7.358 -148.417 1.00 82.00 352 CYS A C 1
ATOM 2924 O O . CYS A 1 352 ? 65.528 7.348 -149.628 1.00 82.00 352 CYS A O 1
ATOM 2926 N N . LYS A 1 353 ? 66.273 7.003 -147.550 1.00 83.88 353 LYS A N 1
ATOM 2927 C CA . LYS A 1 353 ? 67.623 6.571 -147.972 1.00 83.88 353 LYS A CA 1
ATOM 2928 C C . LYS A 1 353 ? 67.607 5.256 -148.758 1.00 83.88 353 LYS A C 1
ATOM 2930 O O . LYS A 1 353 ? 68.419 5.078 -149.669 1.00 83.88 353 LYS A O 1
ATOM 2935 N N . ILE A 1 354 ? 66.737 4.309 -148.406 1.00 81.81 354 ILE A N 1
ATOM 2936 C CA . ILE A 1 354 ? 66.561 3.048 -149.145 1.00 81.81 354 ILE A CA 1
ATOM 2937 C C . ILE A 1 354 ? 65.927 3.325 -150.512 1.00 81.81 354 ILE A C 1
ATOM 2939 O O . ILE A 1 354 ? 66.418 2.816 -151.521 1.00 81.81 354 ILE A O 1
ATOM 2943 N N . ALA A 1 355 ? 64.885 4.157 -150.563 1.00 81.75 355 ALA A N 1
ATOM 2944 C CA . ALA A 1 355 ? 64.240 4.588 -151.798 1.00 81.75 355 ALA A CA 1
ATOM 2945 C C . ALA A 1 355 ? 65.234 5.314 -152.716 1.00 81.75 355 ALA A C 1
ATOM 2947 O O . ALA A 1 355 ? 65.386 4.928 -153.873 1.00 81.75 355 ALA A O 1
ATOM 2948 N N . ALA A 1 356 ? 66.008 6.265 -152.182 1.00 80.81 356 ALA A N 1
ATOM 2949 C CA . ALA A 1 356 ? 67.072 6.954 -152.908 1.00 80.81 356 ALA A CA 1
ATOM 2950 C C . ALA A 1 356 ? 68.116 5.971 -153.462 1.00 80.81 356 ALA A C 1
ATOM 2952 O O . ALA A 1 356 ? 68.467 6.053 -154.637 1.00 80.81 356 ALA A O 1
ATOM 2953 N N . ARG A 1 357 ? 68.557 4.979 -152.672 1.00 79.50 357 ARG A N 1
ATOM 2954 C CA . ARG A 1 357 ? 69.455 3.913 -153.155 1.00 79.50 357 ARG A CA 1
ATOM 2955 C C . ARG A 1 357 ? 68.830 3.073 -154.268 1.00 79.50 357 ARG A C 1
ATOM 2957 O O . ARG A 1 357 ? 69.523 2.758 -155.233 1.00 79.50 357 ARG A O 1
ATOM 2964 N N . LYS A 1 358 ? 67.545 2.712 -154.169 1.00 78.88 358 LYS A N 1
ATOM 2965 C CA . LYS A 1 358 ? 66.829 1.989 -155.236 1.00 78.88 358 LYS A CA 1
ATOM 2966 C C . LYS A 1 358 ? 66.759 2.825 -156.515 1.00 78.88 358 LYS A C 1
ATOM 2968 O O . LYS A 1 358 ? 67.134 2.314 -157.567 1.00 78.88 358 LYS A O 1
ATOM 2973 N N . ILE A 1 359 ? 66.374 4.099 -156.419 1.00 77.50 359 ILE A N 1
ATOM 2974 C CA . ILE A 1 359 ? 66.334 5.040 -157.551 1.00 77.50 359 ILE A CA 1
ATOM 2975 C C . ILE A 1 359 ? 67.724 5.162 -158.182 1.00 77.50 359 ILE A C 1
ATOM 2977 O O . ILE A 1 359 ? 67.872 4.966 -159.383 1.00 77.50 359 ILE A O 1
ATOM 2981 N N . GLN A 1 360 ? 68.767 5.385 -157.378 1.00 79.56 360 GLN A N 1
ATOM 2982 C CA . GLN A 1 360 ? 70.151 5.465 -157.854 1.00 79.56 360 GLN A CA 1
ATOM 2983 C C . GLN A 1 360 ? 70.614 4.167 -158.526 1.00 79.56 360 GLN A C 1
ATOM 2985 O O . GLN A 1 360 ? 71.301 4.221 -159.545 1.00 79.56 360 GLN A O 1
ATOM 2990 N N . ARG A 1 361 ? 70.239 2.993 -157.999 1.00 79.62 361 ARG A N 1
ATOM 2991 C CA . ARG A 1 361 ? 70.564 1.688 -158.597 1.00 79.62 361 ARG A CA 1
ATOM 2992 C C . ARG A 1 361 ? 69.877 1.504 -159.948 1.00 79.62 361 ARG A C 1
ATOM 2994 O O . ARG A 1 361 ? 70.547 1.130 -160.907 1.00 79.62 361 ARG A O 1
ATOM 3001 N N . PHE A 1 362 ? 68.580 1.802 -160.036 1.00 76.69 362 PHE A N 1
ATOM 3002 C CA . PHE A 1 362 ? 67.836 1.761 -161.297 1.00 76.69 362 PHE A CA 1
ATOM 3003 C C . PHE A 1 362 ? 68.397 2.762 -162.312 1.00 76.69 362 PHE A C 1
ATOM 3005 O O . PHE A 1 362 ? 68.614 2.398 -163.464 1.00 76.69 362 PHE A O 1
ATOM 3012 N N . PHE A 1 363 ? 68.735 3.979 -161.885 1.00 75.38 363 PHE A N 1
ATOM 3013 C CA . PHE A 1 363 ? 69.317 5.005 -162.751 1.00 75.38 363 PHE A CA 1
ATOM 3014 C C . PHE A 1 363 ? 70.716 4.619 -163.259 1.00 75.38 363 PHE A C 1
ATOM 3016 O O . PHE A 1 363 ? 71.020 4.776 -164.441 1.00 75.38 363 PHE A O 1
ATOM 3023 N N . ARG A 1 364 ? 71.562 4.025 -162.402 1.00 75.94 364 ARG A N 1
ATOM 3024 C CA . ARG A 1 364 ? 72.861 3.454 -162.806 1.00 75.94 364 ARG A CA 1
ATOM 3025 C C . ARG A 1 364 ? 72.698 2.270 -163.763 1.00 75.94 364 ARG A C 1
ATOM 3027 O O . ARG A 1 364 ? 73.455 2.173 -164.723 1.00 75.94 364 ARG A O 1
ATOM 3034 N N . SER A 1 365 ? 71.705 1.407 -163.539 1.00 67.88 365 SER A N 1
ATOM 3035 C CA . SER A 1 365 ? 71.359 0.311 -164.453 1.00 67.88 365 SER A CA 1
ATOM 3036 C C . SER A 1 365 ? 70.897 0.837 -165.817 1.00 67.88 365 SER A C 1
ATOM 3038 O O . SER A 1 365 ? 71.351 0.347 -166.846 1.00 67.88 365 SER A O 1
ATOM 3040 N N . TYR A 1 366 ? 70.056 1.874 -165.843 1.00 73.06 366 TYR A N 1
ATOM 3041 C CA . TYR A 1 366 ? 69.617 2.544 -167.070 1.00 73.06 366 TYR A CA 1
ATOM 3042 C C . TYR A 1 366 ? 70.797 3.158 -167.846 1.00 73.06 366 TYR A C 1
ATOM 3044 O O . TYR A 1 366 ? 70.922 2.946 -169.051 1.00 73.06 366 TYR A O 1
ATOM 3052 N N . LEU A 1 367 ? 71.725 3.833 -167.156 1.00 65.38 367 LEU A N 1
ATOM 3053 C CA . LEU A 1 367 ? 72.959 4.371 -167.750 1.00 65.38 367 LEU A CA 1
ATOM 3054 C C . LEU A 1 367 ? 73.898 3.279 -168.295 1.00 65.38 367 LEU A C 1
ATOM 3056 O O . LEU A 1 367 ? 74.537 3.481 -169.328 1.00 65.38 367 LEU A O 1
ATOM 3060 N N . ALA A 1 368 ? 73.986 2.124 -167.631 1.00 62.00 368 ALA A N 1
ATOM 3061 C CA . ALA A 1 368 ? 74.767 0.985 -168.115 1.00 62.00 368 ALA A CA 1
ATOM 3062 C C . ALA A 1 368 ? 74.149 0.363 -169.383 1.00 62.00 368 ALA A C 1
ATOM 3064 O O . ALA A 1 368 ? 74.873 0.030 -170.321 1.00 62.00 368 ALA A O 1
ATOM 3065 N N . LEU A 1 369 ? 72.816 0.280 -169.451 1.00 59.50 369 LEU A N 1
ATOM 3066 C CA . LEU A 1 369 ? 72.085 -0.182 -170.635 1.00 59.50 369 LEU A CA 1
ATOM 3067 C C . LEU A 1 369 ? 72.136 0.816 -171.807 1.00 59.50 369 LEU A C 1
ATOM 3069 O O . LEU A 1 369 ? 72.176 0.378 -172.957 1.00 59.50 369 LEU A O 1
ATOM 3073 N N . SER A 1 370 ? 72.198 2.131 -171.556 1.00 57.06 370 SER A N 1
ATOM 3074 C CA . SER A 1 370 ? 72.292 3.131 -172.635 1.00 57.06 370 SER A CA 1
ATOM 3075 C C . SER A 1 370 ? 73.702 3.257 -173.238 1.00 57.06 370 SER A C 1
ATOM 3077 O O . SER A 1 370 ? 73.834 3.564 -174.421 1.00 57.06 370 SER A O 1
ATOM 3079 N N . ARG A 1 371 ? 74.765 2.930 -172.483 1.00 54.38 371 ARG A N 1
ATOM 3080 C CA . ARG A 1 371 ? 76.163 2.938 -172.973 1.00 54.38 371 ARG A CA 1
ATOM 3081 C C . ARG A 1 371 ? 76.582 1.678 -173.748 1.00 54.38 371 ARG A C 1
ATOM 3083 O O . ARG A 1 371 ? 77.619 1.699 -174.404 1.00 54.38 371 ARG A O 1
ATOM 3090 N N . ALA A 1 372 ? 75.789 0.604 -173.724 1.00 51.66 372 ALA A N 1
ATOM 3091 C CA . ALA A 1 372 ? 76.098 -0.659 -174.409 1.00 51.66 372 ALA A CA 1
ATOM 3092 C C . ALA A 1 372 ? 75.609 -0.738 -175.877 1.00 51.66 372 ALA A C 1
ATOM 3094 O O . ALA A 1 372 ? 75.869 -1.730 -176.557 1.00 51.66 372 ALA A O 1
ATOM 3095 N N . LYS A 1 373 ? 74.940 0.297 -176.408 1.00 44.47 373 LYS A N 1
ATOM 3096 C CA . LYS A 1 373 ? 74.458 0.343 -177.802 1.00 44.47 373 LYS A CA 1
ATOM 3097 C C . LYS A 1 373 ? 75.087 1.502 -178.587 1.00 44.47 373 LYS A C 1
ATOM 3099 O O . LYS A 1 373 ? 74.496 2.568 -178.701 1.00 44.47 373 LYS A O 1
ATOM 3104 N N . GLY A 1 374 ? 76.260 1.265 -179.184 1.00 35.59 374 GLY A N 1
ATOM 3105 C CA . GLY A 1 374 ? 76.698 2.013 -180.374 1.00 35.59 374 GLY A CA 1
ATOM 3106 C C . GLY A 1 374 ? 78.194 2.329 -180.488 1.00 35.59 374 GLY A C 1
ATOM 3107 O O . GLY A 1 374 ? 78.615 3.385 -180.028 1.00 35.59 374 GLY A O 1
ATOM 3108 N N . LYS A 1 375 ? 78.964 1.467 -181.189 1.00 36.28 375 LYS A N 1
ATOM 3109 C CA . LYS A 1 375 ? 79.916 1.843 -182.274 1.00 36.28 375 LYS A CA 1
ATOM 3110 C C . LYS A 1 375 ? 80.716 0.645 -182.855 1.00 36.28 375 LYS A C 1
ATOM 3112 O O . LYS A 1 375 ? 81.631 0.137 -182.218 1.00 36.28 375 LYS A O 1
ATOM 3117 N N . LYS A 1 376 ? 80.418 0.274 -184.114 1.00 35.81 376 LYS A N 1
ATOM 3118 C CA . LYS A 1 376 ? 81.287 -0.320 -185.177 1.00 35.81 376 LYS A CA 1
ATOM 3119 C C . LYS A 1 376 ? 80.565 -0.080 -186.520 1.00 35.81 376 LYS A C 1
ATOM 3121 O O . LYS A 1 376 ? 79.366 -0.307 -186.556 1.00 35.81 376 LYS A O 1
ATOM 3126 N N . GLY A 1 377 ? 81.146 0.329 -187.654 1.00 37.78 377 GLY A N 1
ATOM 3127 C CA . GLY A 1 377 ? 82.494 0.759 -188.086 1.00 37.78 377 GLY A CA 1
ATOM 3128 C C . GLY A 1 377 ? 82.344 1.895 -189.137 1.00 37.78 377 GLY A C 1
ATOM 3129 O O . GLY A 1 377 ? 81.239 2.396 -189.291 1.00 37.78 377 GLY A O 1
ATOM 3130 N N . LYS A 1 378 ? 83.340 2.398 -189.887 1.00 34.88 378 LYS A N 1
ATOM 3131 C CA . LYS A 1 378 ? 84.484 1.795 -190.610 1.00 34.88 378 LYS A CA 1
ATOM 3132 C C . LYS A 1 378 ? 85.550 2.870 -190.955 1.00 34.88 378 LYS A C 1
ATOM 3134 O O . LYS A 1 378 ? 85.182 4.006 -191.222 1.00 34.88 378 LYS A O 1
ATOM 3139 N N . GLY A 1 379 ? 86.817 2.443 -191.104 1.00 37.25 379 GLY A N 1
ATOM 3140 C CA . GLY A 1 379 ? 87.897 3.135 -191.854 1.00 37.25 379 GLY A CA 1
ATOM 3141 C C . GLY A 1 379 ? 89.277 3.101 -191.160 1.00 37.25 379 GLY A C 1
ATOM 3142 O O . GLY A 1 379 ? 89.532 3.940 -190.315 1.00 37.25 379 GLY A O 1
ATOM 3143 N N . LYS A 1 380 ? 90.065 2.011 -191.258 1.00 36.88 380 LYS A N 1
ATOM 3144 C CA . LYS A 1 380 ? 91.237 1.742 -192.151 1.00 36.88 380 LYS A CA 1
ATOM 3145 C C . LYS A 1 380 ? 92.545 2.515 -191.830 1.00 36.88 380 LYS A C 1
ATOM 3147 O O . LYS A 1 380 ? 92.622 3.703 -192.092 1.00 36.88 380 LYS A O 1
ATOM 3152 N N . GLY A 1 381 ? 93.615 1.792 -191.441 1.00 37.06 381 GLY A N 1
ATOM 3153 C CA . GLY A 1 381 ? 95.011 2.270 -191.556 1.00 37.06 381 GLY A CA 1
ATOM 3154 C C . GLY A 1 381 ? 96.073 1.542 -190.704 1.00 37.06 381 GLY A C 1
ATOM 3155 O O . GLY A 1 381 ? 96.126 1.723 -189.501 1.00 37.06 381 GLY A O 1
ATOM 3156 N N . LYS A 1 382 ? 96.914 0.726 -191.358 1.00 41.94 382 LYS A N 1
ATOM 3157 C CA . LYS A 1 382 ? 98.080 -0.085 -190.911 1.00 41.94 382 LYS A CA 1
ATOM 3158 C C . LYS A 1 382 ? 99.112 0.546 -189.936 1.00 41.94 382 LYS A C 1
ATOM 3160 O O . LYS A 1 382 ? 99.539 1.671 -190.150 1.00 41.94 382 LYS A O 1
ATOM 3165 N N . GLY A 1 383 ? 99.713 -0.316 -189.093 1.00 38.56 383 GLY A N 1
ATOM 3166 C CA . GLY A 1 383 ? 101.113 -0.243 -188.602 1.00 38.56 383 GLY A CA 1
ATOM 3167 C C . GLY A 1 383 ? 101.336 -1.005 -187.279 1.00 38.56 383 GLY A C 1
ATOM 3168 O O . GLY A 1 383 ? 100.848 -0.562 -186.255 1.00 38.56 383 GLY A O 1
ATOM 3169 N N . LYS A 1 384 ? 101.825 -2.266 -187.291 1.00 39.88 384 LYS A N 1
ATOM 3170 C CA . LYS A 1 384 ? 103.187 -2.720 -186.861 1.00 39.88 384 LYS A CA 1
ATOM 3171 C C . LYS A 1 384 ? 103.647 -2.121 -185.510 1.00 39.88 384 LYS A C 1
ATOM 3173 O O . LYS A 1 384 ? 103.693 -0.912 -185.407 1.00 39.88 384 LYS A O 1
ATOM 3178 N N . LYS A 1 385 ? 104.153 -2.846 -184.501 1.00 41.72 385 LYS A N 1
ATOM 3179 C CA . LYS A 1 385 ? 104.713 -4.209 -184.343 1.00 41.72 385 LYS A CA 1
ATOM 3180 C C . LYS A 1 385 ? 105.004 -4.389 -182.827 1.00 41.72 385 LYS A C 1
ATOM 3182 O O . LYS A 1 385 ? 105.260 -3.377 -182.197 1.00 41.72 385 LYS A O 1
ATOM 3187 N N . LYS A 1 386 ? 105.050 -5.648 -182.347 1.00 41.22 386 LYS A N 1
ATOM 3188 C CA . LYS A 1 386 ? 105.879 -6.243 -181.254 1.00 41.22 386 LYS A CA 1
ATOM 3189 C C . LYS A 1 386 ? 106.232 -5.338 -180.049 1.00 41.22 386 LYS A C 1
ATOM 3191 O O . LYS A 1 386 ? 106.846 -4.301 -180.230 1.00 41.22 386 LYS A O 1
ATOM 3196 N N . LYS A 1 387 ? 106.060 -5.761 -178.803 1.00 40.25 387 LYS A N 1
ATOM 3197 C CA . LYS A 1 387 ? 106.448 -7.035 -178.190 1.00 40.25 387 LYS A CA 1
ATOM 3198 C C . LYS A 1 387 ? 105.792 -7.093 -176.814 1.00 40.25 387 LYS A C 1
ATOM 3200 O O . LYS A 1 387 ? 105.591 -5.991 -176.259 1.00 40.25 387 LYS A O 1
#

Organism: NCBI:txid38151